Protein AF-A0A2N7VGK7-F1 (afdb_monomer)

Foldseek 3Di:
DDDDDDDDDDDDDDDDDDDDDDPDDDDDDDDDDDDDDDDDDDDDDDDDDDDDDDDDDDDDDDDDDDDDDDDDDDDDDDDDDDDDDDDDDDDDDDDDDDDDDDDDDDDDDDDDDDDDPDDDDPPVVVVVVVVVVLVVQLVVLLVVQLVVLVVCCVVCVVVCVVQCHDSSDHPDPVVVVVSSVVSSVRSVVVVCVVVCLLVVLQLVCCAAPVLQLFWAFWKFKKFWDCVPVCVPPQAWDKDAWQFWKAQVVALFIKTFLAIATDAQKAWPKWAKAALVVAADEPPDHFPPQQGTKIKIKMAGPPDKDALPRNRDDQKFKKFQFDFLLLLQLVCCQLPLDFDFKWKEAPPPSHTDTFPDRQKDWFCQDQSSQPRDDDPVNDPSLLSLLLCCQQPVSSGSMMMGRSSSQNVRHPIHRMMMMMTGGGNLSADPVNSVSSRPDIRVRIGGRMTMIGQKDKFKWDKFFFDPVDFKTWTHTDDDPGADKWFRDWDWKWFFADDVSPRTDDIAAALSYPVLVDPQQKHKDWDPPDSDTPDIIMIGIAGNVRHGDRDNGGIMIIMTMIGNQFSQQPDDWDPPLASIDGPVDPDSIHMTTSDRITGRGHQDSPSVLSVLVVVLVDQDVVLQAQVVLVSVLVNSVRSNVSHPPLSNLQSVQFPGKHKDKDWDFDDDVVDPGTDTFIEIEIETEGAPVSQSSHHPSSVQSSVLSSCLQNQAQGWYWYWYAYPVGHTSHTGDIDGRDPPPDDD

Solvent-accessible surface area (backbone atoms only — not comparable to full-atom values): 43765 Å² total; per-residue (Å²): 132,78,86,79,90,88,87,93,88,80,89,81,89,83,87,84,87,79,91,77,88,78,84,82,81,82,82,83,76,89,80,88,86,79,85,88,86,92,84,84,82,88,84,84,89,84,86,83,84,80,85,87,81,85,83,88,79,88,83,90,82,88,84,82,92,79,92,78,88,80,77,85,77,83,84,82,84,85,83,86,88,83,89,80,93,79,91,81,85,89,73,92,79,81,90,85,87,86,85,90,89,88,88,79,91,89,87,85,85,90,78,82,93,70,92,75,78,89,75,76,79,60,72,67,54,62,54,46,58,51,49,64,65,42,45,66,37,29,54,49,38,43,52,48,53,27,50,50,44,39,49,47,35,71,75,37,49,82,55,25,62,73,64,50,43,57,95,34,43,55,82,49,70,65,58,48,50,49,49,52,50,48,15,47,53,49,19,52,50,52,49,46,56,65,70,47,52,49,62,58,51,47,47,50,38,49,48,52,40,42,66,57,81,32,68,47,61,25,38,32,34,37,30,54,54,54,85,82,69,54,78,88,58,77,56,50,48,70,47,54,51,66,46,60,32,31,30,72,97,62,39,43,57,26,18,31,36,36,64,38,75,40,48,60,67,45,66,81,37,30,35,54,43,56,58,86,73,60,60,87,50,88,90,54,79,79,66,92,54,43,60,22,31,44,37,40,31,38,34,41,73,98,41,70,47,38,82,85,43,65,38,60,63,54,60,44,58,34,34,47,46,74,59,50,58,51,35,18,48,52,49,23,30,56,62,50,48,62,43,75,23,30,33,30,38,64,83,69,62,59,56,42,78,46,99,50,70,52,58,44,86,39,57,79,56,76,77,44,37,83,71,86,59,58,96,89,34,69,46,67,46,59,51,52,48,46,45,48,31,58,45,52,73,58,62,38,31,35,36,30,43,42,46,60,51,27,69,71,52,43,75,28,60,31,44,34,42,36,38,40,26,34,49,88,58,40,52,76,72,49,52,55,46,40,68,68,45,38,33,85,35,56,37,59,45,57,36,47,29,30,29,51,43,82,44,61,28,53,67,40,77,56,52,91,88,61,68,66,47,70,59,41,68,68,88,68,96,56,44,69,68,27,84,65,42,81,75,49,37,30,37,10,30,60,100,85,33,82,36,87,58,62,69,43,47,55,60,62,45,97,55,81,83,49,91,76,62,48,24,38,42,76,50,74,84,61,93,59,91,76,65,77,46,31,34,31,39,18,39,95,81,75,45,80,50,77,71,99,35,39,21,38,43,36,40,30,34,29,22,47,62,64,60,57,48,74,48,85,64,60,46,96,75,31,43,38,46,47,88,85,52,97,60,97,53,39,22,28,36,80,43,65,33,34,72,44,40,56,53,67,78,52,59,79,44,47,56,49,48,55,56,69,70,55,67,51,73,73,53,36,30,61,80,20,38,63,57,54,40,53,51,53,52,48,38,28,70,44,24,68,83,66,47,61,45,39,51,65,18,56,73,46,33,42,52,42,83,46,72,46,79,39,80,46,97,92,42,105,54,74,40,82,41,51,28,35,37,40,36,38,24,36,41,70,85,37,34,75,50,53,31,63,43,60,55,46,59,48,49,46,51,47,51,35,64,59,22,36,90,27,25,30,25,42,33,35,23,36,88,87,67,48,77,68,44,73,54,73,76,40,74,21,62,79,75,77,66,86,133

Radius of gyration: 36.04 Å; Cα contacts (8 Å, |Δi|>4): 1251; chains: 1; bounding box: 95×122×108 Å

Secondary structure (DSSP, 8-state):
----------------------------PPPPP--------------------------------------------------------------------------------PPPP--PPPHHHHHHHHHHHHHHHHHHHHHHHHHHHHHHHHH-HHHHTTTTEETTEES-HHHHHHHHHHHHHHHHHHHHHHHHHHHHHHHHHHHH-GGGTSPBPPEEEEEE--TTTTTT--S-EEEPTT-EEEETTTTEEEEESS-EEE-SEEEEEEEEE-GGGS---TT-PPPTTEEEEEEEEEEETTS-B-TT-TTS-SEEEEEE-S-HHHHHHHHIIIIISB---EEEETT-S--EE-SS--EEE-S-SSTT-SSPPPTTS--HHHHHHHHHHH-GGGG-EEEEEHHHHHHHH-SBSEEEEEEEEETTT--HHHHHHHTT--GGGEESSEEEEES-EEEEPPPEE--TT-SEEEE-PPP-SSSPPEEEEEEEEEEEESTTS-EEEEEPPBSSSTTTT-TT--EEEEE-S-SSTTSPEEEEEE-TTS-B---S-SEEEEEEEEE-TTGGGG-----TT-SBB-SS------EEESSPPPPPB-----HHHHHHHHHHHS--GGGGSGGGHHHHHHHHHHHHTTS-TTHHHHHHTEEEEEEEEEEEEE--TTSSS-EEEEEEEEEEEE-GGG-TTS-HHHHHHHHHHHHHTTTTTSEEEEEEE-TTS-EEEEPPPEEPPTT----

InterPro domains:
  IPR010272 Type VI secretion system TssF [PF05947] (132-708)
  IPR010272 Type VI secretion system TssF [PTHR35370] (132-708)
  IPR010272 Type VI secretion system TssF [TIGR03359] (134-708)

Structure (mmCIF, N/CA/C/O backbone):
data_AF-A0A2N7VGK7-F1
#
_entry.id   AF-A0A2N7VGK7-F1
#
loop_
_atom_site.group_PDB
_atom_site.id
_atom_site.type_symbol
_atom_site.label_atom_id
_atom_site.label_alt_id
_atom_site.label_comp_id
_atom_site.label_asym_id
_atom_site.label_entity_id
_atom_site.label_seq_id
_atom_site.pdbx_PDB_ins_code
_atom_site.Cartn_x
_atom_site.Cartn_y
_atom_site.Cartn_z
_atom_site.occupancy
_atom_site.B_iso_or_equiv
_atom_site.auth_seq_id
_atom_site.auth_comp_id
_atom_site.auth_asym_id
_atom_site.auth_atom_id
_atom_site.pdbx_PDB_model_num
ATOM 1 N N . MET A 1 1 ? 18.508 53.290 -7.826 1.00 31.28 1 MET A N 1
ATOM 2 C CA . MET A 1 1 ? 18.072 54.557 -8.467 1.00 31.28 1 MET A CA 1
ATOM 3 C C . MET A 1 1 ? 16.783 54.271 -9.232 1.00 31.28 1 MET A C 1
ATOM 5 O O . MET A 1 1 ? 16.565 53.108 -9.542 1.00 31.28 1 MET A O 1
ATOM 9 N N . GLY A 1 2 ? 15.923 55.272 -9.455 1.00 22.89 2 GLY A N 1
ATOM 10 C CA . GLY A 1 2 ? 14.462 55.071 -9.501 1.00 22.89 2 GLY A CA 1
ATOM 11 C C . GLY A 1 2 ? 13.943 55.137 -8.057 1.00 22.89 2 GLY A C 1
ATOM 12 O O . GLY A 1 2 ? 14.277 54.247 -7.282 1.00 22.89 2 GLY A O 1
ATOM 13 N N . THR A 1 3 ? 13.287 56.184 -7.533 1.00 21.12 3 THR A N 1
ATOM 14 C CA . THR A 1 3 ? 12.547 57.327 -8.126 1.00 21.12 3 THR A CA 1
ATOM 15 C C . THR A 1 3 ? 11.296 56.903 -8.927 1.00 21.12 3 THR A C 1
ATOM 17 O O . THR A 1 3 ? 11.415 56.048 -9.791 1.00 21.12 3 THR A O 1
ATOM 20 N N . ALA A 1 4 ? 10.088 57.459 -8.710 1.00 22.30 4 ALA A N 1
ATOM 21 C CA . ALA A 1 4 ? 9.680 58.557 -7.806 1.00 22.30 4 ALA A CA 1
ATOM 22 C C . ALA A 1 4 ? 8.140 58.636 -7.583 1.00 22.30 4 ALA A C 1
ATOM 24 O O . ALA A 1 4 ? 7.423 58.244 -8.489 1.00 22.30 4 ALA A O 1
ATOM 25 N N . VAL A 1 5 ? 7.690 59.313 -6.495 1.00 21.09 5 VAL A N 1
ATOM 26 C CA . VAL A 1 5 ? 6.509 60.247 -6.439 1.00 21.09 5 VAL A CA 1
ATOM 27 C C . VAL A 1 5 ? 5.094 59.627 -6.675 1.00 21.09 5 VAL A C 1
ATOM 29 O O . VAL A 1 5 ? 4.972 58.619 -7.344 1.00 21.09 5 VAL A O 1
ATOM 32 N N . PHE A 1 6 ? 3.928 60.069 -6.162 1.00 20.81 6 PHE A N 1
ATOM 33 C CA . PHE A 1 6 ? 3.380 61.212 -5.372 1.00 20.81 6 PHE A CA 1
ATOM 34 C C . PHE A 1 6 ? 2.536 60.620 -4.178 1.00 20.81 6 PHE A C 1
ATOM 36 O O . PHE A 1 6 ? 2.730 59.450 -3.877 1.00 20.81 6 PHE A O 1
ATOM 43 N N . VAL A 1 7 ? 1.612 61.221 -3.389 1.00 21.14 7 VAL A N 1
ATOM 44 C CA . VAL A 1 7 ? 0.993 62.561 -3.163 1.00 21.14 7 VAL A CA 1
ATOM 45 C C . VAL A 1 7 ? 0.639 62.701 -1.646 1.00 21.14 7 VAL A C 1
ATOM 47 O O . VAL A 1 7 ? 0.937 61.795 -0.871 1.00 21.14 7 VAL A O 1
ATOM 50 N N . ARG A 1 8 ? -0.012 63.787 -1.168 1.00 18.83 8 ARG A N 1
ATOM 51 C CA . ARG A 1 8 ? -0.490 63.918 0.239 1.00 18.83 8 ARG A CA 1
ATOM 52 C C . ARG A 1 8 ? -1.758 64.787 0.393 1.00 18.83 8 ARG A C 1
ATOM 54 O O . ARG A 1 8 ? -1.673 65.967 0.068 1.00 18.83 8 ARG A O 1
ATOM 61 N N . ARG A 1 9 ? -2.862 64.245 0.955 1.00 20.25 9 ARG A N 1
ATOM 62 C CA . ARG A 1 9 ? -4.021 64.890 1.670 1.00 20.25 9 ARG A CA 1
ATOM 63 C C . ARG A 1 9 ? -5.257 63.951 1.654 1.00 20.25 9 ARG A C 1
ATOM 65 O O . ARG A 1 9 ? -5.333 63.126 0.760 1.00 20.25 9 ARG A O 1
ATOM 72 N N . SER A 1 10 ? -6.300 64.059 2.493 1.00 20.12 10 SER A N 1
ATOM 73 C CA . SER A 1 10 ? -6.399 64.277 3.957 1.00 20.12 10 SER A CA 1
ATOM 74 C C . SER A 1 10 ? -7.878 64.247 4.413 1.00 20.12 10 SER A C 1
ATOM 76 O O . SER A 1 10 ? -8.620 65.133 4.011 1.00 20.12 10 SER A O 1
ATOM 78 N N . ARG A 1 11 ? -8.247 63.334 5.333 1.00 21.42 11 ARG A N 1
ATOM 79 C CA . ARG A 1 11 ? -9.487 63.306 6.161 1.00 21.42 11 ARG A CA 1
ATOM 80 C C . ARG A 1 11 ? -10.864 63.415 5.465 1.00 21.42 11 ARG A C 1
ATOM 82 O O . ARG A 1 11 ? -11.261 64.510 5.087 1.00 21.42 11 ARG A O 1
ATOM 89 N N . SER A 1 12 ? -11.705 62.395 5.673 1.00 21.25 12 SER A N 1
ATOM 90 C CA . SER A 1 12 ? -12.925 62.551 6.496 1.00 21.25 12 SER A CA 1
ATOM 91 C C . SER A 1 12 ? -13.595 61.209 6.857 1.00 21.25 12 SER A C 1
ATOM 93 O O . SER A 1 12 ? -13.673 60.311 6.035 1.00 21.25 12 SER A O 1
ATOM 95 N N . HIS A 1 13 ? -14.103 61.143 8.096 1.00 22.95 13 HIS A N 1
ATOM 96 C CA . HIS A 1 13 ? -15.108 60.213 8.646 1.00 22.95 13 HIS A CA 1
ATOM 97 C C . HIS A 1 13 ? -14.804 58.696 8.740 1.00 22.95 13 HIS A C 1
ATOM 99 O O . HIS A 1 13 ? -14.211 58.060 7.880 1.00 22.95 13 HIS A O 1
ATOM 105 N N . CYS A 1 14 ? -15.257 58.133 9.862 1.00 21.81 14 CYS A N 1
ATOM 106 C CA . CYS A 1 14 ? -15.320 56.713 10.227 1.00 21.81 14 CYS A CA 1
ATOM 107 C C . CYS A 1 14 ? -16.793 56.441 10.631 1.00 21.81 14 CYS A C 1
ATOM 109 O O . CYS A 1 14 ? -17.492 57.419 10.927 1.00 21.81 14 CYS A O 1
ATOM 111 N N . PRO A 1 15 ? -17.297 55.190 10.649 1.00 29.12 15 PRO A N 1
ATOM 112 C CA . PRO A 1 15 ? -17.027 54.307 11.793 1.00 29.12 15 PRO A CA 1
ATOM 113 C C . PRO A 1 15 ? -16.909 52.800 11.437 1.00 29.12 15 PRO A C 1
ATOM 115 O O . PRO A 1 15 ? -16.907 52.420 10.272 1.00 29.12 15 PRO A O 1
ATOM 118 N N . LEU A 1 16 ? 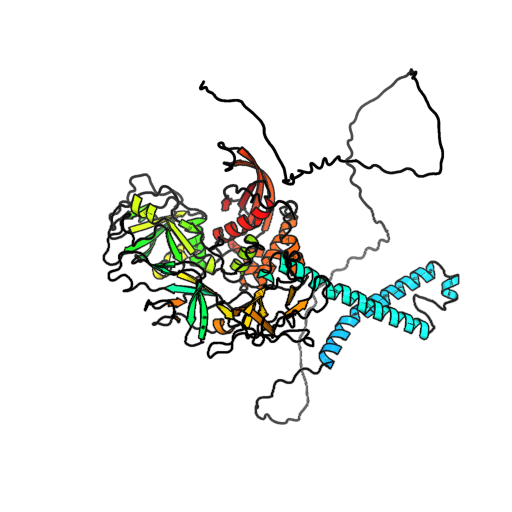-16.883 51.966 12.489 1.00 23.61 16 LEU A N 1
ATOM 119 C CA . LEU A 1 16 ? -17.109 50.506 12.528 1.00 23.61 16 LEU A CA 1
ATOM 120 C C . LEU A 1 16 ? -15.954 49.557 12.129 1.00 23.61 16 LEU A C 1
ATOM 122 O O . LEU A 1 16 ? -15.862 49.024 11.030 1.00 23.61 16 LEU A O 1
ATOM 126 N N . THR A 1 17 ? -15.147 49.255 13.154 1.00 23.52 17 THR A N 1
ATOM 127 C CA . THR A 1 17 ? -14.804 47.887 13.609 1.00 23.52 17 THR A CA 1
ATOM 128 C C . THR A 1 17 ? -14.362 46.830 12.583 1.00 23.52 17 THR A C 1
ATOM 130 O O . THR A 1 17 ? -15.178 46.111 12.010 1.00 23.52 17 THR A O 1
ATOM 133 N N . LYS A 1 18 ? -13.048 46.562 12.559 1.00 23.53 18 LYS A N 1
ATOM 134 C CA . LYS A 1 18 ? -12.506 45.198 12.415 1.00 23.53 18 LYS A CA 1
ATOM 135 C C . LYS A 1 18 ? -11.796 44.797 13.709 1.00 23.53 18 LYS A C 1
ATOM 137 O O . LYS A 1 18 ? -11.080 45.614 14.285 1.00 23.53 18 LYS A O 1
ATOM 142 N N . ALA A 1 19 ? -11.980 43.554 14.149 1.00 25.83 19 ALA A N 1
ATOM 143 C CA . ALA A 1 19 ? -11.202 42.980 15.244 1.00 25.83 19 ALA A CA 1
ATOM 144 C C . ALA A 1 19 ? -9.752 42.730 14.792 1.00 25.83 19 ALA A C 1
ATOM 146 O O . ALA A 1 19 ? -9.515 42.303 13.661 1.00 25.83 19 ALA A O 1
ATOM 147 N N . GLY A 1 20 ? -8.782 43.004 15.666 1.00 23.73 20 GLY A N 1
ATOM 148 C CA . GLY A 1 20 ? -7.369 42.716 15.415 1.00 23.73 20 GLY A CA 1
ATOM 149 C C . GLY A 1 20 ? -6.962 41.373 16.015 1.00 23.73 20 GLY A C 1
ATOM 150 O O . GLY A 1 20 ? -7.249 41.119 17.183 1.00 23.73 20 GLY A O 1
ATOM 151 N N . LEU A 1 21 ? -6.251 40.537 15.252 1.00 23.17 21 LEU A N 1
ATOM 152 C CA . LEU A 1 21 ? -5.600 39.349 15.808 1.00 23.17 21 LEU A CA 1
ATOM 153 C C . LEU A 1 21 ? -4.469 39.784 16.753 1.00 23.17 21 LEU A C 1
ATOM 155 O O . LEU A 1 21 ? -3.457 40.326 16.300 1.00 23.17 21 LEU A O 1
ATOM 159 N N . LEU A 1 22 ? -4.591 39.486 18.049 1.00 22.64 22 LEU A N 1
ATOM 160 C CA . LEU A 1 22 ? -3.430 39.473 18.937 1.00 22.64 22 LEU A CA 1
ATOM 161 C C . LEU A 1 22 ? -2.609 38.204 18.678 1.00 22.64 22 LEU A C 1
ATOM 163 O O . LEU A 1 22 ? -3.016 37.105 19.046 1.00 22.64 22 LEU A O 1
ATOM 167 N N . ARG A 1 23 ? -1.408 38.359 18.111 1.00 21.83 23 ARG A N 1
ATOM 168 C CA . ARG A 1 23 ? -0.367 37.325 18.208 1.00 21.83 23 ARG A CA 1
ATOM 169 C C . ARG A 1 23 ? 0.162 37.297 19.642 1.00 21.83 23 ARG A C 1
ATOM 171 O O . ARG A 1 23 ? 0.902 38.192 20.047 1.00 21.83 23 ARG A O 1
ATOM 178 N N . MET A 1 24 ? -0.218 36.276 20.402 1.00 21.36 24 MET A N 1
ATOM 179 C CA . MET A 1 24 ? 0.255 36.077 21.771 1.00 21.36 24 MET A CA 1
ATOM 180 C C . MET A 1 24 ? 1.676 35.490 21.747 1.00 21.36 24 MET A C 1
ATOM 182 O O . MET A 1 24 ? 1.877 34.352 21.334 1.00 21.36 24 MET A O 1
ATOM 186 N N . VAL A 1 25 ? 2.679 36.272 22.157 1.00 21.11 25 VAL A N 1
ATOM 187 C CA . VAL A 1 25 ? 4.081 35.821 22.220 1.00 21.11 25 VAL A CA 1
ATOM 188 C C . VAL A 1 25 ? 4.366 35.278 23.620 1.00 21.11 25 VAL A C 1
ATOM 190 O O . VAL A 1 25 ? 4.554 36.042 24.566 1.00 21.11 25 VAL A O 1
ATOM 193 N N . VAL A 1 26 ? 4.395 33.952 23.761 1.00 21.22 26 VAL A N 1
ATOM 194 C CA . VAL A 1 26 ? 4.652 33.282 25.045 1.00 21.22 26 VAL A CA 1
ATOM 195 C C . VAL A 1 26 ? 6.161 33.140 25.279 1.00 21.22 26 VAL A C 1
ATOM 197 O O . VAL A 1 26 ? 6.823 32.281 24.701 1.00 21.22 26 VAL A O 1
ATOM 200 N N . HIS A 1 27 ? 6.723 33.969 26.161 1.00 20.53 27 HIS A N 1
ATOM 201 C CA . HIS A 1 27 ? 8.106 33.817 26.623 1.00 20.53 27 HIS A CA 1
ATOM 202 C C . HIS A 1 27 ? 8.213 32.757 27.731 1.00 20.53 27 HIS A C 1
ATOM 204 O O . HIS A 1 27 ? 8.035 33.053 28.913 1.00 20.53 27 HIS A O 1
ATOM 210 N N . VAL A 1 28 ? 8.579 31.527 27.362 1.00 21.84 28 VAL A N 1
ATOM 211 C CA . VAL A 1 28 ? 8.887 30.461 28.328 1.00 21.84 28 VAL A CA 1
ATOM 212 C C . VAL A 1 28 ? 10.250 30.718 28.986 1.00 21.84 28 VAL A C 1
ATOM 214 O O . VAL A 1 28 ? 11.302 30.473 28.395 1.00 21.84 28 VAL A O 1
ATOM 217 N N . ARG A 1 29 ? 10.250 31.191 30.239 1.00 21.41 29 ARG A N 1
ATOM 218 C CA . ARG A 1 29 ? 11.450 31.190 31.094 1.00 21.41 29 ARG A CA 1
ATOM 219 C C . ARG A 1 29 ? 11.590 29.836 31.788 1.00 21.41 29 ARG A C 1
ATOM 221 O O . ARG A 1 29 ? 10.725 29.455 32.570 1.00 21.41 29 ARG A O 1
ATOM 228 N N . ARG A 1 30 ? 12.712 29.145 31.560 1.00 21.67 30 ARG A N 1
ATOM 229 C CA . ARG A 1 30 ? 13.106 27.978 32.367 1.00 21.67 30 ARG A CA 1
ATOM 230 C C . ARG A 1 30 ? 13.380 28.417 33.807 1.00 21.67 30 ARG A C 1
ATOM 232 O O . ARG A 1 30 ? 14.255 29.252 34.025 1.00 21.67 30 ARG A O 1
ATOM 239 N N . TYR A 1 31 ? 12.691 27.807 34.765 1.00 23.70 31 TYR A N 1
ATOM 240 C CA . TYR A 1 31 ? 13.088 27.809 36.172 1.00 23.70 31 TYR A CA 1
ATOM 241 C C . TYR A 1 31 ? 13.754 26.471 36.505 1.00 23.70 31 TYR A C 1
ATOM 243 O O . TYR A 1 31 ? 13.283 25.416 36.087 1.00 23.70 31 TYR A O 1
ATOM 251 N N . LEU A 1 32 ? 14.871 26.530 37.229 1.00 23.25 32 LEU A N 1
ATOM 252 C CA . LEU A 1 32 ? 15.559 25.369 37.790 1.00 23.25 32 LEU A CA 1
ATOM 253 C C . LEU A 1 32 ? 15.158 25.245 39.260 1.00 23.25 32 LEU A C 1
ATOM 255 O O . LEU A 1 32 ? 15.363 26.186 40.026 1.00 23.25 32 LEU A O 1
ATOM 259 N N . CYS A 1 33 ? 14.615 24.094 39.648 1.00 22.02 33 CYS A N 1
ATOM 260 C CA . CYS A 1 33 ? 14.300 23.784 41.039 1.00 22.02 33 CYS A CA 1
ATOM 261 C C . CYS A 1 33 ? 15.408 22.918 41.652 1.00 22.02 33 CYS A C 1
ATOM 263 O O . CYS A 1 33 ? 15.740 21.859 41.124 1.00 22.02 33 CYS A O 1
ATOM 265 N N . HIS A 1 34 ? 15.931 23.357 42.794 1.00 22.92 34 HIS A N 1
ATOM 266 C CA . HIS A 1 34 ? 16.637 22.523 43.769 1.00 22.92 34 HIS A CA 1
ATOM 267 C C . HIS A 1 34 ? 15.859 22.583 45.104 1.00 22.92 34 HIS A C 1
ATOM 269 O O . HIS A 1 34 ? 15.041 23.491 45.266 1.00 22.92 34 HIS A O 1
ATOM 275 N N . PRO A 1 35 ? 16.025 21.596 46.004 1.00 29.14 35 PRO A N 1
ATOM 276 C CA . PRO A 1 35 ? 15.002 21.249 46.997 1.00 29.14 35 PRO A CA 1
ATOM 277 C C . PRO A 1 35 ? 14.986 22.120 48.264 1.00 29.14 35 PRO A C 1
ATOM 279 O O . PRO A 1 35 ? 15.963 22.790 48.601 1.00 29.14 35 PRO A O 1
ATOM 282 N N . ASP A 1 36 ? 13.862 22.042 48.981 1.00 25.39 36 ASP A N 1
ATOM 283 C CA . ASP A 1 36 ? 13.589 22.730 50.246 1.00 25.39 36 ASP A CA 1
ATOM 284 C C . ASP A 1 36 ? 14.507 22.317 51.411 1.00 25.39 36 ASP A C 1
ATOM 286 O O . ASP A 1 36 ? 14.931 21.163 51.521 1.00 25.39 36 ASP A O 1
ATOM 290 N N . PRO A 1 37 ? 14.655 23.217 52.396 1.00 30.66 37 PRO A N 1
ATOM 291 C CA . PRO A 1 37 ? 14.649 22.854 53.807 1.00 30.66 37 PRO A CA 1
ATOM 292 C C . PRO A 1 37 ? 13.394 23.388 54.530 1.00 30.66 37 PRO A C 1
ATOM 294 O O . PRO A 1 37 ? 12.933 24.507 54.313 1.00 30.66 37 PRO A O 1
ATOM 297 N N . VAL A 1 38 ? 12.852 22.577 55.438 1.00 26.86 38 VAL A N 1
ATOM 298 C CA . VAL A 1 38 ? 11.579 22.812 56.144 1.00 26.86 38 VAL A CA 1
ATOM 299 C C . VAL A 1 38 ? 11.798 23.574 57.461 1.00 26.86 38 VAL A C 1
ATOM 301 O O . VAL A 1 38 ? 12.608 23.107 58.257 1.00 26.86 38 VAL A O 1
ATOM 304 N N . LEU A 1 39 ? 11.045 24.666 57.732 1.00 26.67 39 LEU A N 1
ATOM 305 C CA . LEU A 1 39 ? 10.342 24.962 59.017 1.00 26.67 39 LEU A CA 1
ATOM 306 C C . LEU A 1 39 ? 9.768 26.406 59.162 1.00 26.67 39 LEU A C 1
ATOM 308 O O . LEU A 1 39 ? 10.437 27.398 58.917 1.00 26.67 39 LEU A O 1
ATOM 312 N N . HIS A 1 40 ? 8.535 26.467 59.690 1.00 26.38 40 HIS A N 1
ATOM 313 C CA . HIS A 1 40 ? 7.882 27.505 60.528 1.00 26.38 40 HIS A CA 1
ATOM 314 C C . HIS A 1 40 ? 7.823 29.028 60.188 1.00 26.38 40 HIS A C 1
ATOM 316 O O . HIS A 1 40 ? 8.777 29.770 60.355 1.00 26.38 40 HIS A O 1
ATOM 322 N N . ARG A 1 41 ? 6.563 29.487 60.023 1.00 25.52 41 ARG A N 1
ATOM 323 C CA . ARG A 1 41 ? 5.866 30.626 60.699 1.00 25.52 41 ARG A CA 1
ATOM 324 C C . ARG A 1 41 ? 6.451 32.067 60.654 1.00 25.52 41 ARG A C 1
ATOM 326 O O . ARG A 1 41 ? 7.394 32.387 61.357 1.00 25.52 41 ARG A O 1
ATOM 333 N N . HIS A 1 42 ? 5.705 32.941 59.956 1.00 25.64 42 HIS A N 1
ATOM 334 C CA . HIS A 1 42 ? 5.308 34.346 60.252 1.00 25.64 42 HIS A CA 1
ATOM 335 C C . HIS A 1 42 ? 5.840 35.095 61.512 1.00 25.64 42 HIS A C 1
ATOM 337 O O . HIS A 1 42 ? 5.876 34.484 62.580 1.00 25.64 42 HIS A O 1
ATOM 343 N N . PRO A 1 43 ? 5.855 36.460 61.514 1.00 34.78 43 PRO A N 1
ATOM 344 C CA . PRO A 1 43 ? 6.033 37.435 60.417 1.00 34.78 43 PRO A CA 1
ATOM 345 C C . PRO A 1 43 ? 7.098 38.529 60.800 1.00 34.78 43 PRO A C 1
ATOM 347 O O . PRO A 1 43 ? 8.143 38.133 61.301 1.00 34.78 43 PRO A O 1
ATOM 350 N N . PRO A 1 44 ? 6.937 39.853 60.549 1.00 42.25 44 PRO A N 1
ATOM 351 C CA . PRO A 1 44 ? 7.427 40.581 59.371 1.00 42.25 44 PRO A CA 1
ATOM 352 C C . PRO A 1 44 ? 8.441 41.719 59.701 1.00 42.25 44 PRO A C 1
ATOM 354 O O . PRO A 1 44 ? 8.968 41.799 60.804 1.00 42.25 44 PRO A O 1
ATOM 357 N N . ASP A 1 45 ? 8.623 42.634 58.736 1.00 27.56 45 ASP A N 1
ATOM 358 C CA . ASP A 1 45 ? 9.262 43.963 58.822 1.00 27.56 45 ASP A CA 1
ATOM 359 C C . ASP A 1 45 ? 10.796 44.044 58.985 1.00 27.56 45 ASP A C 1
ATOM 361 O O . ASP A 1 45 ? 11.465 43.139 59.472 1.00 27.56 45 ASP A O 1
ATOM 365 N N . GLY A 1 46 ? 11.372 45.172 58.535 1.00 27.25 46 GLY A N 1
ATOM 366 C CA . GLY A 1 46 ? 12.800 45.497 58.698 1.00 27.25 46 GLY A CA 1
ATOM 367 C C . GLY A 1 46 ? 13.478 46.076 57.449 1.00 27.25 46 GLY A C 1
ATOM 368 O O . GLY A 1 46 ? 14.080 45.356 56.656 1.00 27.25 46 GLY A O 1
ATOM 369 N N . MET A 1 47 ? 13.427 47.400 57.271 1.00 25.14 47 MET A N 1
ATOM 370 C CA . MET A 1 47 ? 14.180 48.086 56.211 1.00 25.14 47 MET A CA 1
ATOM 371 C C . MET A 1 47 ? 15.710 48.073 56.430 1.00 25.14 47 MET A C 1
ATOM 373 O O . MET A 1 47 ? 16.193 48.177 57.550 1.00 25.14 47 MET A O 1
ATOM 377 N N . ALA A 1 48 ? 16.425 48.210 55.305 1.00 27.59 48 ALA A N 1
ATOM 378 C CA . ALA A 1 48 ? 17.639 49.025 55.128 1.00 27.59 48 ALA A CA 1
ATOM 379 C C . ALA A 1 48 ? 19.052 48.489 55.494 1.00 27.59 48 ALA A C 1
ATOM 381 O O . ALA A 1 48 ? 19.541 48.641 56.604 1.00 27.59 48 ALA A O 1
ATOM 382 N N . ARG A 1 49 ? 19.800 48.255 54.398 1.00 25.23 49 ARG A N 1
ATOM 383 C CA . ARG A 1 49 ? 21.084 48.914 54.034 1.00 25.23 49 ARG A CA 1
ATOM 384 C C . ARG A 1 49 ? 22.429 48.445 54.634 1.00 25.23 49 ARG A C 1
ATOM 386 O O . ARG A 1 49 ? 22.646 48.454 55.832 1.00 25.23 49 ARG A O 1
ATOM 393 N N . ARG A 1 50 ? 23.394 48.422 53.692 1.00 24.97 50 ARG A N 1
ATOM 394 C CA . ARG A 1 50 ? 24.857 48.649 53.803 1.00 24.97 50 ARG A CA 1
ATOM 395 C C . ARG A 1 50 ? 25.698 47.469 54.317 1.00 24.97 50 ARG A C 1
ATOM 397 O O . ARG A 1 50 ? 25.446 46.900 55.361 1.00 24.97 50 ARG A O 1
ATOM 404 N N . MET A 1 51 ? 26.584 46.973 53.446 1.00 22.78 51 MET A N 1
ATOM 405 C CA . MET A 1 51 ? 28.041 47.242 53.438 1.00 22.78 51 MET A CA 1
ATOM 406 C C . MET A 1 51 ? 28.720 46.662 54.691 1.00 22.78 51 MET A C 1
ATOM 408 O O . MET A 1 51 ? 28.670 47.273 55.747 1.00 22.78 51 MET A O 1
ATOM 412 N N . ALA A 1 52 ? 29.189 45.414 54.650 1.00 22.67 52 ALA A N 1
ATOM 413 C CA . ALA A 1 52 ? 30.425 44.954 53.988 1.00 22.67 52 ALA A CA 1
ATOM 414 C C . ALA A 1 52 ? 31.697 45.306 54.775 1.00 22.67 52 ALA A C 1
ATOM 416 O O . ALA A 1 52 ? 32.006 46.480 54.929 1.00 22.67 52 ALA A O 1
ATOM 417 N N . VAL A 1 53 ? 32.441 44.271 55.182 1.00 24.28 53 VAL A N 1
ATOM 418 C CA . VAL A 1 53 ? 33.890 44.255 55.452 1.00 24.28 53 VAL A CA 1
ATOM 419 C C . VAL A 1 53 ? 34.331 42.780 55.450 1.00 24.28 53 VAL A C 1
ATOM 421 O O . VAL A 1 53 ? 33.977 42.001 56.327 1.00 24.28 53 VAL A O 1
ATOM 424 N N . GLU A 1 54 ? 35.073 42.395 54.416 1.00 22.27 54 GLU A N 1
ATOM 425 C CA . GLU A 1 54 ? 36.150 41.399 54.521 1.00 22.27 54 GLU A CA 1
ATOM 426 C C . GLU A 1 54 ? 37.345 42.117 55.191 1.00 22.27 54 GLU A C 1
ATOM 428 O O . GLU A 1 54 ? 37.466 43.331 54.975 1.00 22.27 54 GLU A O 1
ATOM 433 N N . PRO A 1 55 ? 38.253 41.453 55.947 1.00 34.00 55 PRO A N 1
ATOM 434 C CA . PRO A 1 55 ? 39.232 40.574 55.277 1.00 34.00 55 PRO A CA 1
ATOM 435 C C . PRO A 1 55 ? 39.900 39.444 56.117 1.00 34.00 55 PRO A C 1
ATOM 437 O O . PRO A 1 55 ? 39.930 39.505 57.336 1.00 34.00 55 PRO A O 1
ATOM 440 N N . ARG A 1 56 ? 40.568 38.505 55.409 1.00 23.23 56 ARG A N 1
ATOM 441 C CA . ARG A 1 56 ? 41.866 37.813 55.713 1.00 23.23 56 ARG A CA 1
ATOM 442 C C . ARG A 1 56 ? 42.086 37.203 57.127 1.00 23.23 56 ARG A C 1
ATOM 444 O O . ARG A 1 56 ? 41.934 37.851 58.149 1.00 23.23 56 ARG A O 1
ATOM 451 N N . SER A 1 57 ? 42.682 36.013 57.270 1.00 22.88 57 SER A N 1
ATOM 452 C CA . SER A 1 57 ? 44.086 35.694 56.902 1.00 22.88 57 SER A CA 1
ATOM 453 C C . SER A 1 57 ? 44.331 34.154 56.998 1.00 22.88 57 SER A C 1
ATOM 455 O O . SER A 1 57 ? 43.647 33.516 57.784 1.00 22.88 57 SER A O 1
ATOM 457 N N . VAL A 1 58 ? 45.123 33.501 56.116 1.00 23.59 58 VAL A N 1
ATOM 458 C CA . VAL A 1 58 ? 46.525 32.999 56.349 1.00 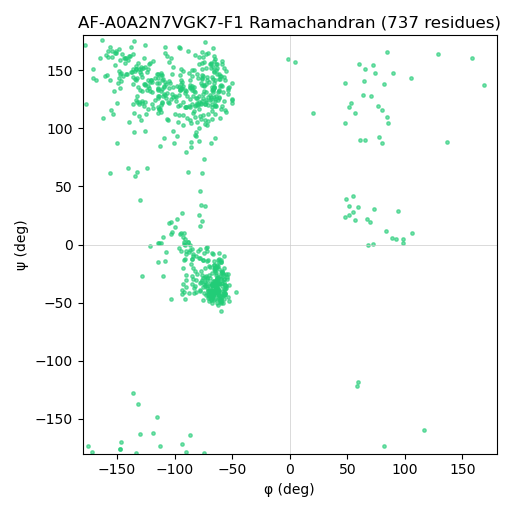23.59 58 VAL A CA 1
ATOM 459 C C . VAL A 1 58 ? 46.588 31.779 57.322 1.00 23.59 58 VAL A C 1
ATOM 461 O O . VAL A 1 58 ? 46.012 31.861 58.392 1.00 23.59 58 VAL A O 1
ATOM 464 N N . GLU A 1 59 ? 47.220 30.613 57.057 1.00 23.56 59 GLU A N 1
ATOM 465 C CA . GLU A 1 59 ? 48.347 30.270 56.155 1.00 23.56 59 GLU A CA 1
ATOM 466 C C . GLU A 1 59 ? 48.420 28.786 55.646 1.00 23.56 59 GLU A C 1
ATOM 468 O O . GLU A 1 59 ? 47.757 27.900 56.166 1.00 23.56 59 GLU A O 1
ATOM 473 N N . ARG A 1 60 ? 49.269 28.577 54.614 1.00 23.61 60 ARG A N 1
ATOM 474 C CA . ARG A 1 60 ? 50.041 27.406 54.071 1.00 23.61 60 ARG A CA 1
ATOM 475 C C . ARG A 1 60 ? 50.002 25.998 54.741 1.00 23.61 60 ARG A C 1
ATOM 477 O O . ARG A 1 60 ? 49.886 25.901 55.949 1.00 23.61 60 ARG A O 1
ATOM 484 N N . ALA A 1 61 ? 50.338 24.876 54.060 1.00 23.78 61 ALA A N 1
ATOM 485 C CA . ALA A 1 61 ? 50.500 24.526 52.620 1.00 23.78 61 ALA A CA 1
ATOM 486 C C . ALA A 1 61 ? 50.863 23.019 52.405 1.00 23.78 61 ALA A C 1
ATOM 488 O O . ALA A 1 61 ? 51.295 22.364 53.346 1.00 23.78 61 ALA A O 1
ATOM 489 N N . ARG A 1 62 ? 50.861 22.568 51.125 1.00 23.30 62 ARG A N 1
ATOM 490 C CA . ARG A 1 62 ? 51.397 21.290 50.550 1.00 23.30 62 ARG A CA 1
ATOM 491 C C . ARG A 1 62 ? 50.575 20.008 50.845 1.00 23.30 62 ARG A C 1
ATOM 493 O O . ARG A 1 62 ? 49.939 19.932 51.882 1.00 23.30 62 ARG A O 1
ATOM 500 N N . SER A 1 63 ? 50.512 18.993 49.964 1.00 24.03 63 SER A N 1
ATOM 501 C CA . SER A 1 63 ? 51.127 18.792 48.622 1.00 24.03 63 SER A CA 1
ATOM 502 C C . SER A 1 63 ? 50.334 17.826 47.707 1.00 24.03 63 SER A C 1
ATOM 504 O O . SER A 1 63 ? 49.558 17.007 48.179 1.00 24.03 63 SER A O 1
ATOM 506 N N . ASP A 1 64 ? 50.611 17.920 46.400 1.00 22.88 64 ASP A N 1
ATOM 507 C CA . ASP A 1 64 ? 50.508 16.896 45.337 1.00 22.88 64 ASP A CA 1
ATOM 508 C C . ASP A 1 64 ? 49.171 16.218 44.958 1.00 22.88 64 ASP A C 1
ATOM 510 O O . ASP A 1 64 ? 48.843 15.097 45.330 1.00 22.88 64 ASP A O 1
ATOM 514 N N . ARG A 1 65 ? 48.506 16.877 43.997 1.00 23.53 65 ARG A N 1
ATOM 515 C CA . ARG A 1 65 ? 48.008 16.322 42.716 1.00 23.53 65 ARG A CA 1
ATOM 516 C C . ARG A 1 65 ? 47.821 14.791 42.605 1.00 23.53 65 ARG A C 1
ATOM 518 O O . ARG A 1 65 ? 48.768 14.076 42.286 1.00 23.53 65 ARG A O 1
ATOM 525 N N . ARG A 1 66 ? 46.557 14.370 42.485 1.00 23.28 66 ARG A N 1
ATOM 526 C CA . ARG A 1 66 ? 46.051 13.544 41.361 1.00 23.28 66 ARG A CA 1
ATOM 527 C C . ARG A 1 66 ? 44.592 13.924 41.095 1.00 23.28 66 ARG A C 1
ATOM 529 O O . ARG A 1 66 ? 43.831 14.083 42.041 1.00 23.28 66 ARG A O 1
ATOM 536 N N . LEU A 1 67 ? 44.208 14.105 39.829 1.00 23.89 67 LEU A N 1
ATOM 537 C CA . LEU A 1 67 ? 42.800 14.315 39.474 1.00 23.89 67 LEU A CA 1
ATOM 538 C C . LEU A 1 67 ? 42.076 12.968 39.481 1.00 23.89 67 LEU A C 1
ATOM 540 O O . LEU A 1 67 ? 42.496 12.041 38.791 1.00 23.89 67 LEU A O 1
ATOM 544 N N . ALA A 1 68 ? 40.960 12.903 40.199 1.00 22.45 68 ALA A N 1
ATOM 545 C CA . ALA A 1 68 ? 39.942 11.878 40.034 1.00 22.45 68 ALA A CA 1
ATOM 546 C C . ALA A 1 68 ? 38.604 12.586 39.793 1.00 22.45 68 ALA A C 1
ATOM 548 O O . ALA A 1 68 ? 38.082 13.252 40.683 1.00 22.45 68 ALA A O 1
ATOM 549 N N . CYS A 1 69 ? 38.059 12.459 38.583 1.00 22.73 69 CYS A N 1
ATOM 550 C CA . CYS A 1 69 ? 36.69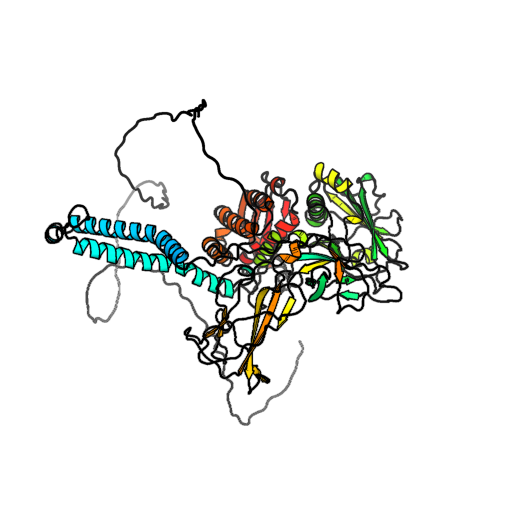1 12.868 38.277 1.00 22.73 69 CYS A CA 1
ATOM 551 C C . CYS A 1 69 ? 35.819 11.613 38.271 1.00 22.73 69 CYS A C 1
ATOM 553 O O . CYS A 1 69 ? 35.651 10.965 37.241 1.00 22.73 69 CYS A O 1
ATOM 555 N N . SER A 1 70 ? 35.313 11.242 39.445 1.00 24.20 70 SER A N 1
ATOM 556 C CA . SER A 1 70 ? 34.356 10.148 39.602 1.00 24.20 70 SER A CA 1
ATOM 557 C C . SER A 1 70 ? 32.999 10.551 39.021 1.00 24.20 70 SER A C 1
ATOM 559 O O . SER A 1 70 ? 32.323 11.416 39.579 1.00 24.20 70 SER A O 1
ATOM 561 N N . GLY A 1 71 ? 32.587 9.917 37.923 1.00 23.34 71 GLY A N 1
ATOM 562 C CA . GLY A 1 71 ? 31.202 9.989 37.461 1.00 23.34 71 GLY A CA 1
ATOM 563 C C . GLY A 1 71 ? 30.288 9.248 38.437 1.00 23.34 71 GLY A C 1
ATOM 564 O O . GLY A 1 71 ? 30.545 8.090 38.761 1.00 23.34 71 GLY A O 1
ATOM 565 N N . SER A 1 72 ? 29.234 9.905 38.915 1.00 22.45 72 SER A N 1
ATOM 566 C CA . SER A 1 72 ? 28.266 9.315 39.841 1.00 22.45 72 SER A CA 1
ATOM 567 C C . SER A 1 72 ? 27.276 8.408 39.103 1.00 22.45 72 SER A C 1
ATOM 569 O O . SER A 1 72 ? 26.207 8.858 38.687 1.00 22.45 72 SER A O 1
ATOM 571 N N . CYS A 1 73 ? 27.617 7.127 38.963 1.00 21.50 73 CYS A N 1
ATOM 572 C CA . CYS A 1 73 ? 26.591 6.090 38.837 1.00 21.50 73 CYS A CA 1
ATOM 573 C C . CYS A 1 73 ? 25.920 5.904 40.206 1.00 21.50 73 CYS A C 1
ATOM 575 O O . CYS A 1 73 ? 26.593 5.970 41.236 1.00 21.50 73 CYS A O 1
ATOM 577 N N . VAL A 1 74 ? 24.605 5.688 40.219 1.00 20.98 74 VAL A N 1
ATOM 578 C CA . VAL A 1 74 ? 23.855 5.331 41.430 1.00 20.98 74 VAL A CA 1
ATOM 579 C C . VAL A 1 74 ? 23.430 3.876 41.294 1.00 20.98 74 VAL A C 1
ATOM 581 O O . VAL A 1 74 ? 22.383 3.576 40.725 1.00 20.98 74 VAL A O 1
ATOM 584 N N . ASP A 1 75 ? 24.266 2.976 41.803 1.00 20.31 75 ASP A N 1
ATOM 585 C CA . ASP A 1 75 ? 23.895 1.577 41.993 1.00 20.31 75 ASP A CA 1
ATOM 586 C C . ASP A 1 75 ? 22.971 1.455 43.211 1.00 20.31 75 ASP A C 1
ATOM 588 O O . ASP A 1 75 ? 23.318 1.883 44.314 1.00 20.31 75 ASP A O 1
ATOM 592 N N . VAL A 1 76 ? 21.802 0.835 43.032 1.00 20.36 76 VAL A N 1
ATOM 593 C CA . VAL A 1 76 ? 20.926 0.439 44.143 1.00 20.36 76 VAL A CA 1
ATOM 594 C C . VAL A 1 76 ? 21.111 -1.053 44.391 1.00 20.36 76 VAL A C 1
ATOM 596 O O . VAL A 1 76 ? 20.535 -1.899 43.709 1.00 20.36 76 VAL A O 1
ATOM 599 N N . LEU A 1 77 ? 21.946 -1.371 45.378 1.00 19.56 77 LEU A N 1
ATOM 600 C CA . LEU A 1 77 ? 22.158 -2.735 45.852 1.00 19.56 77 LEU A CA 1
ATOM 601 C C . LEU A 1 77 ? 20.929 -3.235 46.620 1.00 19.56 77 LEU A C 1
ATOM 603 O O . LEU A 1 77 ? 20.617 -2.718 47.692 1.00 19.56 77 LEU A O 1
ATOM 607 N N . PHE A 1 78 ? 20.316 -4.317 46.141 1.00 20.06 78 PHE A N 1
ATOM 608 C CA . PHE A 1 78 ? 19.633 -5.259 47.026 1.00 20.06 78 PHE A CA 1
ATOM 609 C C . PHE A 1 78 ? 20.612 -6.367 47.403 1.00 20.06 78 PHE A C 1
ATOM 611 O O . PHE A 1 78 ? 21.164 -7.046 46.539 1.00 20.06 78 PHE A O 1
ATOM 618 N N . CYS A 1 79 ? 20.832 -6.533 48.704 1.00 19.75 79 CYS A N 1
ATOM 619 C CA . CYS A 1 79 ? 21.657 -7.590 49.266 1.00 19.75 79 CYS A CA 1
ATOM 620 C C . CYS A 1 79 ? 20.829 -8.350 50.301 1.00 19.75 79 CYS A C 1
ATOM 622 O O . CYS A 1 79 ? 20.372 -7.754 51.274 1.00 19.75 79 CYS A O 1
ATOM 624 N N . ASP A 1 80 ? 20.683 -9.655 50.103 1.00 22.56 80 ASP A N 1
ATOM 625 C CA . ASP A 1 80 ? 20.452 -10.599 51.191 1.00 22.56 80 ASP A CA 1
ATOM 626 C C . ASP A 1 80 ? 21.380 -11.805 50.974 1.00 22.56 80 ASP A C 1
ATOM 628 O O . ASP A 1 80 ? 21.664 -12.191 49.835 1.00 22.56 80 ASP A O 1
ATOM 632 N N . GLN A 1 81 ? 21.913 -12.354 52.062 1.00 22.55 81 GLN A N 1
ATOM 633 C CA . GLN A 1 81 ? 22.932 -13.399 52.056 1.00 22.55 81 GLN A CA 1
ATOM 634 C C . GLN A 1 81 ? 22.485 -14.605 52.881 1.00 22.55 81 GLN A C 1
ATOM 636 O O . GLN A 1 81 ? 22.748 -14.692 54.079 1.00 22.55 81 GLN A O 1
ATOM 641 N N . THR A 1 82 ? 21.948 -15.622 52.209 1.00 26.27 82 THR A N 1
ATOM 642 C CA . THR A 1 82 ? 22.028 -17.007 52.698 1.00 26.27 82 THR A CA 1
ATOM 643 C C . THR A 1 82 ? 22.544 -17.917 51.583 1.00 26.27 82 THR A C 1
ATOM 645 O O . THR A 1 82 ? 21.874 -18.180 50.589 1.00 26.27 82 THR A O 1
ATOM 648 N N . GLY A 1 83 ? 23.800 -18.353 51.715 1.00 23.19 83 GLY A N 1
ATOM 649 C CA . GLY A 1 83 ? 24.472 -19.191 50.721 1.00 23.19 83 GLY A CA 1
ATOM 650 C C . GLY A 1 83 ? 24.172 -20.679 50.907 1.00 23.19 83 GLY A C 1
ATOM 651 O O . GLY A 1 83 ? 24.269 -21.197 52.016 1.00 23.19 83 GLY A O 1
ATOM 652 N N . GLY A 1 84 ? 23.876 -21.381 49.810 1.00 23.11 84 GLY A N 1
ATOM 653 C CA . GLY A 1 84 ? 23.623 -22.825 49.798 1.00 23.11 84 GLY A CA 1
ATOM 654 C C . GLY A 1 84 ? 24.036 -23.466 48.474 1.00 23.11 84 GLY A C 1
ATOM 655 O O . GLY A 1 84 ? 23.232 -23.591 47.556 1.00 23.11 84 GLY A O 1
ATOM 656 N N . LEU A 1 85 ? 25.307 -23.859 48.361 1.00 21.92 85 LEU A N 1
ATOM 657 C CA . LEU A 1 85 ? 25.843 -24.559 47.189 1.00 21.92 85 LEU A CA 1
ATOM 658 C C . LEU A 1 85 ? 25.346 -26.010 47.136 1.00 21.92 85 LEU A C 1
ATOM 660 O O . LEU A 1 85 ? 25.671 -26.795 48.023 1.00 21.92 85 LEU A O 1
ATOM 664 N N . LEU A 1 86 ? 24.678 -26.399 46.046 1.00 23.06 86 LEU A N 1
ATOM 665 C CA . LEU A 1 86 ? 24.645 -27.793 45.591 1.00 23.06 86 LEU A CA 1
ATOM 666 C C . LEU A 1 86 ? 24.367 -27.866 44.083 1.00 23.06 86 LEU A C 1
ATOM 668 O O . LEU A 1 86 ? 23.298 -27.490 43.611 1.00 23.06 86 LEU A O 1
ATOM 672 N N . ALA A 1 87 ? 25.337 -28.366 43.318 1.00 23.75 87 ALA A N 1
ATOM 673 C CA . ALA A 1 87 ? 25.181 -28.606 41.888 1.00 23.75 87 ALA A CA 1
ATOM 674 C C . ALA A 1 87 ? 24.688 -30.037 41.637 1.00 23.75 87 ALA A C 1
ATOM 676 O O . ALA A 1 87 ? 25.272 -30.991 42.151 1.00 23.75 87 ALA A O 1
ATOM 677 N N . SER A 1 88 ? 23.673 -30.213 40.788 1.00 23.38 88 SER A N 1
ATOM 678 C CA . SER A 1 88 ? 23.400 -31.516 40.171 1.00 23.38 88 SER A CA 1
ATOM 679 C C . SER A 1 88 ? 22.791 -31.381 38.774 1.00 23.38 88 SER A C 1
ATOM 681 O O . SER A 1 88 ? 22.042 -30.458 38.463 1.00 23.38 88 SER A O 1
ATOM 683 N N . THR A 1 89 ? 23.194 -32.298 37.902 1.00 24.14 89 THR A N 1
ATOM 684 C CA . THR A 1 89 ? 22.858 -32.346 36.480 1.00 24.14 89 THR A CA 1
ATOM 685 C C . THR A 1 89 ? 21.426 -32.824 36.247 1.00 24.14 89 THR A C 1
ATOM 687 O O . THR A 1 89 ? 21.057 -33.909 36.690 1.00 24.14 89 THR A O 1
ATOM 690 N N . TYR A 1 90 ? 20.640 -32.097 35.444 1.00 22.56 90 TYR A N 1
ATOM 691 C CA . TYR A 1 90 ? 19.403 -32.656 34.889 1.00 22.56 90 TYR A CA 1
ATOM 692 C C . TYR A 1 90 ? 19.685 -33.405 33.582 1.00 22.56 90 TYR A C 1
ATOM 694 O O . TYR A 1 90 ? 20.178 -32.845 32.602 1.00 22.56 90 TYR A O 1
ATOM 702 N N . ARG A 1 91 ? 19.400 -34.710 33.582 1.00 23.34 91 ARG A N 1
ATOM 703 C CA . ARG A 1 91 ? 19.731 -35.649 32.500 1.00 23.34 91 ARG A CA 1
ATOM 704 C C . ARG A 1 91 ? 18.457 -36.034 31.742 1.00 23.34 91 ARG A C 1
ATOM 706 O O . ARG A 1 91 ? 17.437 -36.309 32.363 1.00 23.34 91 ARG A O 1
ATOM 713 N N . ARG A 1 92 ? 18.516 -36.097 30.405 1.00 24.08 92 ARG A N 1
ATOM 714 C CA . ARG A 1 92 ? 17.405 -36.602 29.568 1.00 24.08 92 ARG A CA 1
ATOM 715 C C . ARG A 1 92 ? 16.961 -37.996 30.035 1.00 24.08 92 ARG A C 1
ATOM 717 O O . ARG A 1 92 ? 17.801 -38.889 30.136 1.00 24.08 92 ARG A O 1
ATOM 724 N N . ILE A 1 93 ? 15.653 -38.204 30.186 1.00 24.92 93 ILE A N 1
ATOM 725 C CA . ILE A 1 93 ? 15.031 -39.531 30.317 1.00 24.92 93 ILE A CA 1
ATOM 726 C C . ILE A 1 93 ? 14.087 -39.758 29.126 1.00 24.92 93 ILE A C 1
ATOM 728 O O . ILE A 1 93 ? 13.486 -38.824 28.597 1.00 24.92 93 ILE A O 1
ATOM 732 N N . ARG A 1 94 ? 14.036 -41.004 28.643 1.00 24.39 94 ARG A N 1
ATOM 733 C CA . ARG A 1 94 ? 13.277 -41.434 27.457 1.00 24.39 94 ARG A CA 1
ATOM 734 C C . ARG A 1 94 ? 11.809 -41.704 27.811 1.00 24.39 94 ARG A C 1
ATOM 736 O O . ARG A 1 94 ? 11.535 -42.211 28.893 1.00 24.39 94 ARG A O 1
ATOM 743 N N . ARG A 1 95 ? 10.890 -41.509 26.857 1.00 23.45 95 ARG A N 1
ATOM 744 C CA . ARG A 1 95 ? 9.618 -42.258 26.847 1.00 23.45 95 ARG A CA 1
ATOM 745 C C . ARG A 1 95 ? 9.884 -43.686 26.355 1.00 23.45 95 ARG A C 1
ATOM 747 O O . ARG A 1 95 ? 10.646 -43.866 25.407 1.00 23.45 95 ARG A O 1
ATOM 754 N N . GLY A 1 96 ? 9.274 -44.672 27.009 1.00 23.55 96 GLY A N 1
ATOM 755 C CA . GLY A 1 96 ? 9.256 -46.081 26.598 1.00 23.55 96 GLY A CA 1
ATOM 756 C C . GLY A 1 96 ? 7.876 -46.502 26.082 1.00 23.55 96 GLY A C 1
ATOM 757 O O . GLY A 1 96 ? 6.896 -45.790 26.288 1.00 23.55 96 GLY A O 1
ATOM 758 N N . THR A 1 97 ? 7.820 -47.643 25.399 1.00 23.55 97 THR A N 1
ATOM 759 C CA . THR A 1 97 ? 6.617 -48.257 24.801 1.00 23.55 97 THR A CA 1
ATOM 760 C C . THR A 1 97 ? 6.246 -49.576 25.510 1.00 23.55 97 THR A C 1
ATOM 762 O O . THR A 1 97 ? 6.908 -49.932 26.481 1.00 23.55 97 THR A O 1
ATOM 765 N N . TYR A 1 98 ? 5.251 -50.299 24.960 1.00 25.89 98 TYR A N 1
ATOM 766 C CA . TYR A 1 98 ? 4.668 -51.617 25.327 1.00 25.89 98 TYR A CA 1
ATOM 767 C C . TYR A 1 98 ? 3.278 -51.560 26.021 1.00 25.89 98 TYR A C 1
ATOM 769 O O . TYR A 1 98 ? 2.963 -50.529 26.613 1.00 25.89 98 TYR A O 1
ATOM 777 N N . PRO A 1 99 ? 2.363 -52.531 25.743 1.00 31.59 99 PRO A N 1
ATOM 778 C CA . PRO A 1 99 ? 1.097 -52.163 25.102 1.00 31.59 99 PRO A CA 1
ATOM 779 C C . PRO A 1 99 ? -0.147 -52.865 25.743 1.00 31.59 99 PRO A C 1
ATOM 781 O O . PRO A 1 99 ? -0.313 -52.637 26.939 1.00 31.59 99 PRO A O 1
ATOM 784 N N . PRO A 1 100 ? -1.095 -53.575 25.070 1.00 42.22 100 PRO A N 1
ATOM 785 C CA . PRO A 1 100 ? -2.503 -53.527 25.488 1.00 42.22 100 PRO A CA 1
ATOM 786 C C . PRO A 1 100 ? -3.034 -54.811 26.153 1.00 42.22 100 PRO A C 1
ATOM 788 O O . PRO A 1 100 ? -2.441 -55.875 26.013 1.00 42.22 100 PRO A O 1
ATOM 791 N N . ASP A 1 101 ? -4.236 -54.723 26.731 1.00 23.28 101 ASP A N 1
ATOM 792 C CA . ASP A 1 101 ? -5.254 -55.776 26.591 1.00 23.28 101 ASP A CA 1
ATOM 793 C C . ASP A 1 101 ? -6.674 -55.228 26.851 1.00 23.28 101 ASP A C 1
ATOM 795 O O . ASP A 1 101 ? -6.827 -54.142 27.415 1.00 23.28 101 ASP A O 1
ATOM 799 N N . SER A 1 102 ? -7.721 -55.937 26.403 1.00 25.67 102 SER A N 1
ATOM 800 C CA . SER A 1 102 ? -9.127 -55.496 26.555 1.00 25.67 102 SER A CA 1
ATOM 801 C C . SER A 1 102 ? -10.148 -56.638 26.457 1.00 25.67 102 SER A C 1
ATOM 803 O O . SER A 1 102 ? -9.954 -57.558 25.663 1.00 25.67 102 SER A O 1
ATOM 805 N N . PRO A 1 103 ? -11.259 -56.562 27.213 1.00 32.81 103 PRO A N 1
ATOM 806 C CA . PRO A 1 103 ? -12.595 -56.820 26.638 1.00 32.81 103 PRO A CA 1
ATOM 807 C C . PRO A 1 103 ? -13.724 -55.948 27.260 1.00 32.81 103 PRO A C 1
ATOM 809 O O . PRO A 1 103 ? -13.562 -55.426 28.357 1.00 32.81 103 PRO A O 1
ATOM 812 N N . ALA A 1 104 ? -14.930 -55.793 26.688 1.00 24.34 104 ALA A N 1
ATOM 813 C CA . ALA A 1 104 ? -15.417 -55.968 25.306 1.00 24.34 104 ALA A CA 1
ATOM 814 C C . ALA A 1 104 ? -16.872 -55.436 25.162 1.00 24.34 104 ALA A C 1
ATOM 816 O O . ALA A 1 104 ? -17.658 -55.617 26.084 1.00 24.34 104 ALA A O 1
ATOM 817 N N . SER A 1 105 ? -17.265 -54.965 23.960 1.00 22.09 105 SER A N 1
ATOM 818 C CA . SER A 1 105 ? -18.664 -54.817 23.446 1.00 22.09 105 SER A CA 1
ATOM 819 C C . SER A 1 105 ? -19.641 -53.884 24.223 1.00 22.09 105 SER A C 1
ATOM 821 O O . SER A 1 105 ? -19.440 -53.611 25.394 1.00 22.09 105 SER A O 1
ATOM 823 N N . ILE A 1 106 ? -20.705 -53.282 23.664 1.00 24.16 106 ILE A N 1
ATOM 824 C CA . ILE A 1 106 ? -21.639 -53.650 22.570 1.00 24.16 106 ILE A CA 1
ATOM 825 C C . ILE A 1 106 ? -21.954 -52.424 21.664 1.00 24.16 106 ILE A C 1
ATOM 827 O O . ILE A 1 106 ? -21.699 -51.283 22.039 1.00 24.16 106 ILE A O 1
ATOM 831 N N . SER A 1 107 ? -22.480 -52.658 20.455 1.00 21.50 107 SER A N 1
ATOM 832 C CA . SER A 1 107 ? -22.702 -51.684 19.367 1.00 21.50 107 SER A CA 1
ATOM 833 C C . SER A 1 107 ? -24.164 -51.249 19.146 1.00 21.50 107 SER A C 1
ATOM 835 O O . SER A 1 107 ? -25.087 -52.009 19.417 1.00 21.50 107 SER A O 1
ATOM 837 N N . PHE A 1 108 ? -24.362 -50.072 18.527 1.00 21.83 108 PHE A N 1
ATOM 838 C CA . PHE A 1 108 ? -25.574 -49.680 17.772 1.00 21.83 108 PHE A CA 1
ATOM 839 C C . PHE A 1 108 ? -25.186 -48.830 16.523 1.00 21.83 108 PHE A C 1
ATOM 841 O O . PHE A 1 108 ? -24.045 -48.364 16.454 1.00 21.83 108 PHE A O 1
ATOM 848 N N . PRO A 1 109 ? -26.048 -48.701 15.486 1.00 24.30 109 PRO A N 1
ATOM 849 C CA . PRO A 1 109 ? -25.629 -48.359 14.116 1.00 24.30 109 PRO A CA 1
ATOM 850 C C . PRO A 1 109 ? -25.724 -46.869 13.722 1.00 24.30 109 PRO A C 1
ATOM 852 O O . PRO A 1 109 ? -26.340 -46.052 14.400 1.00 24.30 109 PRO A O 1
ATOM 855 N N . ARG A 1 110 ? -25.147 -46.538 12.554 1.00 28.34 110 ARG A N 1
ATOM 856 C CA . ARG A 1 110 ? -25.275 -45.234 11.870 1.00 28.34 110 ARG A CA 1
ATOM 857 C C . ARG A 1 110 ? -26.669 -45.040 11.257 1.00 28.34 110 ARG A C 1
ATOM 859 O O . ARG A 1 110 ? -27.189 -45.969 10.646 1.00 28.34 110 ARG A O 1
ATOM 866 N N . LEU A 1 111 ? -27.184 -43.808 11.288 1.00 26.20 111 LEU A N 1
ATOM 867 C CA . LEU A 1 111 ? -28.322 -43.338 10.483 1.00 26.20 111 LEU A CA 1
ATOM 868 C C . LEU A 1 111 ? -28.121 -41.867 10.062 1.00 26.20 111 LEU A C 1
ATOM 870 O O . LEU A 1 111 ? -27.271 -41.178 10.615 1.00 26.20 111 LEU A O 1
ATOM 874 N N . GLY A 1 112 ? -28.846 -41.443 9.023 1.00 23.89 112 GLY A N 1
ATOM 875 C CA . GLY A 1 112 ? -28.513 -40.328 8.125 1.00 23.89 112 GLY A CA 1
ATOM 876 C C . GLY A 1 112 ? -28.254 -38.936 8.723 1.00 23.89 112 GLY A C 1
ATOM 877 O O . GLY A 1 112 ? -28.883 -38.509 9.688 1.00 23.89 112 GLY A O 1
ATOM 878 N N . CYS A 1 113 ? -27.385 -38.184 8.041 1.00 25.42 113 CYS A N 1
ATOM 879 C CA . CYS A 1 113 ? -27.241 -36.740 8.220 1.00 25.42 113 CYS A CA 1
ATOM 880 C C . CYS A 1 113 ? -28.462 -36.009 7.636 1.00 25.42 113 CYS A C 1
ATOM 882 O O . CYS A 1 113 ? -28.560 -35.843 6.421 1.00 25.42 113 CYS A O 1
ATOM 884 N N . GLY A 1 114 ? -29.376 -35.559 8.496 1.00 23.39 114 GLY A N 1
ATOM 885 C CA . GLY A 1 114 ? -30.363 -34.525 8.168 1.00 23.39 114 GLY A CA 1
ATOM 886 C C . GLY A 1 114 ? -29.857 -33.144 8.594 1.00 23.39 114 GLY A C 1
ATOM 887 O O . GLY A 1 114 ? -29.089 -33.044 9.550 1.00 23.39 114 GLY A O 1
ATOM 888 N N . LEU A 1 115 ? -30.278 -32.077 7.905 1.00 31.41 115 LEU A N 1
ATOM 889 C CA . LEU A 1 115 ? -29.918 -30.711 8.298 1.00 31.41 115 LEU A CA 1
ATOM 890 C C . LEU A 1 115 ? -30.536 -30.361 9.659 1.00 31.41 115 LEU A C 1
ATOM 892 O O . LEU A 1 115 ? -31.758 -30.331 9.802 1.00 31.41 115 LEU A O 1
ATOM 896 N N . ALA A 1 116 ? -29.691 -30.052 10.642 1.00 24.06 116 ALA A N 1
ATOM 897 C CA . ALA A 1 116 ? -30.118 -29.433 11.890 1.00 24.06 116 ALA A CA 1
ATOM 898 C C . ALA A 1 116 ? -30.155 -27.900 11.718 1.00 24.06 116 ALA A C 1
ATOM 900 O O . ALA A 1 116 ? -29.200 -27.337 11.177 1.00 24.06 116 ALA A O 1
ATOM 901 N N . PRO A 1 117 ? -31.215 -27.202 12.168 1.00 25.62 117 PRO A N 1
ATOM 902 C CA . PRO A 1 117 ? -31.236 -25.742 12.170 1.00 25.62 117 PRO A CA 1
ATOM 903 C C . PRO A 1 117 ? -30.206 -25.189 13.165 1.00 25.62 117 PRO A C 1
ATOM 905 O O . PRO A 1 117 ? -29.895 -25.830 14.170 1.00 25.62 117 PRO A O 1
ATOM 908 N N . SER A 1 118 ? -29.704 -23.978 12.907 1.00 28.02 118 SER A N 1
ATOM 909 C CA . SER A 1 118 ? -28.742 -23.312 13.793 1.00 28.02 118 SER A CA 1
ATOM 910 C C . SER A 1 118 ? -29.339 -23.100 15.187 1.00 28.02 118 SER A C 1
ATOM 912 O O . SER A 1 118 ? -30.245 -22.285 15.384 1.00 28.02 118 SER A O 1
ATOM 914 N N . VAL A 1 119 ? -28.841 -23.857 16.166 1.00 29.22 119 VAL A N 1
ATOM 915 C CA . VAL A 1 119 ? -29.241 -23.725 17.567 1.00 29.22 119 VAL A CA 1
ATOM 916 C C . VAL A 1 119 ? -28.603 -22.454 18.119 1.00 29.22 119 VAL A C 1
ATOM 918 O O . VAL A 1 119 ? -27.397 -22.419 18.367 1.00 29.22 119 VAL A O 1
ATOM 921 N N . LYS A 1 120 ? -29.415 -21.410 18.337 1.00 36.84 120 LYS A N 1
ATOM 922 C CA . LYS A 1 120 ? -28.993 -20.223 19.097 1.00 36.84 120 LYS A CA 1
ATOM 923 C C . LYS A 1 120 ? -28.366 -20.683 20.417 1.00 36.84 120 LYS A C 1
ATOM 925 O O . LYS A 1 120 ? -29.022 -21.392 21.182 1.00 36.84 120 LYS A O 1
ATOM 930 N N . ARG A 1 121 ? -27.119 -20.273 20.693 1.00 32.91 121 ARG A N 1
ATOM 931 C CA . ARG A 1 121 ? -26.488 -20.514 22.001 1.00 32.91 121 ARG A CA 1
ATOM 932 C C . ARG A 1 121 ? -27.420 -19.971 23.098 1.00 32.91 121 ARG A C 1
ATOM 934 O O . ARG A 1 121 ? -27.863 -18.827 22.980 1.00 32.91 121 ARG A O 1
ATOM 941 N N . PRO A 1 122 ? -27.755 -20.752 24.139 1.00 30.80 122 PRO A N 1
ATOM 942 C CA . PRO A 1 122 ? -28.570 -20.248 25.237 1.00 30.80 122 PRO A CA 1
ATOM 943 C C . PRO A 1 122 ? -27.786 -19.176 26.002 1.00 30.80 122 PRO A C 1
ATOM 945 O O . PRO A 1 122 ? -26.589 -19.339 26.224 1.00 30.80 122 PRO A O 1
ATOM 948 N N . ALA A 1 123 ? -28.458 -18.116 26.463 1.00 41.00 123 ALA A N 1
ATOM 949 C CA . ALA A 1 123 ? -27.816 -16.979 27.143 1.00 41.00 123 ALA A CA 1
ATOM 950 C C . ALA A 1 123 ? -26.935 -17.379 28.351 1.00 41.00 123 ALA A C 1
ATOM 952 O O . ALA A 1 123 ? -25.961 -16.701 28.667 1.00 41.00 123 ALA A O 1
ATOM 953 N N . ASN A 1 124 ? -27.221 -18.528 28.974 1.00 39.97 124 ASN A N 1
ATOM 954 C CA . ASN A 1 124 ? -26.400 -19.105 30.038 1.00 39.97 124 ASN A CA 1
ATOM 955 C C . ASN A 1 124 ? -24.953 -19.426 29.620 1.00 39.97 124 ASN A C 1
ATOM 957 O O . ASN A 1 124 ? -24.104 -19.461 30.506 1.00 39.97 124 ASN A O 1
ATOM 961 N N . SER A 1 125 ? -24.638 -19.654 28.334 1.00 40.03 125 SER A N 1
ATOM 962 C CA . SER A 1 125 ? -23.243 -19.904 27.934 1.00 40.03 125 SER A CA 1
ATOM 963 C C . SER A 1 125 ? -22.397 -18.639 28.063 1.00 40.03 125 SER A C 1
ATOM 965 O O . SER A 1 125 ? -21.339 -18.692 28.668 1.00 40.03 125 SER A O 1
ATOM 967 N N . ALA A 1 126 ? -22.901 -17.490 27.596 1.00 41.66 126 ALA A N 1
ATOM 968 C CA . ALA A 1 126 ? -22.203 -16.209 27.725 1.00 41.66 126 ALA A CA 1
ATOM 969 C C . ALA A 1 126 ? -22.015 -15.809 29.200 1.00 41.66 126 ALA A C 1
ATOM 971 O O . ALA A 1 126 ? -20.948 -15.345 29.586 1.00 41.66 126 ALA A O 1
ATOM 972 N N . LEU A 1 127 ? -23.020 -16.071 30.046 1.00 51.16 127 LEU A N 1
ATOM 973 C CA . LEU A 1 127 ? -22.910 -15.870 31.495 1.00 51.16 127 LEU A CA 1
ATOM 974 C C . LEU A 1 127 ? -21.868 -16.800 32.144 1.00 51.16 127 LEU A C 1
ATOM 976 O O . LEU A 1 127 ? -21.171 -16.375 33.061 1.00 51.16 127 LEU A O 1
ATOM 980 N N . MET A 1 128 ? -21.728 -18.048 31.680 1.00 48.25 128 MET A N 1
ATOM 981 C CA . MET A 1 128 ? -20.659 -18.945 32.141 1.00 48.25 128 MET A CA 1
ATOM 982 C C . MET A 1 128 ? -19.276 -18.480 31.670 1.00 48.25 128 MET A C 1
ATOM 984 O O . MET A 1 128 ? -18.379 -18.389 32.506 1.00 48.25 128 MET A O 1
ATOM 988 N N . ASP A 1 129 ? -19.132 -18.100 30.395 1.00 57.44 129 ASP A N 1
ATOM 989 C CA . ASP A 1 129 ? -17.898 -17.520 29.840 1.00 57.44 129 ASP A CA 1
ATOM 990 C C . ASP A 1 129 ? -17.462 -16.273 30.650 1.00 57.44 129 ASP A C 1
ATOM 992 O O . ASP A 1 129 ? -16.274 -16.058 30.900 1.00 57.44 129 ASP A O 1
ATOM 996 N N . ASP A 1 130 ? -18.418 -15.457 31.114 1.00 67.94 130 ASP A N 1
ATOM 997 C CA . ASP A 1 130 ? -18.161 -14.286 31.961 1.00 67.94 130 ASP A CA 1
ATOM 998 C C . ASP A 1 130 ? -17.709 -14.633 33.388 1.00 67.94 130 ASP A C 1
ATOM 1000 O O . ASP A 1 130 ? -16.824 -13.959 33.930 1.00 67.94 130 ASP A O 1
ATOM 1004 N N . TYR A 1 131 ? -18.287 -15.665 34.012 1.00 80.06 131 TYR A N 1
ATOM 1005 C CA . TYR A 1 131 ? -17.863 -16.108 35.344 1.00 80.06 131 TYR A CA 1
ATOM 1006 C C . TYR A 1 131 ? -16.502 -16.812 35.317 1.00 80.06 131 TYR A C 1
ATOM 1008 O O . TYR A 1 131 ? -15.705 -16.607 36.234 1.00 80.06 131 TYR A O 1
ATOM 1016 N N . GLU A 1 132 ? -16.198 -17.571 34.262 1.00 80.94 132 GLU A N 1
ATOM 1017 C CA . GLU A 1 132 ? -14.888 -18.204 34.074 1.00 80.94 132 GLU A CA 1
ATOM 1018 C C . GLU A 1 132 ? -13.781 -17.149 33.884 1.00 80.94 132 GLU A C 1
ATOM 1020 O O . GLU A 1 132 ? -12.726 -17.243 34.513 1.00 80.94 132 GLU A O 1
ATOM 1025 N N . LYS A 1 133 ? -14.058 -16.064 33.142 1.00 81.06 133 LYS A N 1
ATOM 1026 C CA . LYS A 1 133 ? -13.169 -14.885 33.048 1.00 81.06 133 LYS A CA 1
ATOM 1027 C C . LYS A 1 133 ? -13.030 -14.103 34.358 1.00 81.06 133 LYS A C 1
ATOM 1029 O O . LYS A 1 133 ? -11.988 -13.496 34.590 1.00 81.06 133 LYS A O 1
ATOM 1034 N N . LEU A 1 134 ? -14.062 -14.072 35.206 1.00 88.81 134 LEU A N 1
ATOM 1035 C CA . LEU A 1 134 ? -14.053 -13.317 36.469 1.00 88.81 134 LEU A CA 1
ATOM 1036 C C . LEU A 1 134 ? -13.322 -14.055 37.606 1.00 88.81 134 LEU A C 1
ATOM 1038 O O . LEU A 1 134 ? -12.815 -13.407 38.524 1.00 88.81 134 LEU A O 1
ATOM 1042 N N . LEU A 1 135 ? -13.238 -15.389 37.559 1.00 91.38 135 LEU A N 1
ATOM 1043 C CA . LEU A 1 135 ? -12.632 -16.199 38.622 1.00 91.38 135 LEU A CA 1
ATOM 1044 C C . LEU A 1 135 ? -11.161 -15.825 38.932 1.00 91.38 135 LEU A C 1
ATOM 1046 O O . LEU A 1 135 ? -10.875 -15.594 40.109 1.00 91.38 135 LEU A O 1
ATOM 1050 N N . PRO A 1 136 ? -10.243 -15.651 37.954 1.00 92.31 136 PRO A N 1
ATOM 1051 C CA . PRO A 1 136 ? -8.862 -15.243 38.238 1.00 92.31 136 PRO A CA 1
ATOM 1052 C C . PRO A 1 136 ? -8.753 -13.873 38.920 1.00 92.31 136 PRO A C 1
ATOM 1054 O O . PRO A 1 136 ? -7.873 -13.665 39.755 1.00 92.31 136 PRO A O 1
ATOM 1057 N N . PHE A 1 137 ? -9.660 -12.941 38.605 1.00 91.62 137 PHE A N 1
ATOM 1058 C CA . PHE A 1 137 ? -9.742 -11.652 39.293 1.00 91.62 137 PHE A CA 1
ATOM 1059 C C . PHE A 1 137 ? -10.204 -11.845 40.738 1.00 91.62 137 PHE A C 1
ATOM 1061 O O . PHE A 1 137 ? -9.559 -11.347 41.654 1.00 91.62 137 PHE A O 1
ATOM 1068 N N . PHE A 1 138 ? -11.270 -12.616 40.966 1.00 94.44 138 PHE A N 1
ATOM 1069 C CA . PHE A 1 138 ? -11.769 -12.902 42.313 1.00 94.44 138 PHE A CA 1
ATOM 1070 C C . PHE A 1 138 ? -10.709 -13.559 43.209 1.00 94.44 138 PHE A C 1
ATOM 1072 O O . PHE A 1 138 ? -10.531 -13.144 44.356 1.00 94.44 138 PHE A O 1
ATOM 1079 N N . GLU A 1 139 ? -9.960 -14.531 42.685 1.00 93.38 139 GLU A N 1
ATOM 1080 C CA . GLU A 1 139 ? -8.858 -15.168 43.412 1.00 93.38 139 GLU A CA 1
ATOM 1081 C C . GLU A 1 139 ? -7.717 -14.185 43.716 1.00 93.38 139 GLU A C 1
ATOM 1083 O O . GLU A 1 139 ? -7.194 -14.190 44.835 1.00 93.38 139 GLU A O 1
ATOM 1088 N N . ARG A 1 140 ? -7.373 -13.297 42.770 1.00 94.00 140 ARG A N 1
ATOM 1089 C CA . ARG A 1 140 ? -6.360 -12.241 42.944 1.00 94.00 140 ARG A CA 1
ATOM 1090 C C . ARG A 1 140 ? -6.750 -11.242 44.037 1.00 94.00 140 ARG A C 1
ATOM 1092 O O . ARG A 1 140 ? -5.967 -11.026 44.961 1.00 94.00 140 ARG A O 1
ATOM 1099 N N . GLU A 1 141 ? -7.955 -10.677 43.969 1.00 94.56 141 GLU A N 1
ATOM 1100 C CA . GLU A 1 141 ? -8.442 -9.697 44.952 1.00 94.56 141 GLU A CA 1
ATOM 1101 C C . GLU A 1 141 ? -8.585 -10.327 46.351 1.00 94.56 141 GLU A C 1
ATOM 1103 O O . GLU A 1 141 ? -8.193 -9.729 47.355 1.00 94.56 141 GLU A O 1
ATOM 1108 N N . LEU A 1 142 ? -9.073 -11.573 46.440 1.00 93.50 142 LEU A N 1
ATOM 1109 C CA . LEU A 1 142 ? -9.186 -12.297 47.711 1.00 93.50 142 LEU A CA 1
ATOM 1110 C C . LEU A 1 142 ? -7.810 -12.650 48.306 1.00 93.50 142 LEU A C 1
ATOM 1112 O O . LEU A 1 142 ? -7.644 -12.632 49.528 1.00 93.50 142 LEU A O 1
ATOM 1116 N N . ALA A 1 143 ? -6.813 -12.957 47.470 1.00 92.88 143 ALA A N 1
ATOM 1117 C CA . ALA A 1 143 ? -5.435 -13.157 47.915 1.00 92.88 143 ALA A CA 1
ATOM 1118 C C . ALA A 1 143 ? -4.796 -11.847 48.407 1.00 92.88 143 ALA A C 1
ATOM 1120 O O . ALA A 1 143 ? -4.138 -11.853 49.451 1.00 92.88 143 ALA A O 1
ATOM 1121 N N . GLN A 1 144 ? -5.032 -10.727 47.714 1.00 92.56 144 GLN A N 1
ATOM 1122 C CA . GLN A 1 144 ? -4.539 -9.411 48.125 1.00 92.56 144 GLN A CA 1
ATOM 1123 C C . GLN A 1 144 ? -5.136 -8.979 49.472 1.00 92.56 144 GLN A C 1
ATOM 1125 O O . GLN A 1 144 ? -4.376 -8.678 50.393 1.00 92.56 144 GLN A O 1
ATOM 1130 N N . LEU A 1 145 ? -6.463 -9.042 49.636 1.00 91.19 145 LEU A N 1
ATOM 1131 C CA . LEU A 1 145 ? -7.138 -8.686 50.893 1.00 91.19 145 LEU A CA 1
ATOM 1132 C C . LEU A 1 145 ? -6.624 -9.512 52.085 1.00 91.19 145 LEU A C 1
ATOM 1134 O O . LEU A 1 145 ? -6.379 -8.965 53.160 1.00 91.19 145 LEU A O 1
ATOM 1138 N N . ARG A 1 146 ? -6.379 -10.816 51.900 1.00 89.94 146 ARG A N 1
ATOM 1139 C CA . ARG A 1 146 ? -5.775 -11.674 52.940 1.00 89.94 146 ARG A CA 1
ATOM 1140 C C . ARG A 1 146 ? -4.312 -11.309 53.232 1.00 89.94 146 ARG A C 1
ATOM 1142 O O . ARG A 1 146 ? -3.876 -11.390 54.382 1.00 89.94 146 ARG A O 1
ATOM 1149 N N . GLY A 1 147 ? -3.562 -10.863 52.224 1.00 90.44 147 GLY A N 1
ATOM 1150 C CA . GLY A 1 147 ? -2.217 -10.305 52.390 1.00 90.44 147 GLY A CA 1
ATOM 1151 C C . GLY A 1 147 ? -2.211 -9.005 53.201 1.00 90.44 147 GLY A C 1
ATOM 1152 O O . GLY A 1 147 ? -1.388 -8.848 54.104 1.00 90.44 147 GLY A O 1
ATOM 1153 N N . GLU A 1 148 ? -3.157 -8.103 52.938 1.00 90.06 148 GLU A N 1
ATOM 1154 C CA . GLU A 1 148 ? -3.349 -6.854 53.687 1.00 90.06 148 GLU A CA 1
ATOM 1155 C C . GLU A 1 148 ? -3.803 -7.122 55.133 1.00 90.06 148 GLU A C 1
ATOM 1157 O O . GLU A 1 148 ? -3.237 -6.552 56.069 1.00 90.06 148 GLU A O 1
ATOM 1162 N N . MET A 1 149 ? -4.725 -8.071 55.351 1.00 88.12 149 MET A N 1
ATOM 1163 C CA . MET A 1 149 ? -5.102 -8.546 56.692 1.00 88.12 149 MET A CA 1
ATOM 1164 C C . MET A 1 149 ? -3.894 -9.052 57.490 1.00 88.12 149 MET A C 1
ATOM 1166 O O . MET A 1 149 ? -3.765 -8.727 58.669 1.00 88.12 149 MET A O 1
ATOM 1170 N N . LEU A 1 150 ? -2.988 -9.804 56.858 1.00 90.19 150 LEU A N 1
ATOM 1171 C CA . LEU A 1 150 ? -1.782 -10.338 57.500 1.00 90.19 150 LEU A CA 1
ATOM 1172 C C . LEU A 1 150 ? -0.722 -9.251 57.778 1.00 90.19 150 LEU A C 1
ATOM 1174 O O . LEU A 1 150 ? 0.047 -9.361 58.736 1.00 90.19 150 LEU A O 1
ATOM 1178 N N . GLN A 1 151 ? -0.691 -8.169 56.993 1.00 90.69 151 GLN A N 1
ATOM 1179 C CA . GLN A 1 151 ? 0.100 -6.974 57.319 1.00 90.69 151 GLN A CA 1
ATOM 1180 C C . GLN A 1 151 ? -0.509 -6.204 58.502 1.00 90.69 151 GLN A C 1
ATOM 1182 O O . GLN A 1 151 ? 0.217 -5.836 59.428 1.00 90.69 151 GLN A O 1
ATOM 1187 N N . PHE A 1 152 ? -1.834 -6.029 58.527 1.00 90.31 152 PHE A N 1
ATOM 1188 C CA . PHE A 1 152 ? -2.554 -5.404 59.642 1.00 90.31 152 PHE A CA 1
ATOM 1189 C C . PHE A 1 152 ? -2.398 -6.196 60.952 1.00 90.31 152 PHE A C 1
ATOM 1191 O O . PHE A 1 152 ? -2.160 -5.603 62.002 1.00 90.31 152 PHE A O 1
ATOM 1198 N N . GLU A 1 153 ? -2.454 -7.528 60.890 1.00 89.88 153 GLU A N 1
ATOM 1199 C CA . GLU A 1 153 ? -2.215 -8.442 62.014 1.00 89.88 153 GLU A CA 1
ATOM 1200 C C . GLU A 1 153 ? -0.833 -8.227 62.648 1.00 89.88 153 GLU A C 1
ATOM 1202 O O . GLU A 1 153 ? -0.716 -8.131 63.871 1.00 89.88 153 GLU A O 1
ATOM 1207 N N . ARG A 1 154 ? 0.205 -8.061 61.817 1.00 89.25 154 ARG A N 1
ATOM 1208 C CA . ARG A 1 154 ? 1.579 -7.769 62.259 1.00 89.25 154 ARG A CA 1
ATOM 1209 C C . ARG A 1 154 ? 1.741 -6.350 62.810 1.00 89.25 154 ARG A C 1
ATOM 1211 O O . ARG A 1 154 ? 2.451 -6.168 63.796 1.00 89.25 154 ARG A O 1
ATOM 1218 N N . ALA A 1 155 ? 1.105 -5.356 62.189 1.00 93.00 155 ALA A N 1
ATOM 1219 C CA . ALA A 1 155 ? 1.209 -3.951 62.587 1.00 93.00 155 ALA A CA 1
ATOM 1220 C C . ALA A 1 155 ? 0.409 -3.626 63.863 1.00 93.00 155 ALA A C 1
ATOM 1222 O O . ALA A 1 155 ? 0.865 -2.849 64.705 1.00 93.00 155 ALA A O 1
ATOM 1223 N N . TYR A 1 156 ? -0.762 -4.247 64.040 1.00 93.06 156 TYR A N 1
ATOM 1224 C CA . TYR A 1 156 ? -1.685 -3.980 65.145 1.00 93.06 156 TYR A CA 1
ATOM 1225 C C . TYR A 1 156 ? -2.204 -5.267 65.825 1.00 93.06 156 TYR A C 1
ATOM 1227 O O . TYR A 1 156 ? -3.421 -5.475 65.884 1.00 93.06 156 TYR A O 1
ATOM 1235 N N . PRO A 1 157 ? -1.341 -6.107 66.444 1.00 89.38 157 PRO A N 1
ATOM 1236 C CA . PRO A 1 157 ? -1.760 -7.399 67.009 1.00 89.38 157 PRO A CA 1
ATOM 1237 C C . PRO A 1 157 ? -2.908 -7.297 68.027 1.00 89.38 157 PRO A C 1
ATOM 1239 O O . PRO A 1 157 ? -3.807 -8.132 68.058 1.00 89.38 157 PRO A O 1
ATOM 1242 N N . LYS A 1 158 ? -2.932 -6.225 68.835 1.00 89.75 158 LYS A N 1
ATOM 1243 C CA . LYS A 1 158 ? -3.997 -5.959 69.825 1.00 89.75 158 LYS A CA 1
ATOM 1244 C C . LYS A 1 158 ? -5.353 -5.589 69.204 1.00 89.75 158 LYS A C 1
ATOM 1246 O O . LYS A 1 158 ? -6.359 -5.661 69.905 1.00 89.75 158 LYS A O 1
ATOM 1251 N N . ALA A 1 159 ? -5.382 -5.153 67.945 1.00 88.31 159 ALA A N 1
ATOM 1252 C CA . ALA A 1 159 ? -6.610 -4.886 67.199 1.00 88.31 159 ALA A CA 1
ATOM 1253 C C . ALA A 1 159 ? -7.058 -6.142 66.439 1.00 88.31 159 ALA A C 1
ATOM 1255 O O . ALA A 1 159 ? -8.206 -6.550 66.580 1.00 88.31 159 ALA A O 1
ATOM 1256 N N . ALA A 1 160 ? -6.139 -6.811 65.739 1.00 85.25 160 ALA A N 1
ATOM 1257 C CA . ALA A 1 160 ? -6.401 -8.072 65.042 1.00 85.25 160 ALA A CA 1
ATOM 1258 C C . ALA A 1 160 ? -6.952 -9.166 65.980 1.00 85.25 160 ALA A C 1
ATOM 1260 O O . ALA A 1 160 ? -7.968 -9.787 65.674 1.00 85.25 160 ALA A O 1
ATOM 1261 N N . ALA A 1 161 ? -6.387 -9.304 67.187 1.00 83.69 161 ALA A N 1
ATOM 1262 C CA . ALA A 1 161 ? -6.886 -10.231 68.208 1.00 83.69 161 ALA A CA 1
ATOM 1263 C C . ALA A 1 161 ? -8.295 -9.889 68.748 1.00 83.69 161 ALA A C 1
ATOM 1265 O O . ALA A 1 161 ? -8.959 -10.758 69.303 1.00 83.69 161 ALA A O 1
ATOM 1266 N N . ARG A 1 162 ? -8.773 -8.643 68.597 1.00 85.06 162 ARG A N 1
ATOM 1267 C CA . ARG A 1 162 ? -10.163 -8.249 68.919 1.00 85.06 162 ARG A CA 1
ATOM 1268 C C . ARG A 1 162 ? -11.139 -8.501 67.767 1.00 85.06 162 ARG A C 1
ATOM 1270 O O . ARG A 1 162 ? -12.342 -8.484 67.994 1.00 85.06 162 ARG A O 1
ATOM 1277 N N . LEU A 1 163 ? -10.622 -8.697 66.556 1.00 82.25 163 LEU A N 1
ATOM 1278 C CA . LEU A 1 163 ? -11.370 -8.969 65.325 1.00 82.25 163 LEU A CA 1
ATOM 1279 C C . LEU A 1 163 ? -11.326 -10.463 64.943 1.00 82.25 163 LEU A C 1
ATOM 1281 O O . LEU A 1 163 ? -11.690 -10.825 63.826 1.00 82.25 163 LEU A O 1
ATOM 1285 N N . SER A 1 164 ? -10.832 -11.321 65.846 1.00 84.00 164 SER A N 1
ATOM 1286 C CA . SER A 1 164 ? -10.601 -12.756 65.616 1.00 84.00 164 SER A CA 1
ATOM 1287 C C . SER A 1 164 ? -9.843 -13.039 64.311 1.00 84.00 164 SER A C 1
ATOM 1289 O O . SER A 1 164 ? -10.164 -13.976 63.579 1.00 84.00 164 SER A O 1
ATOM 1291 N N . MET A 1 165 ? -8.856 -12.191 63.999 1.00 83.69 165 MET A N 1
ATOM 1292 C CA . MET A 1 165 ? -7.977 -12.338 62.840 1.00 83.69 165 MET A CA 1
ATOM 1293 C C . MET A 1 165 ? -6.740 -13.158 63.214 1.00 83.69 165 MET A C 1
ATOM 1295 O O . MET A 1 165 ? -6.090 -12.863 64.218 1.00 83.69 165 MET A O 1
ATOM 1299 N N . SER A 1 166 ? -6.400 -14.153 62.394 1.00 78.75 166 SER A N 1
ATOM 1300 C CA . SER A 1 166 ? -5.192 -14.969 62.551 1.00 78.75 166 SER A CA 1
ATOM 1301 C C . SER A 1 166 ? -4.730 -15.521 61.203 1.00 78.75 166 SER A C 1
ATOM 1303 O O . SER A 1 166 ? -5.534 -16.054 60.431 1.00 78.75 166 SER A O 1
ATOM 1305 N N . GLY A 1 167 ? -3.439 -15.386 60.897 1.00 77.62 167 GLY A N 1
ATOM 1306 C CA . GLY A 1 167 ? -2.838 -15.889 59.660 1.00 77.62 167 GLY A CA 1
ATOM 1307 C C . GLY A 1 167 ? -3.458 -15.314 58.380 1.00 77.62 167 GLY A C 1
ATOM 1308 O O . GLY A 1 167 ? -3.551 -16.027 57.379 1.00 77.62 167 GLY A O 1
ATOM 1309 N N . GLY A 1 168 ? -3.921 -14.058 58.407 1.00 73.62 168 GLY A N 1
ATOM 1310 C CA . GLY A 1 168 ? -4.618 -13.437 57.270 1.00 73.62 168 GLY A CA 1
ATOM 1311 C C . GLY A 1 168 ? -6.017 -14.003 56.979 1.00 73.62 168 GLY A C 1
ATOM 1312 O O . GLY A 1 168 ? -6.527 -13.832 55.873 1.00 73.62 168 GLY A O 1
ATOM 1313 N N . LYS A 1 169 ? -6.641 -14.687 57.945 1.00 78.94 169 LYS A N 1
ATOM 1314 C CA . LYS A 1 169 ? -8.045 -15.135 57.910 1.00 78.94 169 LYS A CA 1
ATOM 1315 C C . LYS A 1 169 ? -8.794 -14.649 59.150 1.00 78.94 169 LYS A C 1
ATOM 1317 O O . LYS A 1 169 ? -8.189 -14.127 60.083 1.00 78.94 169 LYS A O 1
ATOM 1322 N N . THR A 1 170 ? -10.109 -14.839 59.160 1.00 82.00 170 THR A N 1
ATOM 1323 C CA . THR A 1 170 ? -10.977 -14.649 60.330 1.00 82.00 170 THR A CA 1
ATOM 1324 C C . THR A 1 170 ? -11.747 -15.935 60.623 1.00 82.00 170 THR A C 1
ATOM 1326 O O . THR A 1 170 ? -12.026 -16.712 59.708 1.00 82.00 170 THR A O 1
ATOM 1329 N N . GLU A 1 171 ? -12.085 -16.169 61.891 1.00 81.19 171 GLU A N 1
ATOM 1330 C CA . GLU A 1 171 ? -12.965 -17.278 62.290 1.00 81.19 171 GLU A CA 1
ATOM 1331 C C . GLU A 1 171 ? -14.462 -16.933 62.159 1.00 81.19 171 GLU A C 1
ATOM 1333 O O . GLU A 1 171 ? -15.299 -17.830 62.248 1.00 81.19 171 GLU A O 1
ATOM 1338 N N . ASP A 1 172 ? -14.820 -15.664 61.912 1.00 85.38 172 ASP A N 1
ATOM 1339 C CA . ASP A 1 172 ? -16.211 -15.230 61.728 1.00 85.38 172 ASP A CA 1
ATOM 1340 C C . ASP A 1 172 ? -16.693 -15.472 60.274 1.00 85.38 172 ASP A C 1
ATOM 1342 O O . ASP A 1 172 ? -16.212 -14.813 59.341 1.00 85.38 172 ASP A O 1
ATOM 1346 N N . PRO A 1 173 ? -17.686 -16.360 60.038 1.00 85.94 173 PRO A N 1
ATOM 1347 C CA . PRO A 1 173 ? -18.188 -16.646 58.693 1.00 85.94 173 PRO A CA 1
ATOM 1348 C C . PRO A 1 173 ? -18.883 -15.460 58.012 1.00 85.94 173 PRO A C 1
ATOM 1350 O O . PRO A 1 173 ? -18.990 -15.446 56.785 1.00 85.94 173 PRO A O 1
ATOM 1353 N N . HIS A 1 174 ? -19.381 -14.476 58.765 1.00 85.19 174 HIS A N 1
ATOM 1354 C CA . HIS A 1 174 ? -19.979 -13.260 58.212 1.00 85.19 174 HIS A CA 1
ATOM 1355 C C . HIS A 1 174 ? -18.903 -12.282 57.740 1.00 85.19 174 HIS A C 1
ATOM 1357 O O . HIS A 1 174 ? -19.052 -11.705 56.663 1.00 85.19 174 HIS A O 1
ATOM 1363 N N . VAL A 1 175 ? -17.800 -12.143 58.482 1.00 83.69 175 VAL A N 1
ATOM 1364 C CA . VAL A 1 175 ? -16.664 -11.303 58.065 1.00 83.69 175 VAL A CA 1
ATOM 1365 C C . VAL A 1 175 ? -15.939 -11.928 56.870 1.00 83.69 175 VAL A C 1
ATOM 1367 O O . VAL A 1 175 ? -15.664 -11.222 55.903 1.00 83.69 175 VAL A O 1
ATOM 1370 N N . GLU A 1 176 ? -15.724 -13.248 56.850 1.00 85.62 176 GLU A N 1
ATOM 1371 C CA . GLU A 1 176 ? -15.164 -13.949 55.680 1.00 85.62 176 GLU A CA 1
ATOM 1372 C C . GLU A 1 176 ? -16.085 -13.824 54.444 1.00 85.62 176 GLU A C 1
ATOM 1374 O O . GLU A 1 176 ? -15.606 -13.548 53.344 1.00 85.62 176 GLU A O 1
ATOM 1379 N N . ARG A 1 177 ? -17.418 -13.911 54.604 1.00 88.38 177 ARG A N 1
ATOM 1380 C CA . ARG A 1 177 ? -18.379 -13.623 53.514 1.00 88.38 177 ARG A CA 1
ATOM 1381 C C . ARG A 1 177 ? -18.361 -12.161 53.070 1.00 88.38 177 ARG A C 1
ATOM 1383 O O . ARG A 1 177 ? -18.536 -11.896 51.882 1.00 88.38 177 ARG A O 1
ATOM 1390 N N . MET A 1 178 ? -18.149 -11.214 53.981 1.00 89.88 178 MET A N 1
ATOM 1391 C CA . MET A 1 178 ? -18.019 -9.794 53.643 1.00 89.88 178 MET A CA 1
ATOM 1392 C C . MET A 1 178 ? -16.722 -9.528 52.865 1.00 89.88 178 MET A C 1
ATOM 1394 O O . MET A 1 178 ? -16.761 -8.822 51.862 1.00 89.88 178 MET A O 1
ATOM 1398 N N . LEU A 1 179 ? -15.609 -10.160 53.252 1.00 88.12 179 LEU A N 1
ATOM 1399 C CA . LEU A 1 179 ? -14.335 -10.125 52.522 1.00 88.12 179 LEU A CA 1
ATOM 1400 C C . LEU A 1 179 ? -14.465 -10.733 51.121 1.00 88.12 179 LEU A C 1
ATOM 1402 O O . LEU A 1 179 ? -14.002 -10.137 50.154 1.00 88.12 179 LEU A O 1
ATOM 1406 N N . GLN A 1 180 ? -15.155 -11.867 50.984 1.00 90.38 180 GLN A N 1
ATOM 1407 C CA . GLN A 1 180 ? -15.475 -12.457 49.679 1.00 90.38 180 GLN A CA 1
ATOM 1408 C C . GLN A 1 180 ? -16.407 -11.550 48.855 1.00 90.38 180 GLN A C 1
ATOM 1410 O O . GLN A 1 180 ? -16.213 -11.399 47.653 1.00 90.38 180 GLN A O 1
ATOM 1415 N N . SER A 1 181 ? -17.373 -10.876 49.483 1.00 93.38 181 SER A N 1
ATOM 1416 C CA . SER A 1 181 ? -18.253 -9.923 48.788 1.00 93.38 181 SER A CA 1
ATOM 1417 C C . SER A 1 181 ? -17.490 -8.685 48.302 1.00 93.38 181 SER A C 1
ATOM 1419 O O . SER A 1 181 ? -17.717 -8.229 47.183 1.00 93.38 181 SER A O 1
ATOM 1421 N N . ALA A 1 182 ? -16.543 -8.180 49.099 1.00 93.19 182 ALA A N 1
ATOM 1422 C CA . ALA A 1 182 ? -15.640 -7.101 48.709 1.00 93.19 182 ALA A CA 1
ATOM 1423 C C . ALA A 1 182 ? -14.692 -7.539 47.582 1.00 93.19 182 ALA A C 1
ATOM 1425 O O . ALA A 1 182 ? -14.617 -6.859 46.564 1.00 93.19 182 ALA A O 1
ATOM 1426 N N . ALA A 1 183 ? -14.054 -8.710 47.698 1.00 93.62 183 ALA A N 1
ATOM 1427 C CA . ALA A 1 183 ? -13.219 -9.291 46.645 1.00 93.62 183 ALA A CA 1
ATOM 1428 C C . ALA A 1 183 ? -13.987 -9.465 45.325 1.00 93.62 183 ALA A C 1
ATOM 1430 O O . ALA A 1 183 ? -13.439 -9.219 44.259 1.00 93.62 183 ALA A O 1
ATOM 1431 N N . TRP A 1 184 ? -15.267 -9.843 45.377 1.00 93.38 184 TRP A N 1
ATOM 1432 C CA . TRP A 1 184 ? -16.132 -9.989 44.202 1.00 93.38 184 TRP A CA 1
ATOM 1433 C C . TRP A 1 184 ? -16.511 -8.649 43.556 1.00 93.38 184 TRP A C 1
ATOM 1435 O O . TRP A 1 184 ? -16.519 -8.536 42.329 1.00 93.38 184 TRP A O 1
ATOM 1445 N N . LEU A 1 185 ? -16.795 -7.617 44.357 1.00 93.69 185 LEU A N 1
ATOM 1446 C CA . LEU A 1 185 ? -17.038 -6.260 43.853 1.00 93.69 185 LEU A CA 1
ATOM 1447 C C . LEU A 1 185 ? -15.761 -5.646 43.261 1.00 93.69 185 LEU A C 1
ATOM 1449 O O . LEU A 1 185 ? -15.807 -5.118 42.150 1.00 93.69 185 LEU A O 1
ATOM 1453 N N . ASN A 1 186 ? -14.622 -5.796 43.942 1.00 93.00 186 ASN A N 1
ATOM 1454 C CA . ASN A 1 186 ? -13.311 -5.391 43.439 1.00 93.00 186 ASN A CA 1
ATOM 1455 C C . ASN A 1 186 ? -12.951 -6.145 42.157 1.00 93.00 186 ASN A C 1
ATOM 1457 O O . ASN A 1 186 ? -12.527 -5.518 41.197 1.00 93.00 186 ASN A O 1
ATOM 1461 N N . ALA A 1 187 ? -13.185 -7.458 42.087 1.00 92.06 187 ALA A N 1
ATOM 1462 C CA . ALA A 1 187 ? -12.903 -8.257 40.897 1.00 92.06 187 ALA A CA 1
ATOM 1463 C C . ALA A 1 187 ? -13.740 -7.804 39.699 1.00 92.06 187 ALA A C 1
ATOM 1465 O O . ALA A 1 187 ? -13.222 -7.730 38.590 1.00 92.06 187 ALA A O 1
ATOM 1466 N N . LYS A 1 188 ? -15.010 -7.436 39.917 1.00 88.62 188 LYS A N 1
ATOM 1467 C CA . LYS A 1 188 ? -15.844 -6.822 38.875 1.00 88.62 188 LYS A CA 1
ATOM 1468 C C . LYS A 1 188 ? -15.348 -5.438 38.464 1.00 88.62 188 LYS A C 1
ATOM 1470 O O . LYS A 1 188 ? -15.372 -5.137 37.277 1.00 88.62 188 LYS A O 1
ATOM 1475 N N . ALA A 1 189 ? -14.905 -4.607 39.406 1.00 86.69 189 ALA A N 1
ATOM 1476 C CA . ALA A 1 189 ? -14.363 -3.284 39.103 1.00 86.69 189 ALA A CA 1
ATOM 1477 C C . ALA A 1 189 ? -13.026 -3.374 38.348 1.00 86.69 189 ALA A C 1
ATOM 1479 O O . ALA A 1 189 ? -12.860 -2.721 37.327 1.00 86.69 189 ALA A O 1
ATOM 1480 N N . ALA A 1 190 ? -12.108 -4.226 38.803 1.00 85.81 190 ALA A N 1
ATOM 1481 C CA . ALA A 1 190 ? -10.810 -4.450 38.186 1.00 85.81 190 ALA A CA 1
ATOM 1482 C C . ALA A 1 190 ? -10.937 -5.133 36.819 1.00 85.81 190 ALA A C 1
ATOM 1484 O O . ALA A 1 190 ? -10.324 -4.665 35.867 1.00 85.81 190 ALA A O 1
ATOM 1485 N N . ARG A 1 191 ? -11.798 -6.157 36.684 1.00 85.00 191 ARG A N 1
ATOM 1486 C CA . ARG A 1 191 ? -12.133 -6.714 35.368 1.00 85.00 191 ARG A CA 1
ATOM 1487 C C . ARG A 1 191 ? -12.736 -5.641 34.467 1.00 85.00 191 ARG A C 1
ATOM 1489 O O . ARG A 1 191 ? -12.338 -5.565 33.321 1.00 85.00 191 ARG A O 1
ATOM 1496 N N . ARG A 1 192 ? -13.641 -4.787 34.959 1.00 76.69 192 ARG A N 1
ATOM 1497 C CA . ARG A 1 192 ? -14.195 -3.693 34.146 1.00 76.69 192 ARG A CA 1
ATOM 1498 C C . ARG A 1 192 ? -13.126 -2.677 33.727 1.00 76.69 192 ARG A C 1
ATOM 1500 O O . ARG A 1 192 ? -13.188 -2.186 32.618 1.00 76.69 192 ARG A O 1
ATOM 1507 N N . ILE A 1 193 ? -12.150 -2.361 34.576 1.00 77.81 193 ILE A N 1
ATOM 1508 C CA . ILE A 1 193 ? -11.048 -1.450 34.221 1.00 77.81 193 ILE A CA 1
ATOM 1509 C C . ILE A 1 193 ? -10.154 -2.066 33.132 1.00 77.81 193 ILE A C 1
ATOM 1511 O O . ILE A 1 193 ? -9.812 -1.371 32.176 1.00 77.81 193 ILE A O 1
ATOM 1515 N N . ASP A 1 194 ? -9.832 -3.356 33.249 1.00 71.62 194 ASP A N 1
ATOM 1516 C CA . ASP A 1 194 ? -9.055 -4.089 32.243 1.00 71.62 194 ASP A CA 1
ATOM 1517 C C . ASP A 1 194 ? -9.867 -4.267 30.929 1.00 71.62 194 ASP A C 1
ATOM 1519 O O . ASP A 1 194 ? -9.333 -4.028 29.847 1.00 71.62 194 ASP A O 1
ATOM 1523 N N . ASP A 1 195 ? -11.169 -4.585 31.010 1.00 66.94 195 ASP A N 1
ATOM 1524 C CA . ASP A 1 195 ? -12.099 -4.771 29.874 1.00 66.94 195 ASP A CA 1
ATOM 1525 C C . ASP A 1 195 ? -12.513 -3.443 29.183 1.00 66.94 195 ASP A C 1
ATOM 1527 O O . ASP A 1 195 ? -12.953 -3.483 28.035 1.00 66.94 195 ASP A O 1
ATOM 1531 N N . HIS A 1 196 ? -12.382 -2.274 29.834 1.00 59.00 196 HIS A N 1
ATOM 1532 C CA . HIS A 1 196 ? -12.727 -0.945 29.271 1.00 59.00 196 HIS A CA 1
ATOM 1533 C C . HIS A 1 196 ? -11.545 -0.241 28.579 1.00 59.00 196 HIS A C 1
ATOM 1535 O O . HIS A 1 196 ? -11.737 0.724 27.838 1.00 59.00 196 HIS A O 1
ATOM 1541 N N . TYR A 1 197 ? -10.313 -0.722 28.769 1.00 60.16 197 TYR A N 1
ATOM 1542 C CA . TYR A 1 197 ? -9.124 -0.199 28.082 1.00 60.16 197 TYR A CA 1
ATOM 1543 C C . TYR A 1 197 ? -9.199 -0.217 26.531 1.00 60.16 197 TYR A C 1
ATOM 1545 O O . TYR A 1 197 ? -8.694 0.732 25.916 1.00 60.16 197 TYR A O 1
ATOM 1553 N N . PRO A 1 198 ? -9.841 -1.213 25.875 1.00 63.66 198 PRO A N 1
ATOM 1554 C CA . PRO A 1 198 ? -10.044 -1.229 24.427 1.00 63.66 198 PRO A CA 1
ATOM 1555 C C . PRO A 1 198 ? -10.878 -0.053 23.910 1.00 63.66 198 PRO A C 1
ATOM 1557 O O . PRO A 1 198 ? -10.530 0.506 22.872 1.00 63.66 198 PRO A O 1
ATOM 1560 N N . GLU A 1 199 ? -11.930 0.367 24.630 1.00 69.88 199 GLU A N 1
ATOM 1561 C CA . GLU A 1 199 ? -12.861 1.427 24.195 1.00 69.88 199 GLU A CA 1
ATOM 1562 C C . GLU A 1 199 ? -12.127 2.754 23.930 1.00 69.88 199 GLU A C 1
ATOM 1564 O O . GLU A 1 199 ? -12.387 3.433 22.932 1.00 69.88 199 GLU A O 1
ATOM 1569 N N . PHE A 1 200 ? -11.158 3.084 24.792 1.00 77.50 200 PHE A N 1
ATOM 1570 C CA . PHE A 1 200 ? -10.301 4.261 24.653 1.00 77.50 200 PHE A CA 1
ATOM 1571 C C . PHE A 1 200 ? -9.344 4.147 23.459 1.00 77.50 200 PHE A C 1
ATOM 1573 O O . PHE A 1 200 ? -9.234 5.083 22.663 1.00 77.50 200 PHE A O 1
ATOM 1580 N N . THR A 1 201 ? -8.656 3.008 23.302 1.00 80.19 201 THR A N 1
ATOM 1581 C CA . THR A 1 201 ? -7.734 2.824 22.169 1.00 80.19 201 THR A CA 1
ATOM 1582 C C . THR A 1 201 ? -8.453 2.755 20.830 1.00 80.19 201 THR A C 1
ATOM 1584 O O . THR A 1 201 ? -7.924 3.257 19.840 1.00 80.19 201 THR A O 1
ATOM 1587 N N . ASP A 1 202 ? -9.662 2.193 20.810 1.00 81.38 202 ASP A N 1
ATOM 1588 C CA . ASP A 1 202 ? -10.540 2.180 19.649 1.00 81.38 202 ASP A CA 1
ATOM 1589 C C . ASP A 1 202 ? -10.877 3.600 19.217 1.00 81.38 202 ASP A C 1
ATOM 1591 O O . ASP A 1 202 ? -10.567 3.962 18.090 1.00 81.38 202 ASP A O 1
ATOM 1595 N N . ALA A 1 203 ? -11.448 4.421 20.106 1.00 81.44 203 ALA A N 1
ATOM 1596 C CA . ALA A 1 203 ? -11.860 5.780 19.758 1.00 81.44 203 ALA A CA 1
ATOM 1597 C C . ALA A 1 203 ? -10.688 6.646 19.253 1.00 81.44 203 ALA A C 1
ATOM 1599 O O . ALA A 1 203 ? -10.854 7.444 18.328 1.00 81.44 203 ALA A O 1
ATOM 1600 N N . LEU A 1 204 ? -9.488 6.461 19.815 1.00 84.56 204 LEU A N 1
ATOM 1601 C CA . LEU A 1 204 ? -8.301 7.212 19.402 1.00 84.56 204 LEU A CA 1
ATOM 1602 C C . LEU A 1 204 ? -7.747 6.721 18.050 1.00 84.56 204 LEU A C 1
ATOM 1604 O O . LEU A 1 204 ? -7.436 7.545 17.192 1.00 84.56 204 LEU A O 1
ATOM 1608 N N . ILE A 1 205 ? -7.693 5.407 17.795 1.00 86.69 205 ILE A N 1
ATOM 1609 C CA . ILE A 1 205 ? -7.330 4.885 16.462 1.00 86.69 205 ILE A CA 1
ATOM 1610 C C . ILE A 1 205 ? -8.404 5.219 15.416 1.00 86.69 205 ILE A C 1
ATOM 1612 O O . ILE A 1 205 ? -8.057 5.532 14.283 1.00 86.69 205 ILE A O 1
ATOM 1616 N N . GLU A 1 206 ? -9.683 5.232 15.782 1.00 84.38 206 GLU A N 1
ATOM 1617 C CA . GLU A 1 206 ? -10.796 5.636 14.913 1.00 84.38 206 GLU A CA 1
ATOM 1618 C C . GLU A 1 206 ? -10.694 7.113 14.496 1.00 84.38 206 GLU A C 1
ATOM 1620 O O . GLU A 1 206 ? -11.049 7.446 13.373 1.00 84.38 206 GLU A O 1
ATOM 1625 N N . THR A 1 207 ? -10.108 7.966 15.345 1.00 83.56 207 THR A N 1
ATOM 1626 C CA . THR A 1 207 ? -9.845 9.387 15.041 1.00 83.56 207 THR A CA 1
ATOM 1627 C C . THR A 1 207 ? -8.535 9.615 14.261 1.00 83.56 207 THR A C 1
ATOM 1629 O O . THR A 1 207 ? -8.418 10.592 13.529 1.00 83.56 207 THR A O 1
ATOM 1632 N N . VAL A 1 208 ? -7.511 8.763 14.432 1.00 84.12 208 VAL A N 1
ATOM 1633 C CA . VAL A 1 208 ? -6.138 9.032 13.930 1.00 84.12 208 VAL A CA 1
ATOM 1634 C C . VAL A 1 208 ? -5.707 8.129 12.765 1.00 84.12 208 VAL A C 1
ATOM 1636 O O . VAL A 1 208 ? -4.859 8.527 11.966 1.00 84.12 208 VAL A O 1
ATOM 1639 N N . PHE A 1 209 ? -6.253 6.915 12.662 1.00 86.56 209 PHE A N 1
ATOM 1640 C CA . PHE A 1 209 ? -6.004 5.970 11.566 1.00 86.56 209 PHE A CA 1
ATOM 1641 C C . PHE A 1 209 ? -7.171 4.960 11.410 1.00 86.56 209 PHE A C 1
ATOM 1643 O O . PHE A 1 209 ? -6.967 3.745 11.547 1.00 86.56 209 PHE A O 1
ATOM 1650 N N . PRO A 1 210 ? -8.407 5.416 11.109 1.00 84.88 210 PRO A N 1
ATOM 1651 C CA . PRO A 1 210 ? -9.599 4.557 11.066 1.00 84.88 210 PRO A CA 1
ATOM 1652 C C . PRO A 1 210 ? -9.501 3.390 10.075 1.00 84.88 210 PRO A C 1
ATOM 1654 O O . PRO A 1 210 ? -10.154 2.363 10.262 1.00 84.88 210 PRO A O 1
ATOM 1657 N N . ALA A 1 211 ? -8.657 3.508 9.045 1.00 85.31 211 ALA A N 1
ATOM 1658 C CA . ALA A 1 211 ? -8.381 2.442 8.085 1.00 85.31 211 ALA A CA 1
ATOM 1659 C C . ALA A 1 211 ? -7.829 1.150 8.727 1.00 85.31 211 ALA A C 1
ATOM 1661 O O . ALA A 1 211 ? -7.998 0.079 8.151 1.00 85.31 211 ALA A O 1
ATOM 1662 N N . TYR A 1 212 ? -7.224 1.211 9.922 1.00 87.69 212 TYR A N 1
ATOM 1663 C CA . TYR A 1 212 ? -6.758 0.015 10.636 1.00 87.69 212 TYR A CA 1
ATOM 1664 C C . TYR A 1 212 ? -7.888 -0.784 11.311 1.00 87.69 212 TYR A C 1
ATOM 1666 O O . TYR A 1 212 ? -7.747 -1.986 11.516 1.00 87.69 212 TYR A O 1
ATOM 1674 N N . LEU A 1 213 ? -9.011 -0.152 11.668 1.00 85.25 213 LEU A N 1
ATOM 1675 C CA . LEU A 1 213 ? -10.133 -0.845 12.325 1.00 85.25 213 LEU A CA 1
ATOM 1676 C C . LEU A 1 213 ? -11.085 -1.514 11.319 1.00 85.25 213 LEU A C 1
ATOM 1678 O O . LEU A 1 213 ? -11.935 -2.316 11.709 1.00 85.25 213 LEU A O 1
ATOM 1682 N N . ARG A 1 214 ? -10.950 -1.183 10.031 1.00 85.94 214 ARG A N 1
ATOM 1683 C CA . ARG A 1 214 ? -11.792 -1.679 8.937 1.00 85.94 214 ARG A CA 1
ATOM 1684 C C . ARG A 1 214 ? -11.248 -3.006 8.382 1.00 85.94 214 ARG A C 1
ATOM 1686 O O . ARG A 1 214 ? -10.032 -3.217 8.387 1.00 85.94 214 ARG A O 1
ATOM 1693 N N . PRO A 1 215 ? -12.113 -3.915 7.898 1.00 87.94 215 PRO A N 1
ATOM 1694 C CA . PRO A 1 215 ? -11.663 -5.096 7.172 1.00 87.94 215 PRO A CA 1
ATOM 1695 C C . PRO A 1 215 ? -11.017 -4.672 5.847 1.00 87.94 215 PRO A C 1
ATOM 1697 O O . PRO A 1 215 ? -11.554 -3.837 5.123 1.00 87.94 215 PRO A O 1
ATOM 1700 N N . ILE A 1 216 ? -9.872 -5.262 5.515 1.00 90.31 216 ILE A N 1
ATOM 1701 C CA . ILE A 1 216 ? -9.184 -5.025 4.248 1.00 90.31 216 ILE A CA 1
ATOM 1702 C C . ILE A 1 216 ? -9.975 -5.743 3.144 1.00 90.31 216 ILE A C 1
ATOM 1704 O O . ILE A 1 216 ? -10.125 -6.969 3.233 1.00 90.31 216 ILE A O 1
ATOM 1708 N N . PRO A 1 217 ? -10.474 -5.025 2.122 1.00 92.19 217 PRO A N 1
ATOM 1709 C CA . PRO A 1 217 ? -11.286 -5.605 1.056 1.00 92.19 217 PRO A CA 1
ATOM 1710 C C . PRO A 1 217 ? -10.496 -6.593 0.192 1.00 92.19 217 PRO A C 1
ATOM 1712 O O . PRO A 1 2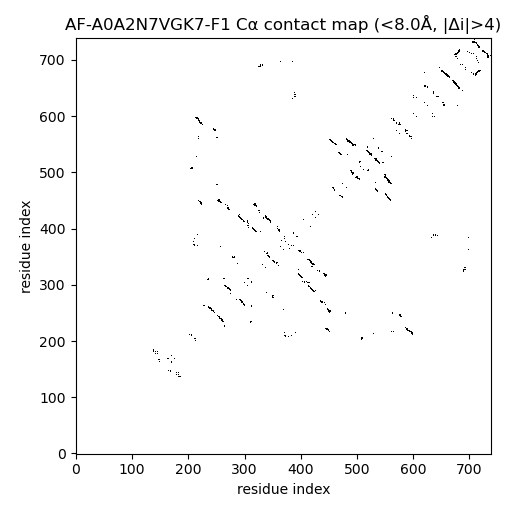17 ? -9.263 -6.587 0.152 1.00 92.19 217 PRO A O 1
ATOM 1715 N N . SER A 1 218 ? -11.226 -7.428 -0.547 1.00 94.06 218 SER A N 1
ATOM 1716 C CA . SER A 1 218 ? -10.633 -8.257 -1.595 1.00 94.06 218 SER A CA 1
ATOM 1717 C C . SER A 1 218 ? -10.116 -7.390 -2.748 1.00 94.06 218 SER A C 1
ATOM 1719 O O . SER A 1 218 ? -10.821 -6.501 -3.228 1.00 94.06 218 SER A O 1
ATOM 1721 N N . CYS A 1 219 ? -8.899 -7.672 -3.208 1.00 95.56 219 CYS A N 1
ATOM 1722 C CA . CYS A 1 219 ? -8.219 -6.947 -4.277 1.00 95.56 219 CYS A CA 1
ATOM 1723 C C . CYS A 1 219 ? -7.708 -7.911 -5.356 1.00 95.56 219 CYS A C 1
ATOM 1725 O O . CYS A 1 219 ? -7.220 -9.001 -5.047 1.00 95.56 219 CYS A O 1
ATOM 1727 N N . SER A 1 220 ? -7.752 -7.483 -6.616 1.00 96.19 220 SER A N 1
ATOM 1728 C CA . SER A 1 220 ? -7.101 -8.146 -7.755 1.00 96.19 220 SER A CA 1
ATOM 1729 C C . SER A 1 220 ? -6.348 -7.114 -8.614 1.00 96.19 220 SER A C 1
ATOM 1731 O O . SER A 1 220 ? -6.307 -5.932 -8.279 1.00 96.19 220 SER A O 1
ATOM 1733 N N . ILE A 1 221 ? -5.708 -7.556 -9.696 1.00 96.81 221 ILE A N 1
ATOM 1734 C CA . ILE A 1 221 ? -5.147 -6.716 -10.759 1.00 96.81 221 ILE A CA 1
ATOM 1735 C C . ILE A 1 221 ? -5.944 -7.008 -12.027 1.00 96.81 221 ILE A C 1
ATOM 1737 O O . ILE A 1 221 ? -5.846 -8.114 -12.558 1.00 96.81 221 ILE A O 1
ATOM 1741 N N . ALA A 1 222 ? -6.703 -6.033 -12.519 1.00 95.75 222 ALA A N 1
ATOM 1742 C CA . ALA A 1 222 ? -7.371 -6.130 -13.810 1.00 95.75 222 ALA A CA 1
ATOM 1743 C C . ALA A 1 222 ? -6.434 -5.673 -14.935 1.00 95.75 222 ALA A C 1
ATOM 1745 O O . ALA A 1 222 ? -5.699 -4.699 -14.765 1.00 95.75 222 ALA A O 1
ATOM 1746 N N . GLN A 1 223 ? -6.492 -6.350 -16.081 1.00 95.25 223 GLN A N 1
ATOM 1747 C CA . GLN A 1 223 ? -5.930 -5.923 -17.359 1.00 95.25 223 GLN A CA 1
ATOM 1748 C C . GLN A 1 223 ? -7.073 -5.649 -18.343 1.00 95.25 223 GLN A C 1
ATOM 1750 O O . GLN A 1 223 ? -7.900 -6.530 -18.587 1.00 95.25 223 GLN A O 1
ATOM 1755 N N . PHE A 1 224 ? -7.068 -4.465 -18.954 1.00 92.88 224 PHE A N 1
ATOM 1756 C CA . PHE A 1 224 ? -7.904 -4.138 -20.110 1.00 92.88 224 PHE A CA 1
ATOM 1757 C C . PHE A 1 224 ? -7.228 -4.643 -21.395 1.00 92.88 224 PHE A C 1
ATOM 1759 O O . PHE A 1 224 ? -6.034 -4.400 -21.602 1.00 92.88 224 PHE A O 1
ATOM 1766 N N . ASP A 1 225 ? -7.963 -5.330 -22.270 1.00 88.69 225 ASP A N 1
ATOM 1767 C CA . ASP A 1 225 ? -7.517 -5.528 -23.655 1.00 88.69 225 ASP A CA 1
ATOM 1768 C C . ASP A 1 225 ? -7.801 -4.267 -24.491 1.00 88.69 225 ASP A C 1
ATOM 1770 O O . ASP A 1 225 ? -8.815 -3.596 -24.303 1.00 88.69 225 ASP A O 1
ATOM 1774 N N . VAL A 1 226 ? -6.893 -3.943 -25.412 1.00 85.06 226 VAL A N 1
ATOM 1775 C CA . VAL A 1 226 ? -6.963 -2.782 -26.319 1.00 85.06 226 VAL A CA 1
ATOM 1776 C C . VAL A 1 226 ? -7.111 -3.186 -27.792 1.00 85.06 226 VAL A C 1
ATOM 1778 O O . VAL A 1 226 ? -7.158 -2.321 -28.670 1.00 85.06 226 VAL A O 1
ATOM 1781 N N . ALA A 1 227 ? -7.190 -4.488 -28.089 1.00 78.19 227 ALA A N 1
ATOM 1782 C CA . ALA A 1 227 ? -7.378 -5.000 -29.444 1.00 78.19 227 ALA A CA 1
ATOM 1783 C C . ALA A 1 227 ? -8.658 -4.438 -30.102 1.00 78.19 227 ALA A C 1
ATOM 1785 O O . ALA A 1 227 ? -9.756 -4.575 -29.568 1.00 78.19 227 ALA A O 1
ATOM 1786 N N . GLY A 1 228 ? -8.511 -3.793 -31.266 1.00 72.44 228 GLY A N 1
ATOM 1787 C CA . GLY A 1 228 ? -9.613 -3.176 -32.024 1.00 72.44 228 GLY A CA 1
ATOM 1788 C C . GLY A 1 228 ? -10.200 -1.889 -31.423 1.00 72.44 228 GLY A C 1
ATOM 1789 O O . GLY A 1 228 ? -11.119 -1.316 -31.999 1.00 72.44 228 GLY A O 1
ATOM 1790 N N . VAL A 1 229 ? -9.692 -1.404 -30.282 1.00 76.62 229 VAL A N 1
ATOM 1791 C CA . VAL A 1 229 ? -10.208 -0.186 -29.619 1.00 76.62 229 VAL A CA 1
ATOM 1792 C C . VAL A 1 229 ? -9.818 1.086 -30.370 1.00 76.62 229 VAL A C 1
ATOM 1794 O O . VAL A 1 229 ? -10.570 2.056 -30.387 1.00 76.62 229 VAL A O 1
ATOM 1797 N N . PHE A 1 230 ? -8.633 1.093 -30.981 1.00 76.25 230 PHE A N 1
ATOM 1798 C CA . PHE A 1 230 ? -8.031 2.284 -31.587 1.00 76.25 230 PHE A CA 1
ATOM 1799 C C . PHE A 1 230 ? -8.308 2.432 -33.091 1.00 76.25 230 PHE A C 1
ATOM 1801 O O . PHE A 1 230 ? -7.748 3.321 -33.734 1.00 76.25 230 PHE A O 1
ATOM 1808 N N . ASP A 1 231 ? -9.212 1.618 -33.639 1.00 72.12 231 ASP A N 1
ATOM 1809 C CA . ASP A 1 231 ? -9.628 1.632 -35.043 1.00 72.12 231 ASP A CA 1
ATOM 1810 C C . ASP A 1 231 ? -10.345 2.956 -35.387 1.00 72.12 231 ASP A C 1
ATOM 1812 O O . ASP A 1 231 ? -11.555 3.113 -35.230 1.00 72.12 231 ASP A O 1
ATOM 1816 N N . GLY A 1 232 ? -9.571 3.940 -35.855 1.00 66.00 232 GLY A N 1
ATOM 1817 C CA . GLY A 1 232 ? -10.051 5.285 -36.195 1.00 66.00 232 GLY A CA 1
ATOM 1818 C C . GLY A 1 232 ? -9.965 6.323 -35.067 1.00 66.00 232 G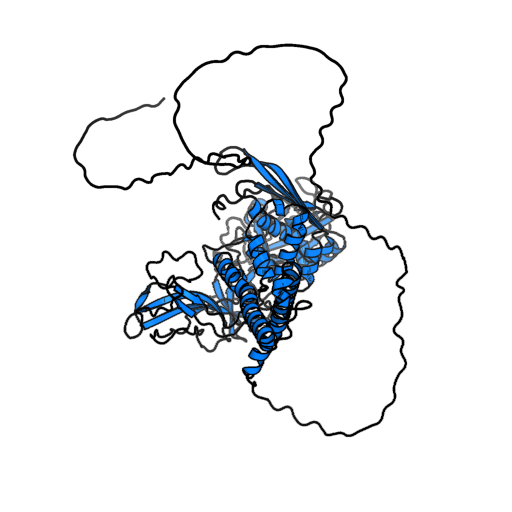LY A C 1
ATOM 1819 O O . GLY A 1 232 ? -10.406 7.456 -35.266 1.00 66.00 232 GLY A O 1
ATOM 1820 N N . LEU A 1 233 ? -9.380 5.987 -33.911 1.00 74.69 233 LEU A N 1
ATOM 1821 C CA . LEU A 1 233 ? -9.120 6.954 -32.838 1.00 74.69 233 LEU A CA 1
ATOM 1822 C C . LEU A 1 233 ? -7.797 7.703 -33.049 1.00 74.69 233 LEU A C 1
ATOM 1824 O O . LEU A 1 233 ? -6.809 7.137 -33.505 1.00 74.69 233 LEU A O 1
ATOM 1828 N N . THR A 1 234 ? -7.771 8.980 -32.662 1.00 69.88 234 THR A N 1
ATOM 1829 C CA . THR A 1 234 ? -6.601 9.874 -32.777 1.00 69.88 234 THR A CA 1
ATOM 1830 C C . THR A 1 234 ? -5.982 10.268 -31.433 1.00 69.88 234 THR A C 1
ATOM 1832 O O . THR A 1 234 ? -5.028 11.041 -31.410 1.00 69.88 234 THR A O 1
ATOM 1835 N N . ARG A 1 235 ? -6.515 9.763 -30.311 1.00 78.44 235 ARG A N 1
ATOM 1836 C CA . ARG A 1 235 ? -6.072 10.061 -28.937 1.00 78.44 235 ARG A CA 1
ATOM 1837 C C . ARG A 1 235 ? -6.165 8.834 -28.038 1.00 78.44 235 ARG A C 1
ATOM 1839 O O . ARG A 1 235 ? -6.962 7.934 -28.301 1.00 78.44 235 ARG A O 1
ATOM 1846 N N . THR A 1 236 ? -5.368 8.824 -26.973 1.00 83.69 236 THR A N 1
ATOM 1847 C CA . THR A 1 236 ? -5.502 7.872 -25.859 1.00 83.69 236 THR A CA 1
ATOM 1848 C C . THR A 1 236 ? -6.882 7.952 -25.196 1.00 83.69 236 THR A C 1
ATOM 1850 O O . THR A 1 236 ? -7.570 8.972 -25.274 1.00 83.69 236 THR A O 1
ATOM 1853 N N . ILE A 1 237 ? -7.282 6.874 -24.513 1.00 87.75 237 ILE A N 1
ATOM 1854 C CA . ILE A 1 237 ? -8.493 6.844 -23.678 1.00 87.75 237 ILE A CA 1
ATOM 1855 C C . ILE A 1 237 ? -8.066 6.595 -22.233 1.00 87.75 237 ILE A C 1
ATOM 1857 O O . ILE A 1 237 ? -7.413 5.591 -21.966 1.00 87.75 237 ILE A O 1
ATOM 1861 N N . THR A 1 238 ? -8.445 7.459 -21.294 1.00 90.31 238 THR A N 1
ATOM 1862 C CA . THR A 1 238 ? -8.183 7.226 -19.865 1.00 90.31 238 THR A CA 1
ATOM 1863 C C . THR A 1 238 ? -9.411 6.621 -19.196 1.00 90.31 238 THR A C 1
ATOM 1865 O O . THR A 1 238 ? -10.468 7.248 -19.170 1.00 90.31 238 THR A O 1
ATOM 1868 N N . MET A 1 239 ? -9.270 5.418 -18.637 1.00 90.06 239 MET A 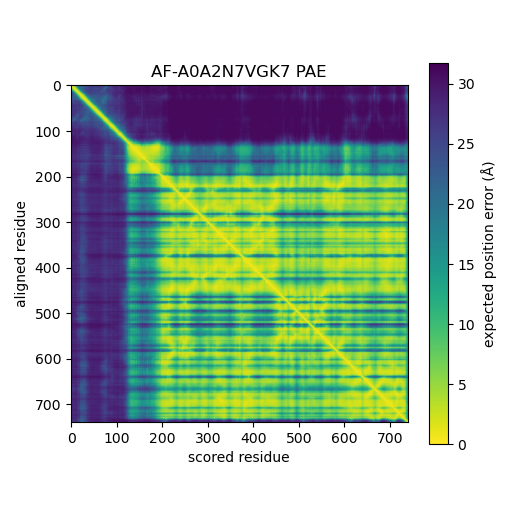N 1
ATOM 1869 C CA . MET A 1 239 ? -10.228 4.858 -17.676 1.00 90.06 239 MET A CA 1
ATOM 1870 C C . MET A 1 239 ? -9.940 5.496 -16.310 1.00 90.06 239 MET A C 1
ATOM 1872 O O . MET A 1 239 ? -8.799 5.383 -15.862 1.00 90.06 239 MET A O 1
ATOM 1876 N N . PRO A 1 240 ? -10.884 6.191 -15.657 1.00 92.88 240 PRO A N 1
ATOM 1877 C CA . PRO A 1 240 ? -10.619 6.827 -14.369 1.00 92.88 240 PRO A CA 1
ATOM 1878 C C . PRO A 1 240 ? -10.564 5.818 -13.209 1.00 92.88 240 PRO A C 1
ATOM 1880 O O . PRO A 1 240 ? -11.085 4.701 -13.290 1.00 92.88 240 PRO A O 1
ATOM 1883 N N . ARG A 1 241 ? -9.959 6.232 -12.094 1.00 92.56 241 ARG A N 1
ATOM 1884 C CA . ARG A 1 241 ? -10.153 5.645 -10.761 1.00 92.56 241 ARG A CA 1
ATOM 1885 C C . ARG A 1 241 ? -11.631 5.723 -10.367 1.00 92.56 241 ARG A C 1
ATOM 1887 O O . ARG A 1 241 ? -12.260 6.769 -10.518 1.00 92.56 241 ARG A O 1
ATOM 1894 N N . GLY A 1 242 ? -12.155 4.642 -9.798 1.00 92.00 242 GLY A N 1
ATOM 1895 C CA . GLY A 1 242 ? -13.553 4.534 -9.380 1.00 92.00 242 GLY A CA 1
ATOM 1896 C C . GLY A 1 242 ? -14.536 4.141 -10.487 1.00 92.00 242 GLY A C 1
ATOM 1897 O O . GLY A 1 242 ? -15.732 4.238 -10.250 1.00 92.00 242 GLY A O 1
ATOM 1898 N N . THR A 1 243 ? -14.065 3.707 -11.663 1.00 93.25 243 THR A N 1
ATOM 1899 C CA . THR A 1 243 ? -14.922 3.044 -12.664 1.00 93.25 243 THR A CA 1
ATOM 1900 C C . THR A 1 243 ? -15.371 1.689 -12.143 1.00 93.25 243 THR A C 1
ATOM 1902 O O . THR A 1 243 ? -14.534 0.891 -11.696 1.00 93.25 243 THR A O 1
ATOM 1905 N N . GLU A 1 244 ? -16.667 1.415 -12.267 1.00 93.50 244 GLU A N 1
ATOM 1906 C CA . GLU A 1 244 ? -17.259 0.197 -11.731 1.00 93.50 244 GLU A CA 1
ATOM 1907 C C . GLU A 1 244 ? -17.164 -0.991 -12.701 1.00 93.50 244 GLU A C 1
ATOM 1909 O O . GLU A 1 244 ? -17.413 -0.880 -13.908 1.00 93.50 244 GLU A O 1
ATOM 1914 N N . LEU A 1 245 ? -16.793 -2.145 -12.142 1.00 93.25 245 LEU A N 1
ATOM 1915 C CA . LEU A 1 245 ? -16.537 -3.412 -12.817 1.00 93.25 245 LEU A CA 1
ATOM 1916 C C . LEU A 1 245 ? -17.244 -4.561 -12.078 1.00 93.25 245 LEU A C 1
ATOM 1918 O O . LEU A 1 245 ? -17.024 -4.765 -10.886 1.00 93.25 245 LEU A O 1
ATOM 1922 N N . GLU A 1 246 ? -18.030 -5.376 -12.774 1.00 92.44 246 GLU A N 1
ATOM 1923 C CA . GLU A 1 246 ? -18.743 -6.520 -12.199 1.00 92.44 246 GLU A CA 1
ATOM 1924 C C . GLU A 1 246 ? -18.242 -7.863 -12.757 1.00 92.44 246 GLU A C 1
ATOM 1926 O O . GLU A 1 246 ? -18.116 -8.051 -13.972 1.00 92.44 246 GLU A O 1
ATOM 1931 N N . HIS A 1 247 ? -18.015 -8.833 -11.867 1.00 92.12 247 HIS A N 1
ATOM 1932 C CA . HIS A 1 247 ? -17.864 -10.245 -12.227 1.00 92.12 247 HIS A CA 1
ATOM 1933 C C . HIS A 1 247 ? -19.249 -10.914 -12.305 1.00 92.12 247 HIS A C 1
ATOM 1935 O O . HIS A 1 247 ? -19.743 -11.482 -11.324 1.00 92.12 247 HIS A O 1
ATOM 1941 N N . ARG A 1 248 ? -19.871 -10.857 -13.491 1.00 87.56 248 ARG A N 1
ATOM 1942 C CA . ARG A 1 248 ? -21.244 -11.339 -13.763 1.00 87.56 248 ARG A CA 1
ATOM 1943 C C . ARG A 1 248 ? -21.596 -12.734 -13.212 1.00 87.56 248 ARG A C 1
ATOM 1945 O O . ARG A 1 248 ? -22.696 -12.881 -12.688 1.00 87.56 248 ARG A O 1
ATOM 1952 N N . PRO A 1 249 ? -20.732 -13.772 -13.269 1.00 87.75 249 PRO A N 1
ATOM 1953 C CA . PRO A 1 249 ? -21.080 -15.098 -12.743 1.00 87.75 249 PRO A CA 1
ATOM 1954 C C . PRO A 1 249 ? -21.292 -15.154 -11.224 1.00 87.75 249 PRO A C 1
ATOM 1956 O O . PRO A 1 249 ? -21.924 -16.092 -10.743 1.00 87.75 249 PRO A O 1
ATOM 1959 N N . SER A 1 250 ? -20.763 -14.185 -10.465 1.00 87.50 250 SER A N 1
ATOM 1960 C CA . SER A 1 250 ? -20.965 -14.092 -9.013 1.00 87.50 250 SER A CA 1
ATOM 1961 C C . SER A 1 250 ? -21.607 -12.781 -8.560 1.00 87.50 250 SER A C 1
ATOM 1963 O O . SER A 1 250 ? -21.782 -12.619 -7.359 1.00 87.50 250 SER A O 1
ATOM 1965 N N . LEU A 1 251 ? -21.906 -11.852 -9.478 1.00 90.94 251 LEU A N 1
ATOM 1966 C CA . LEU A 1 251 ? -22.445 -10.508 -9.222 1.00 90.94 251 LEU A CA 1
ATOM 1967 C C . LEU A 1 251 ? -21.631 -9.701 -8.185 1.00 90.94 251 LEU A C 1
ATOM 1969 O O . LEU A 1 251 ? -22.181 -8.928 -7.398 1.00 90.94 251 LEU A O 1
ATOM 1973 N N . CYS A 1 252 ? -20.308 -9.917 -8.153 1.00 92.38 252 CYS A N 1
ATOM 1974 C CA . CYS A 1 252 ? -19.383 -9.199 -7.272 1.00 92.38 252 CYS A CA 1
ATOM 1975 C C . CYS A 1 252 ? -18.878 -7.926 -7.961 1.00 92.38 252 CYS A C 1
ATOM 1977 O O . CYS A 1 252 ? -18.350 -7.998 -9.073 1.00 92.38 252 CYS A O 1
ATOM 1979 N N . ARG A 1 253 ? -18.997 -6.785 -7.273 1.00 93.50 253 ARG A N 1
ATOM 1980 C CA . ARG A 1 253 ? -18.658 -5.447 -7.786 1.00 93.50 253 ARG A CA 1
ATOM 1981 C C . ARG A 1 253 ? -17.262 -5.020 -7.320 1.00 93.50 253 ARG A C 1
ATOM 1983 O O . ARG A 1 253 ? -16.907 -5.201 -6.155 1.00 93.50 253 ARG A O 1
ATOM 1990 N N . PHE A 1 254 ? -16.472 -4.445 -8.212 1.00 94.81 254 PHE A N 1
ATOM 1991 C CA . PHE A 1 254 ? -15.129 -3.930 -7.962 1.00 94.81 254 PHE A CA 1
ATOM 1992 C C . PHE A 1 254 ? -14.991 -2.534 -8.573 1.00 94.81 254 PHE A C 1
ATOM 1994 O O . PHE A 1 254 ? -15.599 -2.250 -9.598 1.00 94.81 254 PHE A O 1
ATOM 2001 N N . ASN A 1 255 ? -14.136 -1.694 -7.996 1.00 95.06 255 ASN A N 1
ATOM 2002 C CA . ASN A 1 255 ? -13.766 -0.400 -8.566 1.00 95.06 255 ASN A CA 1
ATOM 2003 C C . ASN A 1 255 ? -12.282 -0.358 -8.943 1.00 95.06 255 ASN A C 1
ATOM 2005 O O . ASN A 1 255 ? -11.444 -0.964 -8.264 1.00 95.06 255 ASN A O 1
ATOM 2009 N N . THR A 1 256 ? -11.948 0.369 -10.011 1.00 95.12 256 THR A N 1
ATOM 2010 C CA . THR A 1 256 ? -10.557 0.665 -10.393 1.00 95.12 256 THR A CA 1
ATOM 2011 C C . THR A 1 256 ? -9.873 1.519 -9.321 1.00 95.12 256 THR A C 1
ATOM 2013 O O . THR A 1 256 ? -10.378 2.571 -8.930 1.00 95.12 256 THR A O 1
ATOM 2016 N N . ALA A 1 257 ? -8.705 1.093 -8.836 1.00 94.75 257 ALA A N 1
ATOM 2017 C CA . ALA A 1 257 ? -7.968 1.848 -7.822 1.00 94.75 257 ALA A CA 1
ATOM 2018 C C . ALA A 1 257 ? -7.220 3.053 -8.404 1.00 94.75 257 ALA A C 1
ATOM 2020 O O . ALA A 1 257 ? -7.066 4.060 -7.720 1.00 94.75 257 ALA A O 1
ATOM 2021 N N . TRP A 1 258 ? -6.740 2.948 -9.647 1.00 95.12 258 TRP A N 1
ATOM 2022 C CA . TRP A 1 258 ? -5.949 3.977 -10.331 1.00 95.12 258 TRP A CA 1
ATOM 2023 C C . TRP A 1 258 ? -6.460 4.214 -11.753 1.00 95.12 258 TRP A C 1
ATOM 2025 O O . TRP A 1 258 ? -6.954 3.275 -12.387 1.00 95.12 258 TRP A O 1
ATOM 2035 N N . ASP A 1 259 ? -6.230 5.425 -12.263 1.00 94.12 259 ASP A N 1
ATOM 2036 C CA . ASP A 1 259 ? -6.418 5.781 -13.671 1.00 94.12 259 ASP A CA 1
ATOM 2037 C C . ASP A 1 259 ? -5.574 4.884 -14.604 1.00 94.12 259 ASP A C 1
ATOM 2039 O O . ASP A 1 259 ? -4.434 4.526 -14.288 1.00 94.12 259 ASP A O 1
ATOM 2043 N N . VAL A 1 260 ? -6.106 4.556 -15.787 1.00 93.12 260 VAL A N 1
ATOM 2044 C CA . VAL A 1 260 ? -5.423 3.752 -16.816 1.00 93.12 260 VAL A CA 1
ATOM 2045 C C . VAL A 1 260 ? -5.519 4.422 -18.179 1.00 93.12 260 VAL A C 1
ATOM 2047 O O . VAL A 1 260 ? -6.575 4.430 -18.808 1.00 93.12 260 VAL A O 1
ATOM 2050 N N . THR A 1 261 ? -4.392 4.926 -18.679 1.00 92.38 261 THR A N 1
ATOM 2051 C CA . THR A 1 261 ? -4.282 5.451 -20.046 1.00 92.38 261 THR A CA 1
ATOM 2052 C C . THR A 1 261 ? -4.101 4.306 -21.044 1.00 92.38 261 THR A C 1
ATOM 2054 O O . THR A 1 261 ? -3.023 3.717 -21.146 1.00 92.38 261 THR A O 1
ATOM 2057 N N . LEU A 1 262 ? -5.156 3.999 -21.795 1.00 91.44 262 LEU A N 1
ATOM 2058 C CA . LEU A 1 262 ? -5.158 3.059 -22.914 1.00 91.44 262 LEU A CA 1
ATOM 2059 C C . LEU A 1 262 ? -4.513 3.696 -24.156 1.00 91.44 262 LEU A C 1
ATOM 2061 O O . LEU A 1 262 ? -4.716 4.880 -24.442 1.00 91.44 262 LEU A O 1
ATOM 2065 N N . SER A 1 263 ? -3.762 2.898 -24.915 1.00 90.50 263 SER A N 1
ATOM 2066 C CA . SER A 1 263 ? -3.081 3.289 -26.158 1.00 90.50 263 SER A CA 1
ATOM 2067 C C . SER A 1 263 ? -2.933 2.081 -27.103 1.00 90.50 263 SER A C 1
ATOM 2069 O O . SER A 1 263 ? -3.084 0.947 -26.650 1.00 90.50 263 SER A O 1
ATOM 2071 N N . PRO A 1 264 ? -2.617 2.265 -28.400 1.00 89.06 264 PRO A N 1
ATOM 2072 C CA . PRO A 1 264 ? -2.425 1.160 -29.350 1.00 89.06 264 PRO A CA 1
ATOM 2073 C C . PRO A 1 264 ? -1.052 0.458 -29.228 1.00 89.06 264 PRO A C 1
ATOM 2075 O O . PRO A 1 264 ? -0.547 -0.079 -30.217 1.00 89.06 264 PRO A O 1
ATOM 2078 N N . LEU A 1 265 ? -0.405 0.491 -28.054 1.00 91.06 265 LEU A N 1
ATOM 2079 C CA . LEU A 1 265 ? 0.958 -0.012 -27.852 1.00 91.06 265 LEU A CA 1
ATOM 2080 C C . LEU A 1 265 ? 0.960 -1.466 -27.349 1.00 91.06 265 LEU A C 1
ATOM 2082 O O . LEU A 1 265 ? 0.253 -1.829 -26.414 1.00 91.06 265 LEU A O 1
ATOM 2086 N N . GLY A 1 266 ? 1.814 -2.302 -27.934 1.00 92.38 266 GLY A N 1
ATOM 2087 C CA . GLY A 1 266 ? 2.048 -3.680 -27.508 1.00 92.38 266 GLY A CA 1
ATOM 2088 C C . GLY A 1 266 ? 3.512 -3.947 -27.165 1.00 92.38 266 GLY A C 1
ATOM 2089 O O . GLY A 1 266 ? 4.418 -3.298 -27.689 1.00 92.38 266 GLY A O 1
ATOM 2090 N N . ILE A 1 267 ? 3.744 -4.947 -26.310 1.00 94.94 267 ILE A N 1
ATOM 2091 C CA . ILE A 1 267 ? 5.075 -5.514 -26.045 1.00 94.94 267 ILE A CA 1
ATOM 2092 C C . ILE A 1 267 ? 5.225 -6.769 -26.903 1.00 94.94 267 ILE A C 1
ATOM 2094 O O . ILE A 1 267 ? 4.636 -7.810 -26.608 1.00 94.94 267 ILE A O 1
ATOM 2098 N N . THR A 1 268 ? 6.015 -6.686 -27.970 1.00 94.31 268 THR A N 1
ATOM 2099 C CA . THR A 1 268 ? 6.254 -7.812 -28.891 1.00 94.31 268 THR A CA 1
ATOM 2100 C C . THR A 1 268 ? 7.235 -8.822 -28.312 1.00 94.31 268 THR A C 1
ATOM 2102 O O . THR A 1 268 ? 7.144 -10.022 -28.586 1.00 94.31 268 THR A O 1
ATOM 2105 N N . ARG A 1 269 ? 8.195 -8.348 -27.512 1.00 95.25 269 ARG A N 1
ATOM 2106 C CA . ARG A 1 269 ? 9.288 -9.157 -26.973 1.00 95.25 269 ARG A CA 1
ATOM 2107 C C . ARG A 1 269 ? 9.719 -8.622 -25.616 1.00 95.25 269 ARG A C 1
ATOM 2109 O O . ARG A 1 269 ? 9.901 -7.427 -25.435 1.00 95.25 269 ARG A O 1
ATOM 2116 N N . ALA A 1 270 ? 9.985 -9.530 -24.692 1.00 96.94 270 ALA A N 1
ATOM 2117 C CA . ALA A 1 270 ? 10.906 -9.281 -23.592 1.00 96.94 270 ALA A CA 1
ATOM 2118 C C . ALA A 1 270 ? 11.883 -10.457 -23.545 1.00 96.94 270 ALA A C 1
ATOM 2120 O O . ALA A 1 270 ? 11.506 -11.564 -23.933 1.00 96.94 270 ALA A O 1
ATOM 2121 N N . GLN A 1 271 ? 13.127 -10.237 -23.135 1.00 95.94 271 GLN A N 1
ATOM 2122 C CA . GLN A 1 271 ? 14.118 -11.307 -22.997 1.00 95.94 271 GLN A CA 1
ATOM 2123 C C . GLN A 1 271 ? 15.260 -10.900 -22.070 1.00 95.94 271 GLN A C 1
ATOM 2125 O O . GLN A 1 271 ? 15.505 -9.713 -21.852 1.00 95.94 271 GLN A O 1
ATOM 2130 N N . PHE A 1 272 ? 16.011 -11.895 -21.608 1.00 95.44 272 PHE A N 1
ATOM 2131 C CA . PHE A 1 272 ? 17.319 -11.700 -20.998 1.00 95.44 272 PHE A CA 1
ATOM 2132 C C . PHE A 1 272 ? 18.420 -12.225 -21.923 1.00 95.44 272 PHE A C 1
ATOM 2134 O O . PHE A 1 272 ? 18.285 -13.300 -22.508 1.00 95.44 272 PHE A O 1
ATOM 2141 N N . SER A 1 273 ? 19.507 -11.471 -22.063 1.00 94.25 273 SER A N 1
ATOM 2142 C CA . SER A 1 273 ? 20.642 -11.814 -22.930 1.00 94.25 273 SER A CA 1
ATOM 2143 C C . SER A 1 273 ? 21.987 -11.562 -22.238 1.00 94.25 273 SER A C 1
ATOM 2145 O O . SER A 1 273 ? 22.069 -10.667 -21.395 1.00 94.25 273 SER A O 1
ATOM 2147 N N . PRO A 1 274 ? 23.058 -12.305 -22.580 1.00 91.94 274 PRO A N 1
ATOM 2148 C CA . PRO A 1 274 ? 24.392 -12.048 -22.039 1.00 91.94 274 PRO A CA 1
ATOM 2149 C C . PRO A 1 274 ? 24.932 -10.679 -22.502 1.00 91.94 274 PRO A C 1
ATOM 2151 O O . PRO A 1 274 ? 24.503 -10.184 -23.548 1.00 91.94 274 PRO A O 1
ATOM 2154 N N . PRO A 1 275 ? 25.921 -10.085 -21.802 1.00 90.31 275 PRO A N 1
ATOM 2155 C CA . PRO A 1 275 ? 26.482 -8.776 -22.163 1.00 90.31 275 PRO A CA 1
ATOM 2156 C C . PRO A 1 275 ? 27.050 -8.730 -23.590 1.00 90.31 275 PRO A C 1
ATOM 2158 O O . PRO A 1 275 ? 26.996 -7.704 -24.261 1.00 90.31 275 PRO A O 1
ATOM 2161 N N . THR A 1 276 ? 27.528 -9.873 -24.089 1.00 89.38 276 THR A N 1
ATOM 2162 C CA . THR A 1 276 ? 28.055 -10.071 -25.449 1.00 89.38 276 THR A CA 1
ATOM 2163 C C . THR A 1 276 ? 27.012 -9.953 -26.568 1.00 89.38 276 THR A C 1
ATOM 2165 O O . THR A 1 276 ? 27.388 -9.964 -27.738 1.00 89.38 276 THR A O 1
ATOM 2168 N N . ALA A 1 277 ? 25.718 -9.838 -26.249 1.00 88.25 277 ALA A N 1
ATOM 2169 C CA . ALA A 1 277 ? 24.672 -9.564 -27.236 1.00 88.25 277 ALA A CA 1
ATOM 2170 C C . ALA A 1 277 ? 24.633 -8.086 -27.681 1.00 88.25 277 ALA A C 1
ATOM 2172 O O . ALA A 1 277 ? 24.143 -7.787 -28.778 1.00 88.25 277 ALA A O 1
ATOM 2173 N N . ALA A 1 278 ? 25.154 -7.171 -26.854 1.00 87.94 278 ALA A N 1
ATOM 2174 C CA . ALA A 1 278 ? 25.184 -5.745 -27.156 1.00 87.94 278 ALA A CA 1
ATOM 2175 C C . ALA A 1 278 ? 26.010 -5.440 -28.425 1.00 87.94 278 ALA A C 1
ATOM 2177 O O . ALA A 1 278 ? 26.990 -6.132 -28.719 1.00 87.94 278 ALA A O 1
ATOM 2178 N N . PRO A 1 279 ? 25.625 -4.420 -29.211 1.00 87.50 279 PRO A N 1
ATOM 2179 C CA . PRO A 1 279 ? 26.423 -3.948 -30.335 1.00 87.50 279 PRO A CA 1
ATOM 2180 C C . PRO A 1 279 ? 27.652 -3.156 -29.863 1.00 87.50 279 PRO A C 1
ATOM 2182 O O . PRO A 1 279 ? 27.811 -2.851 -28.682 1.00 87.50 279 PRO A O 1
ATOM 2185 N N . VAL A 1 280 ? 28.517 -2.770 -30.806 1.00 82.81 280 VAL A N 1
ATOM 2186 C CA . VAL A 1 280 ? 29.595 -1.809 -30.530 1.00 82.81 280 VAL A CA 1
ATOM 2187 C C . VAL A 1 280 ? 28.963 -0.443 -30.248 1.00 82.81 280 VAL A C 1
ATOM 2189 O O . VAL A 1 280 ? 28.428 0.203 -31.147 1.00 82.81 280 VAL A O 1
ATOM 2192 N N . LEU A 1 281 ? 28.996 -0.035 -28.982 1.00 82.81 281 LEU A N 1
ATOM 2193 C CA . LEU A 1 281 ? 28.341 1.172 -28.483 1.00 82.81 281 LEU A CA 1
ATOM 2194 C C . LEU A 1 281 ? 29.097 2.451 -28.908 1.00 82.81 281 LEU A C 1
ATOM 2196 O O . LEU A 1 281 ? 30.308 2.527 -28.688 1.00 82.81 281 LEU A O 1
ATOM 2200 N N . PRO A 1 282 ? 28.421 3.491 -29.443 1.00 67.19 282 PRO A N 1
ATOM 2201 C CA . PRO A 1 282 ? 29.092 4.724 -29.881 1.00 67.19 282 PRO A CA 1
ATOM 2202 C C . PRO A 1 282 ? 29.700 5.578 -28.756 1.00 67.19 282 PRO A C 1
ATOM 2204 O O . PRO A 1 282 ? 30.603 6.367 -29.016 1.00 67.19 282 PRO A O 1
ATOM 2207 N N . ALA A 1 283 ? 29.184 5.460 -27.527 1.00 59.25 283 ALA A N 1
ATOM 2208 C CA . ALA A 1 283 ? 29.439 6.399 -26.426 1.00 59.25 283 ALA A CA 1
ATOM 2209 C C . ALA A 1 283 ? 30.305 5.834 -25.277 1.00 59.25 283 ALA A C 1
ATOM 2211 O O . ALA A 1 283 ? 30.469 6.492 -24.252 1.00 59.25 283 ALA A O 1
ATOM 2212 N N . GLY A 1 284 ? 30.855 4.625 -25.431 1.00 63.31 284 GLY A N 1
ATOM 2213 C CA . GLY A 1 284 ? 31.594 3.906 -24.385 1.00 63.31 284 GLY A CA 1
ATOM 2214 C C . GLY A 1 284 ? 31.073 2.481 -24.189 1.00 63.31 284 GLY A C 1
ATOM 2215 O O . GLY A 1 284 ? 29.993 2.147 -24.659 1.00 63.31 284 GLY A O 1
ATOM 2216 N N . ALA A 1 285 ? 31.850 1.623 -23.527 1.00 70.88 285 ALA A N 1
ATOM 2217 C CA . ALA A 1 285 ? 31.462 0.234 -23.271 1.00 70.88 285 ALA A CA 1
ATOM 2218 C C . ALA A 1 285 ? 30.331 0.115 -22.228 1.00 70.88 285 ALA A C 1
ATOM 2220 O O . ALA A 1 285 ? 30.075 1.047 -21.465 1.00 70.88 285 ALA A O 1
ATOM 2221 N N . LEU A 1 286 ? 29.698 -1.063 -22.156 1.00 82.56 286 LEU A N 1
ATOM 2222 C CA . LEU A 1 286 ? 28.858 -1.427 -21.010 1.00 82.56 286 LEU A CA 1
ATOM 2223 C C . LEU A 1 286 ? 29.671 -1.363 -19.700 1.00 82.56 286 LEU A C 1
ATOM 2225 O O . LEU A 1 286 ? 30.885 -1.598 -19.732 1.00 82.56 286 LEU A O 1
ATOM 2229 N N . PRO A 1 287 ? 29.024 -1.099 -18.549 1.00 83.06 287 PRO A N 1
ATOM 2230 C CA . PRO A 1 287 ? 29.658 -1.227 -17.242 1.00 83.06 287 PRO A CA 1
ATOM 2231 C C . PRO A 1 287 ? 30.359 -2.582 -17.062 1.00 83.06 287 PRO A C 1
ATOM 2233 O O . PRO A 1 287 ? 29.842 -3.633 -17.436 1.00 83.06 287 PRO A O 1
ATOM 2236 N N . ILE A 1 288 ? 31.551 -2.567 -16.461 1.00 81.38 288 ILE A N 1
ATOM 2237 C CA . ILE A 1 288 ? 32.388 -3.771 -16.290 1.00 81.38 288 ILE A CA 1
ATOM 2238 C C . ILE A 1 288 ? 31.698 -4.814 -15.389 1.00 81.38 288 ILE A C 1
ATOM 2240 O O . ILE A 1 288 ? 31.970 -6.008 -15.496 1.00 81.38 288 ILE A O 1
ATOM 2244 N N . ASP A 1 289 ? 30.783 -4.376 -14.522 1.00 88.12 289 ASP A N 1
ATOM 2245 C CA . ASP A 1 289 ? 29.980 -5.220 -13.642 1.00 88.12 289 ASP A CA 1
ATOM 2246 C C . ASP A 1 289 ? 28.637 -5.670 -14.249 1.00 88.12 289 ASP A C 1
ATOM 2248 O O . ASP A 1 289 ? 27.869 -6.312 -13.532 1.00 88.12 289 ASP A O 1
ATOM 2252 N N . THR A 1 290 ? 28.325 -5.372 -15.520 1.00 89.12 290 THR A N 1
ATOM 2253 C CA . THR A 1 290 ? 27.107 -5.869 -16.188 1.00 89.12 290 THR A CA 1
ATOM 2254 C C . THR A 1 290 ? 27.149 -7.397 -16.338 1.00 89.12 290 THR A C 1
ATOM 2256 O O . THR A 1 290 ? 27.928 -7.940 -17.120 1.00 89.12 290 THR A O 1
ATOM 2259 N N . ALA A 1 291 ? 26.266 -8.103 -15.629 1.00 90.12 291 ALA A N 1
ATOM 2260 C CA . ALA A 1 291 ? 26.127 -9.560 -15.691 1.00 90.12 291 ALA A CA 1
ATOM 2261 C C . ALA A 1 291 ? 25.295 -10.033 -16.896 1.00 90.12 291 ALA A C 1
ATOM 2263 O O . ALA A 1 291 ? 25.528 -11.116 -17.434 1.00 90.12 291 ALA A O 1
ATOM 2264 N N . GLY A 1 292 ? 24.335 -9.219 -17.336 1.00 92.00 292 GLY A N 1
ATOM 2265 C CA . GLY A 1 292 ? 23.472 -9.476 -18.487 1.00 92.00 292 GLY A CA 1
ATOM 2266 C C . GLY A 1 292 ? 22.566 -8.285 -18.777 1.00 92.00 292 GLY A C 1
ATOM 2267 O O . GLY A 1 292 ? 22.727 -7.223 -18.180 1.00 92.00 292 GLY A O 1
ATOM 2268 N N . ILE A 1 293 ? 21.642 -8.440 -19.721 1.00 94.31 293 ILE A N 1
ATOM 2269 C CA . ILE A 1 293 ? 20.834 -7.340 -20.254 1.00 94.31 293 ILE A CA 1
ATOM 2270 C C . ILE A 1 293 ? 19.378 -7.785 -20.371 1.00 94.31 293 ILE A C 1
ATOM 2272 O O . ILE A 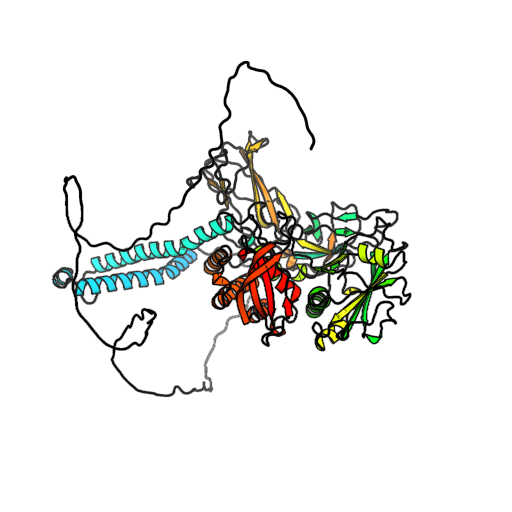1 293 ? 19.072 -8.731 -21.103 1.00 94.31 293 ILE A O 1
ATOM 2276 N N . ILE A 1 294 ? 18.481 -7.084 -19.680 1.00 95.75 294 ILE A N 1
ATOM 2277 C CA . ILE A 1 294 ? 17.031 -7.179 -19.882 1.00 95.75 294 ILE A CA 1
ATOM 2278 C C . ILE A 1 294 ? 16.684 -6.317 -21.098 1.00 95.75 294 ILE A C 1
ATOM 2280 O O . ILE A 1 294 ? 17.055 -5.149 -21.146 1.00 95.75 294 ILE A O 1
ATOM 2284 N N . SER A 1 295 ? 16.001 -6.882 -22.092 1.00 96.62 295 SER A N 1
ATOM 2285 C CA . SER A 1 295 ? 15.565 -6.160 -23.298 1.00 96.62 295 SER A CA 1
ATOM 2286 C C . SER A 1 295 ? 14.051 -6.254 -23.461 1.00 96.62 295 SER A C 1
ATOM 2288 O O . SER A 1 295 ? 13.505 -7.352 -23.337 1.00 96.62 295 SER A O 1
ATOM 2290 N N . ILE A 1 296 ? 13.393 -5.134 -23.765 1.00 97.44 296 ILE A N 1
ATOM 2291 C CA . ILE A 1 296 ? 11.937 -5.005 -23.947 1.00 97.44 296 ILE A CA 1
ATOM 2292 C C . ILE A 1 296 ? 11.682 -4.313 -25.292 1.00 97.44 296 ILE A C 1
ATOM 2294 O O . ILE A 1 296 ? 12.198 -3.225 -25.510 1.00 97.44 296 ILE A O 1
ATOM 2298 N N . GLU A 1 297 ? 10.918 -4.931 -26.191 1.00 96.56 297 GLU A N 1
ATOM 2299 C CA . GLU A 1 297 ? 10.561 -4.399 -27.514 1.00 96.56 297 GLU A CA 1
ATOM 2300 C C . GLU A 1 297 ? 9.085 -3.977 -27.524 1.00 96.56 297 GLU A C 1
ATOM 2302 O O . GLU A 1 297 ? 8.200 -4.774 -27.195 1.00 96.56 297 GLU A O 1
ATOM 2307 N N . PHE A 1 298 ? 8.840 -2.729 -27.918 1.00 95.00 298 PHE A N 1
ATOM 2308 C CA . PHE A 1 298 ? 7.526 -2.111 -28.059 1.00 95.00 298 PHE A CA 1
ATOM 2309 C C . PHE A 1 298 ? 7.209 -1.836 -29.538 1.00 95.00 298 PHE A C 1
ATOM 2311 O O . PHE A 1 298 ? 8.099 -1.486 -30.320 1.00 95.00 298 PHE A O 1
ATOM 2318 N N . SER A 1 299 ? 5.932 -1.926 -29.909 1.00 92.06 299 SER A N 1
ATOM 2319 C CA . SER A 1 299 ? 5.403 -1.511 -31.219 1.00 92.06 299 SER A CA 1
ATOM 2320 C C . SER A 1 299 ? 3.979 -0.982 -31.079 1.00 92.06 299 SER A C 1
ATOM 2322 O O . SER A 1 299 ? 3.221 -1.527 -30.277 1.00 92.06 299 SER A O 1
ATOM 2324 N N . ALA A 1 300 ? 3.584 0.002 -31.885 1.00 84.81 300 ALA A N 1
ATOM 2325 C CA . ALA A 1 300 ? 2.174 0.361 -32.048 1.00 84.81 300 ALA A CA 1
ATOM 2326 C C . ALA A 1 300 ? 1.561 -0.387 -33.243 1.00 84.81 300 ALA A C 1
ATOM 2328 O O . ALA A 1 300 ? 2.262 -0.681 -34.213 1.00 84.81 300 ALA A O 1
ATOM 2329 N N . ALA A 1 301 ? 0.264 -0.695 -33.184 1.00 72.12 301 ALA A N 1
ATOM 2330 C CA . ALA A 1 301 ? -0.458 -1.234 -34.337 1.00 72.12 301 ALA A CA 1
ATOM 2331 C C . ALA A 1 301 ? -0.599 -0.156 -35.429 1.00 72.12 301 ALA A C 1
ATOM 2333 O O . ALA A 1 301 ? -1.088 0.937 -35.150 1.00 72.12 301 ALA A O 1
ATOM 2334 N N . ASP A 1 302 ? -0.131 -0.461 -36.645 1.00 68.69 302 ASP A N 1
ATOM 2335 C CA . ASP A 1 302 ? -0.214 0.356 -37.871 1.00 68.69 302 ASP A CA 1
ATOM 2336 C C . ASP A 1 302 ? 0.198 1.842 -37.752 1.00 68.69 302 ASP A C 1
ATOM 2338 O O . ASP A 1 302 ? -0.189 2.681 -38.567 1.00 68.69 302 ASP A O 1
ATOM 2342 N N . GLN A 1 303 ? 1.035 2.181 -36.764 1.00 72.94 303 GLN A N 1
ATOM 2343 C CA . GLN A 1 303 ? 1.467 3.553 -36.480 1.00 72.94 303 GLN A CA 1
ATOM 2344 C C . GLN A 1 303 ? 2.962 3.654 -36.180 1.00 72.94 303 GLN A C 1
ATOM 2346 O O . GLN A 1 303 ? 3.568 2.761 -35.588 1.00 72.94 303 GLN A O 1
ATOM 2351 N N . ALA A 1 304 ? 3.551 4.796 -36.541 1.00 81.19 304 ALA A N 1
ATOM 2352 C CA . ALA A 1 304 ? 4.913 5.137 -36.153 1.00 81.19 304 ALA A CA 1
ATOM 2353 C C . ALA A 1 304 ? 4.981 5.545 -34.671 1.00 81.19 304 ALA A C 1
ATOM 2355 O O . ALA A 1 304 ? 4.172 6.338 -34.176 1.00 81.19 304 ALA A O 1
ATOM 2356 N N . LEU A 1 305 ? 6.000 5.038 -33.983 1.00 83.94 305 LEU A N 1
ATOM 2357 C CA . LEU A 1 305 ? 6.402 5.471 -32.655 1.00 83.94 305 LEU A CA 1
ATOM 2358 C C . LEU A 1 305 ? 7.192 6.777 -32.785 1.00 83.94 305 LEU A C 1
ATOM 2360 O O . LEU A 1 305 ? 8.370 6.765 -33.136 1.00 83.94 305 LEU A O 1
ATOM 2364 N N . ALA A 1 306 ? 6.532 7.905 -32.523 1.00 83.38 306 ALA A N 1
ATOM 2365 C CA . ALA A 1 306 ? 7.103 9.246 -32.620 1.00 83.38 306 ALA A CA 1
ATOM 2366 C C . ALA A 1 306 ? 6.598 10.137 -31.477 1.00 83.38 306 ALA A C 1
ATOM 2368 O O . ALA A 1 306 ? 5.450 10.021 -31.056 1.00 83.38 306 ALA A O 1
ATOM 2369 N N . SER A 1 307 ? 7.433 11.066 -31.003 1.00 80.00 307 SER A N 1
ATOM 2370 C CA . SER A 1 307 ? 7.121 11.953 -29.866 1.00 80.00 307 SER A CA 1
ATOM 2371 C C . SER A 1 307 ? 5.999 12.971 -30.115 1.00 80.00 307 SER A C 1
ATOM 2373 O O . SER A 1 307 ? 5.598 13.659 -29.186 1.00 80.00 307 SER A O 1
ATOM 2375 N N . GLU A 1 308 ? 5.519 13.093 -31.354 1.00 79.56 308 GLU A N 1
ATOM 2376 C CA . GLU A 1 308 ? 4.414 13.981 -31.751 1.00 79.56 308 GLU A CA 1
ATOM 2377 C C . GLU A 1 308 ? 3.052 13.253 -31.793 1.00 79.56 308 GLU A C 1
ATOM 2379 O O . GLU A 1 308 ? 2.030 13.876 -32.072 1.00 79.56 308 GLU A O 1
ATOM 2384 N N . ASN A 1 309 ? 3.014 11.938 -31.541 1.00 80.94 309 ASN A N 1
ATOM 2385 C CA . ASN A 1 309 ? 1.789 11.142 -31.632 1.00 80.94 309 ASN A CA 1
ATOM 2386 C C . ASN A 1 309 ? 0.985 11.178 -30.313 1.00 80.94 309 ASN A C 1
ATOM 2388 O O . ASN A 1 309 ? 1.353 10.512 -29.347 1.00 80.94 309 ASN A O 1
ATOM 2392 N N . GLU A 1 310 ? -0.150 11.892 -30.299 1.00 82.50 310 GLU A N 1
ATOM 2393 C CA . GLU A 1 310 ? -1.075 12.006 -29.149 1.00 82.50 310 GLU A CA 1
ATOM 2394 C C . GLU A 1 310 ? -1.706 10.664 -28.691 1.00 82.50 310 GLU A C 1
ATOM 2396 O O . GLU A 1 310 ? -2.373 10.616 -27.655 1.00 82.50 310 GLU A O 1
ATOM 2401 N N . LEU A 1 311 ? -1.502 9.561 -29.424 1.00 82.75 311 LEU A N 1
ATOM 2402 C CA . LEU A 1 311 ? -1.885 8.202 -29.009 1.00 82.75 311 LEU A CA 1
ATOM 2403 C C . LEU A 1 311 ? -0.848 7.504 -28.115 1.00 82.75 311 LEU A C 1
ATOM 2405 O O . LEU A 1 311 ? -1.134 6.426 -27.591 1.00 82.75 311 LEU A O 1
ATOM 2409 N N . LEU A 1 312 ? 0.346 8.073 -27.931 1.00 85.75 312 LEU A N 1
ATOM 2410 C CA . LEU A 1 312 ? 1.409 7.486 -27.110 1.00 85.75 312 LEU A CA 1
ATOM 2411 C C . LEU A 1 312 ? 1.499 8.214 -25.756 1.00 85.75 312 LEU A C 1
ATOM 2413 O O . LEU A 1 312 ? 1.653 9.434 -25.733 1.00 85.75 312 LEU A O 1
ATOM 2417 N N . PRO A 1 313 ? 1.413 7.506 -24.614 1.00 89.38 313 PRO A N 1
ATOM 2418 C CA . PRO A 1 313 ? 1.479 8.144 -23.305 1.00 89.38 313 PRO A CA 1
ATOM 2419 C C . PRO A 1 313 ? 2.919 8.557 -22.968 1.00 89.38 313 PRO A C 1
ATOM 2421 O O . PRO A 1 313 ? 3.865 7.830 -23.269 1.00 89.38 313 PRO A O 1
ATOM 2424 N N . GLU A 1 314 ? 3.096 9.689 -22.277 1.00 90.94 314 GLU A N 1
ATOM 2425 C CA . GLU A 1 314 ? 4.429 10.134 -21.832 1.00 90.94 314 GLU A CA 1
ATOM 2426 C C . GLU A 1 314 ? 5.068 9.157 -20.833 1.00 90.94 314 GLU A C 1
ATOM 2428 O O . GLU A 1 314 ? 6.274 8.910 -20.878 1.00 90.94 314 GLU A O 1
ATOM 2433 N N . LYS A 1 315 ? 4.241 8.585 -19.949 1.00 93.25 315 LYS A N 1
ATOM 2434 C CA . LYS A 1 315 ? 4.607 7.544 -18.986 1.00 93.25 315 LYS A CA 1
ATOM 2435 C C . LYS A 1 315 ? 3.872 6.252 -19.314 1.00 93.25 315 LYS A C 1
ATOM 2437 O O . LYS A 1 315 ? 2.645 6.237 -19.397 1.00 93.25 315 LYS A O 1
ATOM 2442 N N . LEU A 1 316 ? 4.618 5.166 -19.461 1.00 95.00 316 LEU A N 1
ATOM 2443 C CA . LEU A 1 316 ? 4.091 3.844 -19.771 1.00 95.00 316 LEU A CA 1
ATOM 2444 C C . LEU A 1 316 ? 4.132 2.956 -18.522 1.00 95.00 316 LEU A C 1
ATOM 2446 O O . LEU A 1 316 ? 5.206 2.518 -18.105 1.00 95.00 316 LEU A O 1
ATOM 2450 N N . ARG A 1 317 ? 2.961 2.692 -17.934 1.00 96.56 317 ARG A N 1
ATOM 2451 C CA . ARG A 1 317 ? 2.810 1.856 -16.734 1.00 96.56 317 ARG A CA 1
ATOM 2452 C C . ARG A 1 317 ? 2.845 0.369 -17.097 1.00 96.56 317 ARG A C 1
ATOM 2454 O O . ARG A 1 317 ? 2.005 -0.114 -17.857 1.00 96.56 317 ARG A O 1
ATOM 2461 N N . LEU A 1 318 ? 3.811 -0.356 -16.538 1.00 96.81 318 LEU A N 1
ATOM 2462 C CA . LEU A 1 318 ? 3.997 -1.800 -16.694 1.00 96.81 318 LEU A CA 1
ATOM 2463 C C . LEU A 1 318 ? 3.662 -2.540 -15.401 1.00 96.81 318 LEU A C 1
ATOM 2465 O O . LEU A 1 318 ? 4.143 -2.174 -14.330 1.00 96.81 318 LEU A O 1
ATOM 2469 N N . TYR A 1 319 ? 2.933 -3.647 -15.519 1.00 97.69 319 TYR A N 1
ATOM 2470 C CA . TYR A 1 319 ? 2.766 -4.635 -14.458 1.00 97.69 319 TYR A CA 1
ATOM 2471 C C . TYR A 1 319 ? 3.699 -5.836 -14.668 1.00 97.69 319 TYR A C 1
ATOM 2473 O O . TYR A 1 319 ? 3.710 -6.457 -15.736 1.00 97.69 319 TYR A O 1
ATOM 2481 N N . LEU A 1 320 ? 4.469 -6.181 -13.634 1.00 96.75 320 LEU A N 1
ATOM 2482 C CA . LEU A 1 320 ? 5.408 -7.305 -13.618 1.00 96.75 320 LEU A CA 1
ATOM 2483 C C . LEU A 1 320 ? 4.670 -8.596 -13.225 1.00 96.75 320 LEU A C 1
ATOM 2485 O O . LEU A 1 320 ? 4.626 -9.006 -12.058 1.00 96.75 320 LEU A O 1
ATOM 2489 N N . HIS A 1 321 ? 4.052 -9.215 -14.229 1.00 94.50 321 HIS A N 1
ATOM 2490 C CA . HIS A 1 321 ? 3.222 -10.409 -14.102 1.00 94.50 321 HIS A CA 1
ATOM 2491 C C . HIS A 1 321 ? 4.050 -11.703 -14.015 1.00 94.50 321 HIS A C 1
ATOM 2493 O O . HIS A 1 321 ? 5.084 -11.862 -14.665 1.00 94.50 321 HIS A O 1
ATOM 2499 N N . GLY A 1 322 ? 3.535 -12.673 -13.257 1.00 88.00 322 GLY A N 1
ATOM 2500 C CA . GLY A 1 322 ? 4.117 -14.002 -13.088 1.00 88.00 322 GLY A CA 1
ATOM 2501 C C . GLY A 1 322 ? 4.548 -14.295 -11.650 1.00 88.00 322 GLY A C 1
ATOM 2502 O O . GLY A 1 322 ? 4.072 -13.684 -10.686 1.00 88.00 322 GLY A O 1
ATOM 2503 N N . ASP A 1 323 ? 5.447 -15.268 -11.509 1.00 89.50 323 ASP A N 1
ATOM 2504 C CA . ASP A 1 323 ? 5.956 -15.710 -10.211 1.00 89.50 323 ASP A CA 1
ATOM 2505 C C . ASP A 1 323 ? 6.657 -14.580 -9.428 1.00 89.50 323 ASP A C 1
ATOM 2507 O O . ASP A 1 323 ? 7.347 -13.720 -9.985 1.00 89.50 323 ASP A O 1
ATOM 2511 N N . ARG A 1 324 ? 6.501 -14.616 -8.098 1.00 90.25 324 ARG A N 1
ATOM 2512 C CA . ARG A 1 324 ? 7.038 -13.610 -7.176 1.00 90.25 324 ARG A CA 1
ATOM 2513 C C . ARG A 1 324 ? 8.560 -13.506 -7.217 1.00 90.25 324 ARG A C 1
ATOM 2515 O O . ARG A 1 324 ? 9.076 -12.403 -7.071 1.00 90.25 324 ARG A O 1
ATOM 2522 N N . PHE A 1 325 ? 9.281 -14.610 -7.433 1.00 91.81 325 PHE A N 1
ATOM 2523 C CA . PHE A 1 325 ? 10.745 -14.593 -7.434 1.00 91.81 325 PHE A CA 1
ATOM 2524 C C . PHE A 1 325 ? 11.309 -13.965 -8.712 1.00 91.81 325 PHE A C 1
ATOM 2526 O O . PHE A 1 325 ? 12.385 -13.370 -8.661 1.00 91.81 325 PHE A O 1
ATOM 2533 N N . LEU A 1 326 ? 10.591 -14.051 -9.839 1.00 93.44 326 LEU A N 1
ATOM 2534 C CA . LEU A 1 326 ? 10.928 -13.289 -11.044 1.00 93.44 326 LEU A CA 1
ATOM 2535 C C . LEU A 1 326 ? 10.534 -11.814 -10.894 1.00 93.44 326 LEU A C 1
ATOM 2537 O O . LEU A 1 326 ? 11.363 -10.947 -11.156 1.00 93.44 326 LEU A O 1
ATOM 2541 N N . ALA A 1 327 ? 9.311 -11.520 -10.440 1.00 93.88 327 ALA A N 1
ATOM 2542 C CA . ALA A 1 327 ? 8.843 -10.140 -10.287 1.00 93.88 327 ALA A CA 1
ATOM 2543 C C . ALA A 1 327 ? 9.725 -9.332 -9.315 1.00 93.88 327 ALA A C 1
ATOM 2545 O O . ALA A 1 327 ? 10.157 -8.237 -9.660 1.00 93.88 327 ALA A O 1
ATOM 2546 N N . ALA A 1 328 ? 10.064 -9.891 -8.146 1.00 92.75 328 ALA A N 1
ATOM 2547 C CA . ALA A 1 328 ? 10.961 -9.249 -7.182 1.00 92.75 328 ALA A CA 1
ATOM 2548 C C . ALA A 1 328 ? 12.351 -8.961 -7.775 1.00 92.75 328 ALA A C 1
ATOM 2550 O O . ALA A 1 328 ? 12.848 -7.843 -7.672 1.00 92.75 328 ALA A O 1
ATOM 2551 N N . ALA A 1 329 ? 12.940 -9.946 -8.460 1.00 92.62 329 ALA A N 1
ATOM 2552 C CA . ALA A 1 329 ? 14.246 -9.793 -9.092 1.00 92.62 329 ALA A CA 1
ATOM 2553 C C . ALA A 1 329 ? 14.252 -8.744 -10.217 1.00 92.62 329 ALA A C 1
ATOM 2555 O O . ALA A 1 329 ? 15.243 -8.039 -10.381 1.00 92.62 329 ALA A O 1
ATOM 2556 N N . LEU A 1 330 ? 13.160 -8.616 -10.982 1.00 93.94 330 LEU A N 1
ATOM 2557 C CA . LEU A 1 330 ? 13.022 -7.565 -11.996 1.00 93.94 330 LEU A CA 1
ATOM 2558 C C . LEU A 1 330 ? 12.955 -6.172 -11.353 1.00 93.94 330 LEU A C 1
ATOM 2560 O O . LEU A 1 330 ? 13.634 -5.267 -11.826 1.00 93.94 330 LEU A O 1
ATOM 2564 N N . ILE A 1 331 ? 12.201 -6.001 -10.261 1.00 94.69 331 ILE A N 1
ATOM 2565 C CA . ILE A 1 331 ? 12.132 -4.725 -9.525 1.00 94.69 331 ILE A CA 1
ATOM 2566 C C . ILE A 1 331 ? 13.526 -4.323 -9.026 1.00 94.69 331 ILE A C 1
ATOM 2568 O O . ILE A 1 331 ? 13.972 -3.205 -9.283 1.00 94.69 331 ILE A O 1
ATOM 2572 N N . ASP A 1 332 ? 14.242 -5.234 -8.363 1.00 93.38 332 ASP A N 1
ATOM 2573 C CA . ASP A 1 332 ? 15.558 -4.922 -7.799 1.00 93.38 332 ASP A CA 1
ATOM 2574 C C . ASP A 1 332 ? 16.618 -4.682 -8.892 1.00 93.38 332 ASP A C 1
ATOM 2576 O O . ASP A 1 332 ? 17.394 -3.729 -8.797 1.00 93.38 332 ASP A O 1
ATOM 2580 N N . ALA A 1 333 ? 16.611 -5.453 -9.985 1.00 92.44 333 ALA A N 1
ATOM 2581 C CA . ALA A 1 333 ? 17.520 -5.231 -11.114 1.00 92.44 333 ALA A CA 1
ATOM 2582 C C . ALA A 1 333 ? 17.279 -3.903 -11.855 1.00 92.44 333 ALA A C 1
ATOM 2584 O O . ALA A 1 333 ? 18.230 -3.332 -12.387 1.00 92.44 333 ALA A O 1
ATOM 2585 N N . LEU A 1 334 ? 16.035 -3.414 -11.899 1.00 93.25 334 LEU A N 1
ATOM 2586 C CA . LEU A 1 334 ? 15.672 -2.173 -12.593 1.00 93.25 334 LEU A CA 1
ATOM 2587 C C . LEU A 1 334 ? 15.772 -0.922 -11.704 1.00 93.25 334 LEU A C 1
ATOM 2589 O O . LEU A 1 334 ? 15.964 0.171 -12.238 1.00 93.25 334 LEU A O 1
ATOM 2593 N N . LEU A 1 335 ? 15.630 -1.059 -10.377 1.00 93.94 335 LEU A N 1
ATOM 2594 C CA . LEU A 1 335 ? 15.466 0.080 -9.458 1.00 93.94 335 LEU A CA 1
ATOM 2595 C C . LEU A 1 335 ? 16.424 0.102 -8.249 1.00 93.94 335 LEU A C 1
ATOM 2597 O O . LEU A 1 335 ? 16.736 1.188 -7.769 1.00 93.94 335 LEU A O 1
ATOM 2601 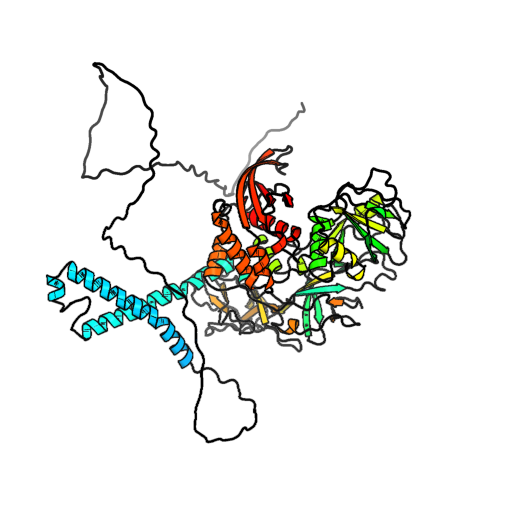N N . LEU A 1 336 ? 16.929 -1.038 -7.754 1.00 90.81 336 LEU A N 1
ATOM 2602 C CA . LEU A 1 336 ? 17.861 -1.058 -6.606 1.00 90.81 336 LEU A CA 1
ATOM 2603 C C . LEU A 1 336 ? 19.289 -0.669 -7.017 1.00 90.81 336 LEU A C 1
ATOM 2605 O O . LEU A 1 336 ? 19.994 0.034 -6.291 1.00 90.81 336 LEU A O 1
ATOM 2609 N N . HIS A 1 337 ? 19.718 -1.142 -8.188 1.00 82.88 337 HIS A N 1
ATOM 2610 C CA . HIS A 1 337 ? 21.055 -0.921 -8.746 1.00 82.88 337 HIS A CA 1
ATOM 2611 C C . HIS A 1 337 ? 20.994 -0.527 -10.236 1.00 82.88 337 HIS A C 1
ATOM 2613 O O . HIS A 1 337 ? 21.558 -1.231 -11.080 1.00 82.88 337 HIS A O 1
ATOM 2619 N N . PRO A 1 338 ? 20.305 0.576 -10.587 1.00 86.31 338 PRO A N 1
ATOM 2620 C CA . PRO A 1 338 ? 20.109 0.964 -11.976 1.00 86.31 338 PRO A CA 1
ATOM 2621 C C . PRO A 1 338 ? 21.438 1.330 -12.647 1.00 86.31 338 PRO A C 1
ATOM 2623 O O . PRO A 1 338 ? 22.132 2.260 -12.235 1.00 86.31 338 PRO A O 1
ATOM 2626 N N . GLN A 1 339 ? 21.781 0.604 -13.710 1.00 88.56 339 GLN A N 1
ATOM 2627 C CA . GLN A 1 339 ? 22.837 0.991 -14.645 1.00 88.56 339 GLN A CA 1
ATOM 2628 C C . GLN A 1 339 ? 22.252 1.882 -15.757 1.00 88.56 339 GLN A C 1
ATOM 2630 O O . GLN A 1 339 ? 21.036 1.959 -15.930 1.00 88.56 339 GLN A O 1
ATOM 2635 N N . THR A 1 340 ? 23.110 2.552 -16.534 1.00 91.31 340 THR A N 1
ATOM 2636 C CA . THR A 1 340 ? 22.682 3.349 -17.694 1.00 91.31 340 THR A CA 1
ATOM 2637 C C . THR A 1 340 ? 21.890 2.484 -18.675 1.00 91.31 340 THR A C 1
ATOM 2639 O O . THR A 1 340 ? 22.436 1.550 -19.260 1.00 91.31 340 THR A O 1
ATOM 2642 N N . ALA A 1 341 ? 20.610 2.798 -18.860 1.00 93.69 341 ALA A N 1
ATOM 2643 C CA . ALA A 1 341 ? 19.759 2.144 -19.845 1.00 93.69 341 ALA A CA 1
ATOM 2644 C C . ALA A 1 341 ? 20.025 2.690 -21.260 1.00 93.69 341 ALA A C 1
ATOM 2646 O O . ALA A 1 341 ? 20.491 3.820 -21.437 1.00 93.69 341 ALA A O 1
ATOM 2647 N N . PHE A 1 342 ? 19.719 1.881 -22.273 1.00 94.19 342 PHE A N 1
ATOM 2648 C CA . PHE A 1 342 ? 19.934 2.196 -23.685 1.00 94.19 342 PHE A CA 1
ATOM 2649 C C . PHE A 1 342 ? 18.662 1.970 -24.502 1.00 94.19 342 PHE A C 1
ATOM 2651 O O . PHE A 1 342 ? 17.873 1.082 -24.186 1.00 94.19 342 PHE A O 1
ATOM 2658 N N . VAL A 1 343 ? 18.495 2.720 -25.591 1.00 94.94 343 VAL A N 1
ATOM 2659 C CA . VAL A 1 343 ? 17.384 2.561 -26.538 1.00 94.94 343 VAL A CA 1
ATOM 2660 C C . VAL A 1 343 ? 17.885 2.258 -27.955 1.00 94.94 343 VAL A C 1
ATOM 2662 O O . VAL A 1 343 ? 18.906 2.795 -28.392 1.00 94.94 343 VAL A O 1
ATOM 2665 N N . GLU A 1 344 ? 17.176 1.385 -28.668 1.00 93.94 344 GLU A N 1
ATOM 2666 C CA . GLU A 1 344 ? 17.419 0.971 -30.054 1.00 93.94 344 GLU A CA 1
ATOM 2667 C C . GLU A 1 344 ? 16.139 1.166 -30.885 1.00 93.94 344 GLU A C 1
ATOM 2669 O O . GLU A 1 344 ? 15.041 0.837 -30.438 1.00 93.94 344 GLU A O 1
ATOM 2674 N N . ALA A 1 345 ? 16.281 1.679 -32.109 1.00 93.50 345 ALA A N 1
ATOM 2675 C CA . ALA A 1 345 ? 15.183 1.847 -33.063 1.00 93.50 345 ALA A CA 1
ATOM 2676 C C . ALA A 1 345 ? 15.263 0.786 -34.172 1.00 93.50 345 ALA A C 1
ATOM 2678 O O . ALA A 1 345 ? 16.340 0.547 -34.722 1.00 93.50 345 ALA A O 1
ATOM 2679 N N . ASP A 1 346 ? 14.134 0.162 -34.513 1.00 89.94 346 ASP A N 1
ATOM 2680 C CA . ASP A 1 346 ? 13.949 -0.719 -35.681 1.00 89.94 346 ASP A CA 1
ATOM 2681 C C . ASP A 1 346 ? 14.978 -1.863 -35.845 1.00 89.94 346 ASP A C 1
ATOM 2683 O O . ASP A 1 346 ? 15.225 -2.345 -36.951 1.00 89.94 346 ASP A O 1
ATOM 2687 N N . GLY A 1 347 ? 15.597 -2.321 -34.750 1.00 86.31 347 GLY A N 1
ATOM 2688 C CA . GLY A 1 347 ? 16.629 -3.368 -34.787 1.00 86.31 347 GLY A CA 1
ATOM 2689 C C . GLY A 1 347 ? 17.936 -2.938 -35.475 1.00 86.31 347 GLY A C 1
ATOM 2690 O O . GLY A 1 347 ? 18.691 -3.781 -35.968 1.00 86.31 347 GLY A O 1
ATOM 2691 N N . ASN A 1 348 ? 18.200 -1.627 -35.561 1.00 89.38 348 ASN A N 1
ATOM 2692 C CA . ASN A 1 348 ? 19.320 -1.049 -36.310 1.00 89.38 348 ASN A CA 1
ATOM 2693 C C . ASN A 1 348 ? 20.717 -1.280 -35.684 1.00 89.38 348 ASN A C 1
ATOM 2695 O O . ASN A 1 348 ? 21.726 -0.850 -36.254 1.00 89.38 348 ASN A O 1
ATOM 2699 N N . ARG A 1 349 ? 20.783 -1.934 -34.517 1.00 88.19 349 ARG A N 1
ATOM 2700 C CA . ARG A 1 349 ? 21.965 -2.204 -33.682 1.00 88.19 349 ARG A CA 1
ATOM 2701 C C . ARG A 1 349 ? 22.775 -0.964 -33.285 1.00 88.19 349 ARG A C 1
ATOM 2703 O O . ARG A 1 349 ? 23.976 -1.064 -33.030 1.00 88.19 349 ARG A O 1
ATOM 2710 N N . ARG A 1 350 ? 22.129 0.202 -33.188 1.00 88.88 350 ARG A N 1
ATOM 2711 C CA . ARG A 1 350 ? 22.707 1.470 -32.706 1.00 88.88 350 ARG A CA 1
ATOM 2712 C C . ARG A 1 350 ? 22.057 1.871 -31.387 1.00 88.88 350 ARG A C 1
ATOM 2714 O O . ARG A 1 350 ? 21.112 2.651 -31.352 1.00 88.88 350 ARG A O 1
ATOM 2721 N N . TRP A 1 351 ? 22.585 1.325 -30.300 1.00 92.50 351 TRP A N 1
ATOM 2722 C CA . TRP A 1 351 ? 22.126 1.644 -28.951 1.00 92.50 351 TRP A CA 1
ATOM 2723 C C . TRP A 1 351 ? 22.547 3.058 -28.554 1.00 92.50 351 TRP A C 1
ATOM 2725 O O . TRP A 1 351 ? 23.731 3.403 -28.610 1.00 92.50 351 TRP A O 1
ATOM 2735 N N . GLN A 1 352 ? 21.577 3.856 -28.123 1.00 92.25 352 GLN A N 1
ATOM 2736 C CA . GLN A 1 352 ? 21.775 5.214 -27.629 1.00 92.25 352 GLN A CA 1
ATOM 2737 C C . GLN A 1 352 ? 21.560 5.237 -26.115 1.00 92.25 352 GLN A C 1
ATOM 2739 O O . GLN A 1 352 ? 20.557 4.721 -25.628 1.00 92.25 352 GLN A O 1
ATOM 2744 N N . ALA A 1 353 ? 22.515 5.790 -25.367 1.00 92.75 353 ALA A N 1
ATOM 2745 C CA . ALA A 1 353 ? 22.442 5.859 -23.910 1.00 92.75 353 ALA A CA 1
ATOM 2746 C C . ALA A 1 353 ? 21.410 6.901 -23.455 1.00 92.75 353 ALA A C 1
ATOM 2748 O O . ALA A 1 353 ? 21.360 8.006 -23.998 1.00 92.75 353 ALA A O 1
ATOM 2749 N N . LEU A 1 354 ? 20.623 6.560 -22.437 1.00 92.12 354 LEU A N 1
ATOM 2750 C CA . LEU A 1 354 ? 19.689 7.482 -21.793 1.00 92.12 354 LEU A CA 1
ATOM 2751 C C . LEU A 1 354 ? 20.408 8.305 -20.711 1.00 92.12 354 LEU A C 1
ATOM 2753 O O . LEU A 1 354 ? 21.361 7.840 -20.084 1.00 92.12 354 LEU A O 1
ATOM 2757 N N . SER A 1 355 ? 19.947 9.536 -20.475 1.00 87.12 355 SER A N 1
ATOM 2758 C CA . SER A 1 355 ? 20.542 10.469 -19.499 1.00 87.12 355 SER A CA 1
ATOM 2759 C C . SER A 1 355 ? 20.339 10.068 -18.034 1.00 87.12 355 SER A C 1
ATOM 2761 O O . SER A 1 355 ? 21.019 10.584 -17.151 1.00 87.12 355 SER A O 1
ATOM 2763 N N . SER A 1 356 ? 19.379 9.185 -17.774 1.00 89.25 356 SER A N 1
ATOM 2764 C CA . SER A 1 356 ? 18.932 8.737 -16.456 1.00 89.25 356 SER A CA 1
ATOM 2765 C C . SER A 1 356 ? 18.283 7.355 -16.583 1.00 89.25 356 SER A C 1
ATOM 2767 O O . SER A 1 356 ? 18.008 6.896 -17.694 1.00 89.25 356 SER A O 1
ATOM 2769 N N . ASN A 1 357 ? 18.003 6.691 -15.458 1.00 91.75 357 ASN A N 1
ATOM 2770 C CA . ASN A 1 357 ? 17.103 5.538 -15.467 1.00 91.75 357 ASN A CA 1
ATOM 2771 C C . ASN A 1 357 ? 15.704 6.002 -15.930 1.00 91.75 357 ASN A C 1
ATOM 2773 O O . ASN A 1 357 ? 15.179 6.935 -15.320 1.00 91.75 357 ASN A O 1
ATOM 2777 N N . PRO A 1 358 ? 15.095 5.411 -16.976 1.00 94.81 358 PRO A N 1
ATOM 2778 C CA . PRO A 1 358 ? 13.733 5.757 -17.375 1.00 94.81 358 PRO A CA 1
ATOM 2779 C C . PRO A 1 358 ? 12.666 5.090 -16.493 1.00 94.81 358 PRO A C 1
ATOM 2781 O O . PRO A 1 358 ? 11.500 5.442 -16.629 1.00 94.81 358 PRO A O 1
ATOM 2784 N N . ALA A 1 359 ? 13.029 4.122 -15.640 1.00 96.19 359 ALA A N 1
ATOM 2785 C CA . ALA A 1 359 ? 12.090 3.379 -14.801 1.00 96.19 359 ALA A CA 1
ATOM 2786 C C . ALA A 1 359 ? 11.942 3.977 -13.387 1.00 96.19 359 ALA A C 1
ATOM 2788 O O . ALA A 1 359 ? 12.937 4.297 -12.734 1.00 96.19 359 ALA A O 1
ATOM 2789 N N . SER A 1 360 ? 10.707 4.042 -12.880 1.00 95.69 360 SER A N 1
ATOM 2790 C CA . SER A 1 360 ? 10.380 4.428 -11.498 1.00 95.69 360 SER A CA 1
ATOM 2791 C C . SER A 1 360 ? 9.364 3.476 -10.856 1.00 95.69 360 SER A C 1
ATOM 2793 O O . SER A 1 360 ? 8.531 2.891 -11.545 1.00 95.69 360 SER A O 1
ATOM 2795 N N . ALA A 1 361 ? 9.416 3.322 -9.529 1.00 95.88 361 ALA A N 1
ATOM 2796 C CA . ALA A 1 361 ? 8.474 2.481 -8.784 1.00 95.88 361 ALA A CA 1
ATOM 2797 C C . ALA A 1 361 ? 7.068 3.094 -8.686 1.00 95.88 361 ALA A C 1
ATOM 2799 O O . ALA A 1 361 ? 6.921 4.314 -8.649 1.00 95.88 361 ALA A O 1
ATOM 2800 N N . VAL A 1 362 ? 6.060 2.227 -8.573 1.00 96.00 362 VAL A N 1
ATOM 2801 C CA . VAL A 1 362 ? 4.629 2.570 -8.529 1.00 96.00 362 VAL A CA 1
ATOM 2802 C C . VAL A 1 362 ? 3.944 1.868 -7.349 1.00 96.00 362 VAL A C 1
ATOM 2804 O O . VAL A 1 362 ? 4.364 0.787 -6.926 1.00 96.00 362 VAL A O 1
ATOM 2807 N N . GLY A 1 363 ? 2.883 2.482 -6.820 1.00 93.38 363 GLY A N 1
ATOM 2808 C CA . GLY A 1 363 ? 2.058 1.976 -5.716 1.00 93.38 363 GLY A CA 1
ATOM 2809 C C . GLY A 1 363 ? 2.283 2.697 -4.380 1.00 93.38 363 GLY A C 1
ATOM 2810 O O . GLY A 1 363 ? 1.791 2.235 -3.348 1.00 93.38 363 GLY A O 1
ATOM 2811 N N . PHE A 1 364 ? 3.023 3.807 -4.388 1.00 93.19 364 PHE A N 1
ATOM 2812 C CA . PHE A 1 364 ? 3.548 4.493 -3.203 1.00 93.19 364 PHE A CA 1
ATOM 2813 C C . PHE A 1 364 ? 2.862 5.823 -2.878 1.00 93.19 364 PHE A C 1
ATOM 2815 O O . PHE A 1 364 ? 3.072 6.348 -1.783 1.00 93.19 364 PHE A O 1
ATOM 2822 N N . ASN A 1 365 ? 2.087 6.376 -3.809 1.00 91.38 365 ASN A N 1
ATOM 2823 C CA . ASN A 1 365 ? 1.481 7.698 -3.662 1.00 91.38 365 ASN A CA 1
ATOM 2824 C C . ASN A 1 365 ? 0.047 7.624 -3.070 1.00 91.38 365 ASN A C 1
ATOM 2826 O O . ASN A 1 365 ? -0.404 6.578 -2.584 1.00 91.38 365 ASN A O 1
ATOM 2830 N N . ASP A 1 366 ? -0.665 8.754 -3.061 1.00 88.19 366 ASP A N 1
ATOM 2831 C CA . ASP A 1 366 ? -2.026 8.898 -2.505 1.00 88.19 366 ASP A CA 1
ATOM 2832 C C . ASP A 1 366 ? -3.118 8.670 -3.568 1.00 88.19 366 ASP A C 1
ATOM 2834 O O . ASP A 1 366 ? -4.101 7.962 -3.333 1.00 88.19 366 ASP A O 1
ATOM 2838 N N . ASP A 1 367 ? -2.898 9.191 -4.774 1.00 90.12 367 ASP A N 1
ATOM 2839 C CA . ASP A 1 367 ? -3.586 8.797 -6.010 1.00 90.12 367 ASP A CA 1
ATOM 2840 C C . ASP A 1 367 ? -3.433 7.293 -6.292 1.00 90.12 367 ASP A C 1
ATOM 2842 O O . ASP A 1 367 ? -4.324 6.669 -6.864 1.00 90.12 367 ASP A O 1
ATOM 2846 N N . GLU A 1 368 ? -2.356 6.689 -5.783 1.00 92.75 368 GLU A N 1
ATOM 2847 C CA . GLU A 1 368 ? -2.079 5.259 -5.881 1.00 92.75 368 GLU A CA 1
ATOM 2848 C C . GLU A 1 368 ? -2.615 4.423 -4.697 1.00 92.75 368 GLU A C 1
ATOM 2850 O O . GLU A 1 368 ? -2.261 3.249 -4.571 1.00 92.75 368 GLU A O 1
ATOM 2855 N N . ALA A 1 369 ? -3.442 4.965 -3.798 1.00 91.75 369 ALA A N 1
ATOM 2856 C CA . ALA A 1 369 ? -4.050 4.195 -2.701 1.00 91.75 369 ALA A CA 1
ATOM 2857 C C . ALA A 1 369 ? -4.996 3.069 -3.189 1.00 91.75 369 ALA A C 1
ATOM 2859 O O . ALA A 1 369 ? -5.677 3.223 -4.198 1.00 91.75 369 ALA A O 1
ATOM 2860 N N . ILE A 1 370 ? -5.052 1.950 -2.450 1.00 90.88 370 ILE A N 1
ATOM 2861 C CA . ILE A 1 370 ? -6.089 0.898 -2.583 1.00 90.88 370 ILE A CA 1
ATOM 2862 C C . ILE A 1 370 ? -6.981 0.785 -1.331 1.00 90.88 370 ILE A C 1
ATOM 2864 O O . ILE A 1 370 ? -8.037 0.163 -1.386 1.00 90.88 370 ILE A O 1
ATOM 2868 N N . ILE A 1 371 ? -6.556 1.370 -0.205 1.00 83.31 371 ILE A N 1
ATOM 2869 C CA . ILE A 1 371 ? -7.368 1.552 1.005 1.00 83.31 371 ILE A CA 1
ATOM 2870 C C . ILE A 1 371 ? -7.605 3.056 1.160 1.00 83.31 371 ILE A C 1
ATOM 2872 O O . ILE A 1 371 ? -6.646 3.807 1.348 1.00 83.31 371 ILE A O 1
ATOM 2876 N N . ASP A 1 372 ? -8.860 3.496 1.077 1.00 72.75 372 ASP A N 1
ATOM 2877 C CA . ASP A 1 372 ? -9.207 4.916 1.181 1.00 72.75 372 ASP A CA 1
ATOM 2878 C C . ASP A 1 372 ? -9.166 5.418 2.636 1.00 72.75 372 ASP A C 1
ATOM 2880 O O . ASP A 1 372 ? -9.893 4.947 3.517 1.00 72.75 372 ASP A O 1
ATOM 2884 N N . GLU A 1 373 ? -8.322 6.422 2.875 1.00 68.94 373 GLU A N 1
ATOM 2885 C CA . GLU A 1 373 ? -8.239 7.169 4.134 1.00 68.94 373 GLU A CA 1
ATOM 2886 C C . GLU A 1 373 ? -9.118 8.434 4.072 1.00 68.94 373 GLU A C 1
ATOM 2888 O O . GLU A 1 373 ? -9.116 9.127 3.046 1.00 68.94 373 GLU A O 1
ATOM 2893 N N . PRO A 1 374 ? -9.836 8.801 5.155 1.00 65.38 374 PRO A N 1
ATOM 2894 C CA . PRO A 1 374 ? -10.540 10.078 5.225 1.00 65.38 374 PRO A CA 1
ATOM 2895 C C . PRO A 1 374 ? -9.584 11.253 4.988 1.00 65.38 374 PRO A C 1
ATOM 2897 O O . PRO A 1 374 ? -8.445 11.258 5.457 1.00 65.38 374 PRO A O 1
ATOM 2900 N N . LYS A 1 375 ? -10.049 12.285 4.272 1.00 60.25 375 LYS A N 1
ATOM 2901 C CA . LYS A 1 375 ? -9.197 13.374 3.748 1.00 60.25 375 LYS A CA 1
ATOM 2902 C C . LYS A 1 375 ? -8.391 14.140 4.809 1.00 60.25 375 LYS A C 1
ATOM 2904 O O . LYS A 1 375 ? -7.409 14.779 4.444 1.00 60.25 375 LYS A O 1
ATOM 2909 N N . HIS A 1 376 ? -8.797 14.075 6.076 1.00 57.66 376 HIS A N 1
ATOM 2910 C CA . HIS A 1 376 ? -8.193 14.789 7.205 1.00 57.66 376 HIS A CA 1
ATOM 2911 C C . HIS A 1 376 ? -7.394 13.886 8.165 1.00 57.66 376 HIS A C 1
ATOM 2913 O O . HIS A 1 376 ? -6.749 14.399 9.071 1.00 57.66 376 HIS A O 1
ATOM 2919 N N . GLU A 1 377 ? -7.422 12.562 7.975 1.00 66.31 377 GLU A N 1
ATOM 2920 C CA . GLU A 1 377 ? -6.989 11.554 8.965 1.00 66.31 377 GLU A CA 1
ATOM 2921 C C . GLU A 1 377 ? -6.019 10.541 8.323 1.00 66.31 377 GLU A C 1
ATOM 2923 O O . GLU A 1 377 ? -6.080 9.332 8.552 1.00 66.31 377 GLU A O 1
ATOM 2928 N N . LYS A 1 378 ? -5.144 11.040 7.442 1.00 73.00 378 LYS A N 1
ATOM 2929 C CA . LYS A 1 378 ? -4.217 10.221 6.654 1.00 73.00 378 LYS A CA 1
ATOM 2930 C C . LYS A 1 378 ? -2.966 9.844 7.445 1.00 73.00 378 LYS A C 1
ATOM 2932 O O . LYS A 1 378 ? -2.258 10.707 7.963 1.00 73.00 378 LYS A O 1
ATOM 2937 N N . GLN A 1 379 ? -2.617 8.564 7.424 1.00 85.62 379 GLN A N 1
ATOM 2938 C CA . GLN A 1 379 ? -1.344 8.026 7.898 1.00 85.62 379 GLN A CA 1
ATOM 2939 C C . GLN A 1 379 ? -0.685 7.238 6.757 1.00 85.62 379 GLN A C 1
ATOM 2941 O O . GLN A 1 379 ? -0.493 6.023 6.872 1.00 85.62 379 GLN A O 1
ATOM 2946 N N . PRO A 1 380 ? -0.281 7.904 5.654 1.00 87.62 380 PRO A N 1
ATOM 2947 C CA . PRO A 1 380 ? 0.052 7.236 4.395 1.00 87.62 380 PRO A CA 1
ATOM 2948 C C . PRO A 1 380 ? 1.188 6.219 4.552 1.00 87.62 380 PRO A C 1
ATOM 2950 O O . PRO A 1 380 ? 1.166 5.157 3.941 1.00 87.62 380 PRO A O 1
ATOM 2953 N N . ALA A 1 381 ? 2.152 6.474 5.441 1.00 89.88 381 ALA A N 1
ATOM 2954 C CA . ALA A 1 381 ? 3.223 5.523 5.723 1.00 89.88 381 ALA A CA 1
ATOM 2955 C C . ALA A 1 381 ? 2.759 4.254 6.470 1.00 89.88 381 ALA A C 1
ATOM 2957 O O . ALA A 1 381 ? 3.368 3.204 6.295 1.00 89.88 381 ALA A O 1
ATOM 2958 N N . LEU A 1 382 ? 1.702 4.322 7.290 1.00 90.94 382 LEU A N 1
ATOM 2959 C CA . LEU A 1 382 ? 1.101 3.148 7.940 1.00 90.94 382 LEU A CA 1
ATOM 2960 C C . LEU A 1 382 ? 0.115 2.439 7.001 1.00 90.94 382 LEU A C 1
ATOM 2962 O O . LEU A 1 382 ? 0.128 1.208 6.948 1.00 90.94 382 LEU A O 1
ATOM 2966 N N . ARG A 1 383 ? -0.650 3.190 6.192 1.00 92.00 383 ARG A N 1
ATOM 2967 C CA . ARG A 1 383 ? -1.431 2.649 5.066 1.00 92.00 383 ARG A CA 1
ATOM 2968 C C . ARG A 1 383 ? -0.545 1.818 4.138 1.00 92.00 383 ARG A C 1
ATOM 2970 O O . ARG A 1 383 ? -0.879 0.674 3.859 1.00 92.00 383 ARG A O 1
ATOM 2977 N N . LEU A 1 384 ? 0.615 2.330 3.730 1.00 93.25 384 LEU A N 1
ATOM 2978 C CA . LEU A 1 384 ? 1.536 1.611 2.844 1.00 93.25 384 LEU A CA 1
ATOM 2979 C C . LEU A 1 384 ? 2.069 0.295 3.448 1.00 93.25 384 LEU A C 1
ATOM 2981 O O . LEU A 1 384 ? 2.255 -0.673 2.712 1.00 93.25 384 LEU A O 1
ATOM 2985 N N . LEU A 1 385 ? 2.272 0.211 4.772 1.00 92.56 385 LEU A N 1
ATOM 2986 C CA . LEU A 1 385 ? 2.625 -1.056 5.437 1.00 92.56 385 LEU A CA 1
ATOM 2987 C C . LEU A 1 385 ? 1.457 -2.053 5.443 1.00 92.56 385 LEU A C 1
ATOM 2989 O O . LEU A 1 385 ? 1.672 -3.246 5.223 1.00 92.56 385 LEU A O 1
ATOM 2993 N N . LEU A 1 386 ? 0.234 -1.564 5.663 1.00 91.44 386 LEU A N 1
ATOM 2994 C CA . LEU A 1 386 ? -0.997 -2.355 5.632 1.00 91.44 386 LEU A CA 1
ATOM 2995 C C . LEU A 1 386 ? -1.275 -2.912 4.222 1.00 91.44 386 LEU A C 1
ATOM 2997 O O . LEU A 1 386 ? -1.511 -4.109 4.058 1.00 91.44 386 LEU A O 1
ATOM 3001 N N . GLU A 1 387 ? -1.161 -2.060 3.200 1.00 92.81 387 GLU A N 1
ATOM 3002 C CA . GLU A 1 387 ? -1.303 -2.416 1.783 1.00 92.81 387 GLU 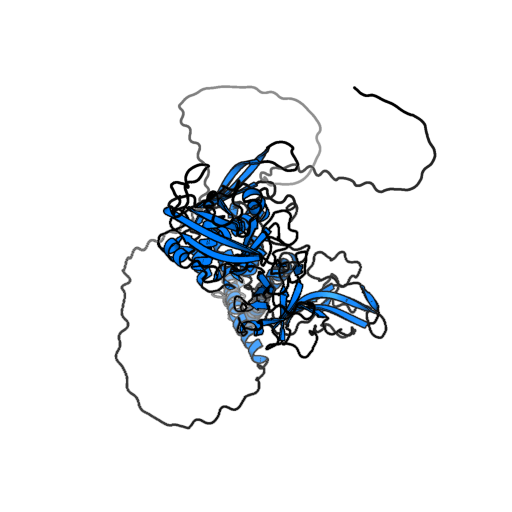A CA 1
ATOM 3003 C C . GLU A 1 387 ? -0.220 -3.409 1.326 1.00 92.81 387 GLU A C 1
ATOM 3005 O O . GLU A 1 387 ? -0.525 -4.352 0.597 1.00 92.81 387 GLU A O 1
ATOM 3010 N N . TYR A 1 388 ? 1.037 -3.243 1.762 1.00 92.25 388 TYR A N 1
ATOM 3011 C CA . TYR A 1 388 ? 2.126 -4.166 1.414 1.00 92.25 388 TYR A CA 1
ATOM 3012 C C . TYR A 1 388 ? 1.970 -5.546 2.064 1.00 92.25 388 TYR A C 1
ATOM 3014 O O . TYR A 1 388 ? 2.297 -6.553 1.436 1.00 92.25 388 TYR A O 1
ATOM 3022 N N . ALA A 1 389 ? 1.452 -5.609 3.294 1.00 89.94 389 ALA A N 1
ATOM 3023 C CA . ALA A 1 389 ? 1.160 -6.875 3.958 1.00 89.94 389 ALA A CA 1
ATOM 3024 C C . ALA A 1 389 ? 0.003 -7.626 3.273 1.00 89.94 389 ALA A C 1
ATOM 3026 O O . ALA A 1 389 ? 0.151 -8.798 2.922 1.00 89.94 389 ALA A O 1
ATOM 3027 N N . ALA A 1 390 ? -1.125 -6.949 3.041 1.00 89.62 390 ALA A N 1
ATOM 3028 C CA . ALA A 1 390 ? -2.345 -7.591 2.553 1.00 89.62 390 ALA A CA 1
ATOM 3029 C C . ALA A 1 390 ? -2.378 -7.811 1.029 1.00 89.62 390 ALA A C 1
ATOM 3031 O O . ALA A 1 390 ? -2.908 -8.821 0.562 1.00 89.62 390 ALA A O 1
ATOM 3032 N N . PHE A 1 391 ? -1.813 -6.894 0.233 1.00 92.56 391 PHE A N 1
ATOM 3033 C CA . PHE A 1 391 ? -1.839 -6.980 -1.231 1.00 92.56 391 PHE A CA 1
ATOM 3034 C C . PHE A 1 391 ? -0.510 -6.542 -1.886 1.00 92.56 391 PHE A C 1
ATOM 3036 O O . PHE A 1 391 ? -0.465 -5.583 -2.664 1.00 92.56 391 PHE A O 1
ATOM 3043 N N . PRO A 1 392 ? 0.597 -7.286 -1.667 1.00 91.69 392 PRO A N 1
ATOM 3044 C CA . PRO A 1 392 ? 1.920 -6.955 -2.213 1.00 91.69 392 PRO A CA 1
ATOM 3045 C C . PRO A 1 392 ? 1.991 -6.932 -3.753 1.00 91.69 392 PRO A C 1
ATOM 3047 O O . PRO A 1 392 ? 2.961 -6.425 -4.315 1.00 91.69 392 PRO A O 1
ATOM 3050 N N . TYR A 1 393 ? 0.974 -7.441 -4.460 1.00 94.06 393 TYR A N 1
ATOM 3051 C CA . TYR A 1 393 ? 0.839 -7.292 -5.915 1.00 94.06 393 TYR A CA 1
ATOM 3052 C C . TYR A 1 393 ? 0.736 -5.824 -6.359 1.00 94.06 393 TYR A C 1
ATOM 3054 O O . TYR A 1 393 ? 1.195 -5.508 -7.457 1.00 94.06 393 TYR A O 1
ATOM 3062 N N . LYS A 1 394 ? 0.231 -4.928 -5.495 1.00 94.44 394 LYS A N 1
ATOM 3063 C CA . LYS A 1 394 ? 0.205 -3.469 -5.703 1.00 94.44 394 LYS A CA 1
ATOM 3064 C C . LYS A 1 394 ? 1.582 -2.892 -6.059 1.00 94.44 394 LYS A C 1
ATOM 3066 O O . LYS A 1 394 ? 1.679 -1.978 -6.865 1.00 94.44 394 LYS A O 1
ATOM 3071 N N . PHE A 1 395 ? 2.651 -3.449 -5.492 1.00 95.56 395 PHE A N 1
ATOM 3072 C CA . PHE A 1 395 ? 4.017 -2.932 -5.623 1.00 95.56 395 PHE A CA 1
ATOM 3073 C C . PHE A 1 395 ? 4.838 -3.660 -6.702 1.00 95.56 395 PHE A C 1
ATOM 3075 O O . PHE A 1 395 ? 6.068 -3.670 -6.653 1.00 95.56 395 PHE A O 1
ATOM 3082 N N . ARG A 1 396 ? 4.162 -4.305 -7.664 1.00 96.25 396 ARG A N 1
ATOM 3083 C CA . ARG A 1 396 ? 4.773 -4.944 -8.847 1.00 96.25 396 ARG A CA 1
ATOM 3084 C C . ARG A 1 396 ? 4.612 -4.121 -10.125 1.00 96.25 396 ARG A C 1
ATOM 3086 O O . ARG A 1 396 ? 4.712 -4.663 -11.223 1.00 96.25 396 ARG A O 1
ATOM 3093 N N . PHE A 1 397 ? 4.332 -2.833 -9.986 1.00 97.44 397 PHE A N 1
ATOM 3094 C CA . PHE A 1 397 ? 4.239 -1.909 -11.102 1.00 97.44 397 PHE A CA 1
ATOM 3095 C C . PHE A 1 397 ? 5.503 -1.054 -11.202 1.00 97.44 397 PHE A C 1
ATOM 3097 O O . PHE A 1 397 ? 6.109 -0.698 -10.187 1.00 97.44 397 PHE A O 1
ATOM 3104 N N . ILE A 1 398 ? 5.867 -0.706 -12.432 1.00 97.31 398 ILE A N 1
ATOM 3105 C CA . ILE A 1 398 ? 6.880 0.303 -12.744 1.00 97.31 398 ILE A CA 1
ATOM 3106 C C . ILE A 1 398 ? 6.333 1.233 -13.826 1.00 97.31 398 ILE A C 1
ATOM 3108 O O . ILE A 1 398 ? 5.677 0.774 -14.760 1.00 97.31 398 ILE A O 1
ATOM 3112 N N . ASP A 1 399 ? 6.623 2.523 -13.719 1.00 97.06 399 ASP A N 1
ATOM 3113 C CA . ASP A 1 399 ? 6.410 3.475 -14.810 1.00 97.06 399 ASP A CA 1
ATOM 3114 C C . ASP A 1 399 ? 7.709 3.626 -15.597 1.00 97.06 399 ASP A C 1
ATOM 3116 O O . ASP A 1 399 ? 8.793 3.652 -15.010 1.00 97.06 399 ASP A O 1
ATOM 3120 N N . ILE A 1 400 ? 7.598 3.742 -16.919 1.00 96.81 400 ILE A N 1
ATOM 3121 C CA . ILE A 1 400 ? 8.703 4.080 -17.817 1.00 96.81 400 ILE A CA 1
ATOM 3122 C C . ILE A 1 400 ? 8.433 5.448 -18.448 1.00 96.81 400 ILE A C 1
ATOM 3124 O O . ILE A 1 400 ? 7.373 5.639 -19.042 1.00 96.81 400 ILE A O 1
ATOM 3128 N N . ASP A 1 401 ? 9.388 6.380 -18.375 1.00 95.38 401 ASP A N 1
ATOM 3129 C CA . ASP A 1 401 ? 9.363 7.635 -19.145 1.00 95.38 401 ASP A CA 1
ATOM 3130 C C . ASP A 1 401 ? 9.567 7.326 -20.639 1.00 95.38 401 ASP A C 1
ATOM 3132 O O . ASP A 1 401 ? 10.684 7.274 -21.164 1.00 95.38 401 ASP A O 1
ATOM 3136 N N . PHE A 1 402 ? 8.455 7.055 -21.317 1.00 93.81 402 PHE A N 1
ATOM 3137 C CA . PHE A 1 402 ? 8.397 6.689 -22.727 1.00 93.81 402 PHE A CA 1
ATOM 3138 C C . PHE A 1 402 ? 8.699 7.899 -23.621 1.00 93.81 402 PHE A C 1
ATOM 3140 O O . PHE A 1 402 ? 9.299 7.753 -24.689 1.00 93.81 402 PHE A O 1
ATOM 3147 N N . ALA A 1 403 ? 8.383 9.109 -23.151 1.00 92.50 403 ALA A N 1
ATOM 3148 C CA . ALA A 1 403 ? 8.727 10.348 -23.838 1.00 92.50 403 ALA A CA 1
ATOM 3149 C C . ALA A 1 403 ? 10.252 10.565 -23.926 1.00 92.50 403 ALA A C 1
ATOM 3151 O O . ALA A 1 403 ? 10.740 11.024 -24.961 1.00 92.50 403 ALA A O 1
ATOM 3152 N N . VAL A 1 404 ? 11.034 10.199 -22.899 1.00 93.12 404 VAL A N 1
ATOM 3153 C CA . VAL A 1 404 ? 12.509 10.149 -22.975 1.00 93.12 404 VAL A CA 1
ATOM 3154 C C . VAL A 1 404 ? 12.958 9.159 -24.049 1.00 93.12 404 VAL A C 1
ATOM 3156 O O . VAL A 1 404 ? 13.792 9.524 -24.879 1.00 93.12 404 VAL A O 1
ATOM 3159 N N . LEU A 1 405 ? 12.384 7.950 -24.090 1.00 93.44 405 LEU A N 1
ATOM 3160 C CA . LEU A 1 405 ? 12.772 6.936 -25.080 1.00 93.44 405 LEU A CA 1
ATOM 3161 C C . LEU A 1 405 ? 12.562 7.430 -26.515 1.00 93.44 405 LEU A C 1
ATOM 3163 O O . LEU A 1 405 ? 13.481 7.338 -27.327 1.00 93.44 405 LEU A O 1
ATOM 3167 N N . LEU A 1 406 ? 11.384 7.990 -26.814 1.00 91.81 406 LEU A N 1
ATOM 3168 C CA . LEU A 1 406 ? 11.049 8.515 -28.143 1.00 91.81 406 LEU A CA 1
ATOM 3169 C C . LEU A 1 406 ? 11.936 9.708 -28.529 1.00 91.81 406 LEU A C 1
ATOM 3171 O O . LEU A 1 406 ? 12.406 9.775 -29.664 1.00 91.81 406 LEU A O 1
ATOM 3175 N N . ARG A 1 407 ? 12.227 10.622 -27.588 1.00 91.75 407 ARG A N 1
ATOM 3176 C CA . ARG A 1 407 ? 13.131 11.763 -27.831 1.00 91.75 407 ARG A CA 1
ATOM 3177 C C . ARG A 1 407 ? 14.568 11.332 -28.136 1.00 91.75 407 ARG A C 1
ATOM 3179 O O . ARG A 1 407 ? 15.229 12.002 -28.924 1.00 91.75 407 ARG A O 1
ATOM 3186 N N . THR A 1 408 ? 15.058 10.246 -27.535 1.00 91.44 408 THR A N 1
ATOM 3187 C CA . THR A 1 408 ? 16.406 9.725 -27.821 1.00 91.44 408 THR A CA 1
ATOM 3188 C C . THR A 1 408 ? 16.437 8.845 -29.074 1.00 91.44 408 THR A C 1
ATOM 3190 O O . THR A 1 408 ? 17.364 8.961 -29.870 1.00 91.44 408 THR A O 1
ATOM 3193 N N . ALA A 1 409 ? 15.446 7.975 -29.281 1.00 90.25 409 ALA A N 1
ATOM 3194 C CA . ALA A 1 409 ? 15.415 7.050 -30.417 1.00 90.25 409 ALA A CA 1
ATOM 3195 C C . ALA A 1 409 ? 15.068 7.725 -31.755 1.00 90.25 409 ALA A C 1
ATOM 3197 O O . ALA A 1 409 ? 15.594 7.318 -32.793 1.00 90.25 409 ALA A O 1
ATOM 3198 N N . GLY A 1 410 ? 14.214 8.752 -31.728 1.00 88.38 410 GLY A N 1
ATOM 3199 C CA . GLY A 1 410 ? 13.580 9.317 -32.917 1.00 88.38 410 GLY A CA 1
ATOM 3200 C C . GLY A 1 410 ? 12.355 8.513 -33.373 1.00 88.38 410 GLY A C 1
ATOM 3201 O O . GLY A 1 410 ? 11.908 7.585 -32.699 1.00 88.38 410 GLY A O 1
ATOM 3202 N N . SER A 1 411 ? 11.801 8.889 -34.529 1.00 89.50 411 SER A N 1
ATOM 3203 C CA . SER A 1 411 ? 10.656 8.189 -35.128 1.00 89.50 411 SER A CA 1
ATOM 3204 C C . SER A 1 411 ? 11.061 6.802 -35.637 1.00 89.50 411 SER A C 1
ATOM 3206 O O . SER A 1 411 ? 12.042 6.683 -36.374 1.00 89.50 411 SER A O 1
ATOM 3208 N N . CYS A 1 412 ? 10.313 5.769 -35.246 1.00 90.31 412 CYS A N 1
ATOM 3209 C CA . CYS A 1 412 ? 10.582 4.365 -35.574 1.00 90.31 412 CYS A CA 1
ATOM 3210 C C . CYS A 1 412 ? 9.285 3.542 -35.696 1.00 90.31 412 CYS A C 1
ATOM 3212 O O . CYS A 1 412 ? 8.208 4.005 -35.321 1.00 90.31 412 CYS A O 1
ATOM 3214 N N . SER A 1 413 ? 9.359 2.314 -36.216 1.00 89.38 413 SER A N 1
ATOM 3215 C CA . SER A 1 413 ? 8.240 1.347 -36.170 1.00 89.38 413 SER A CA 1
ATOM 3216 C C . SER A 1 413 ? 8.279 0.468 -34.914 1.00 89.38 413 SER A C 1
ATOM 3218 O O . SER A 1 413 ? 7.244 0.052 -34.391 1.00 89.38 413 SER A O 1
ATOM 3220 N N . LYS A 1 414 ? 9.491 0.204 -34.414 1.00 93.12 414 LYS A N 1
ATOM 3221 C CA . LYS A 1 414 ? 9.770 -0.601 -33.226 1.00 93.12 414 LYS A CA 1
ATOM 3222 C C . LYS A 1 414 ? 10.814 0.068 -32.352 1.00 93.12 414 LYS A C 1
ATOM 3224 O O . LYS A 1 414 ? 11.846 0.526 -32.843 1.00 93.12 414 LYS A O 1
ATOM 3229 N N . LEU A 1 415 ? 10.572 0.029 -31.049 1.00 95.25 415 LEU A N 1
ATOM 3230 C CA . LEU A 1 415 ? 11.412 0.648 -30.033 1.00 95.25 415 LEU A CA 1
ATOM 3231 C C . LEU A 1 415 ? 11.857 -0.421 -29.036 1.00 95.25 415 LEU A C 1
ATOM 3233 O O . LEU A 1 415 ? 11.019 -1.008 -28.355 1.00 95.25 415 LEU A O 1
ATOM 3237 N N . ALA A 1 416 ? 13.157 -0.686 -28.941 1.00 96.12 416 ALA A N 1
ATOM 3238 C CA . ALA A 1 416 ? 13.708 -1.610 -27.958 1.00 96.12 416 ALA A CA 1
ATOM 3239 C C . ALA A 1 416 ? 14.447 -0.855 -26.846 1.00 96.12 416 ALA A C 1
ATOM 3241 O O . ALA A 1 416 ? 15.270 0.021 -27.101 1.00 96.12 416 ALA A O 1
ATOM 3242 N N . LEU A 1 417 ? 14.133 -1.196 -25.600 1.00 96.50 417 LEU A N 1
ATOM 3243 C CA . LEU A 1 417 ? 14.730 -0.657 -24.385 1.00 96.50 417 LEU A CA 1
ATOM 3244 C C . LEU A 1 417 ? 15.575 -1.742 -23.718 1.00 96.50 417 LEU A C 1
ATOM 3246 O O . LEU A 1 417 ? 15.095 -2.848 -23.463 1.00 96.50 417 LEU A O 1
ATOM 3250 N N . HIS A 1 418 ? 16.826 -1.411 -23.418 1.00 95.62 418 HIS A N 1
ATOM 3251 C CA . HIS A 1 418 ? 17.819 -2.319 -22.864 1.00 95.62 418 HIS A CA 1
ATOM 3252 C C . HIS A 1 418 ? 18.295 -1.812 -21.501 1.00 95.62 418 HIS A C 1
ATOM 3254 O O . HIS A 1 418 ? 18.863 -0.725 -21.394 1.00 95.62 418 HIS A O 1
ATOM 3260 N N . PHE A 1 419 ? 18.104 -2.629 -20.469 1.00 94.56 419 PHE A N 1
ATOM 3261 C CA . PHE A 1 419 ? 18.607 -2.408 -19.117 1.00 94.56 419 PHE A CA 1
ATOM 3262 C C . PHE A 1 419 ? 19.777 -3.364 -18.841 1.00 94.56 419 PHE A C 1
ATOM 3264 O O . PHE A 1 419 ? 19.560 -4.572 -18.680 1.00 94.56 419 PHE A O 1
ATOM 3271 N N . PRO A 1 420 ? 21.022 -2.862 -18.788 1.00 93.25 420 PRO A N 1
ATOM 3272 C CA . PRO A 1 420 ? 22.150 -3.597 -18.231 1.00 93.25 420 PRO A CA 1
ATOM 3273 C C . PRO A 1 420 ? 21.906 -3.905 -16.746 1.00 93.25 420 PRO A C 1
ATOM 3275 O O . PRO A 1 420 ? 21.501 -3.032 -15.980 1.00 93.25 420 PRO A O 1
ATOM 3278 N N . VAL A 1 421 ? 22.137 -5.151 -16.337 1.00 91.81 421 VAL A N 1
ATOM 3279 C CA . VAL A 1 421 ? 21.923 -5.623 -14.962 1.00 91.81 421 VAL A CA 1
ATOM 3280 C C . VAL A 1 421 ? 23.269 -5.788 -14.268 1.00 91.81 421 VAL A C 1
ATOM 3282 O O . VAL A 1 421 ? 24.109 -6.565 -14.727 1.00 91.81 421 VAL A O 1
ATOM 3285 N N . SER A 1 422 ? 23.472 -5.100 -13.142 1.00 87.81 422 SER A N 1
ATOM 3286 C CA . SER A 1 422 ? 24.684 -5.253 -12.327 1.00 87.81 422 SER A CA 1
ATOM 3287 C C . SER A 1 422 ? 24.777 -6.655 -11.714 1.00 87.81 422 SER A C 1
ATOM 3289 O O . SER A 1 422 ? 23.809 -7.180 -11.166 1.00 87.81 422 SER A O 1
ATOM 3291 N N . SER A 1 423 ? 25.981 -7.223 -11.707 1.00 82.19 423 SER A N 1
ATOM 3292 C CA . SER A 1 423 ? 26.350 -8.453 -10.987 1.00 82.19 423 SER A CA 1
ATOM 3293 C C . SER A 1 423 ? 26.147 -8.383 -9.469 1.00 82.19 423 SER A C 1
ATOM 3295 O O . SER A 1 423 ? 26.143 -9.421 -8.813 1.00 82.19 423 SER A O 1
ATOM 3297 N N . LYS A 1 424 ? 25.925 -7.188 -8.904 1.00 76.44 424 LYS A N 1
ATOM 3298 C CA . LYS A 1 424 ? 25.473 -7.014 -7.514 1.00 76.44 424 LYS A CA 1
ATOM 3299 C C . LYS A 1 424 ? 23.984 -7.320 -7.326 1.00 76.44 424 LYS A C 1
ATOM 3301 O O . LYS A 1 424 ? 23.594 -7.754 -6.254 1.00 76.44 424 LYS A O 1
ATOM 3306 N N . ALA A 1 425 ? 23.163 -7.089 -8.353 1.00 68.44 425 ALA A N 1
ATOM 3307 C CA . ALA A 1 425 ? 21.710 -7.272 -8.307 1.00 68.44 425 ALA A CA 1
ATOM 3308 C C . ALA A 1 425 ? 21.256 -8.682 -8.726 1.00 68.44 425 ALA A C 1
ATOM 3310 O O . ALA A 1 425 ? 20.092 -9.031 -8.549 1.00 68.44 425 ALA A O 1
ATOM 3311 N N . ALA A 1 426 ? 22.148 -9.483 -9.318 1.00 69.94 426 ALA A N 1
ATOM 3312 C CA . ALA A 1 426 ? 21.802 -10.766 -9.916 1.00 69.94 426 ALA A CA 1
ATOM 3313 C C . ALA A 1 426 ? 22.806 -11.867 -9.546 1.00 69.94 426 ALA A C 1
ATOM 3315 O O . ALA A 1 426 ? 23.834 -12.050 -10.200 1.00 69.94 426 ALA A O 1
ATOM 3316 N N . ASP A 1 427 ? 22.466 -12.651 -8.520 1.00 78.19 427 ASP A N 1
ATOM 3317 C CA . ASP A 1 427 ? 23.133 -13.922 -8.232 1.00 78.19 427 ASP A CA 1
ATOM 3318 C C . ASP A 1 427 ? 22.864 -14.963 -9.340 1.00 78.19 427 ASP A C 1
ATOM 3320 O O . ASP A 1 427 ? 21.970 -14.803 -10.175 1.00 78.19 427 ASP A O 1
ATOM 3324 N N . ALA A 1 428 ? 23.583 -16.089 -9.321 1.00 80.94 428 ALA A N 1
ATOM 3325 C CA . ALA A 1 428 ? 23.414 -17.153 -10.314 1.00 80.94 428 ALA A CA 1
ATOM 3326 C C . ALA A 1 428 ? 21.968 -17.693 -10.411 1.00 80.94 428 ALA A C 1
ATOM 3328 O O . ALA A 1 428 ? 21.504 -18.002 -11.511 1.00 80.94 428 ALA A O 1
ATOM 3329 N N . SER A 1 429 ? 21.224 -17.768 -9.299 1.00 83.06 429 SER A N 1
ATOM 3330 C CA . SER A 1 429 ? 19.820 -18.203 -9.316 1.00 83.06 429 SER A CA 1
ATOM 3331 C C . SER A 1 429 ? 18.881 -17.137 -9.898 1.00 83.06 429 SER A C 1
ATOM 3333 O O . SER A 1 429 ? 17.906 -17.477 -10.570 1.00 83.06 429 SER A O 1
ATOM 3335 N N . THR A 1 430 ? 19.184 -15.852 -9.707 1.00 85.12 430 THR A N 1
ATOM 3336 C CA . THR A 1 430 ? 18.463 -14.728 -10.324 1.00 85.12 430 THR A CA 1
ATOM 3337 C C . THR A 1 430 ? 18.733 -14.641 -11.824 1.00 85.12 430 THR A C 1
ATOM 3339 O O . THR A 1 430 ? 17.789 -14.532 -12.605 1.00 85.12 430 THR A O 1
ATOM 3342 N N . MET A 1 431 ? 19.985 -14.825 -12.246 1.00 84.75 431 MET A N 1
ATOM 3343 C CA . MET A 1 431 ? 20.360 -14.951 -13.660 1.00 84.75 431 MET A CA 1
ATOM 3344 C C . MET A 1 431 ? 19.599 -16.098 -14.350 1.00 84.75 431 MET A C 1
ATOM 3346 O O . MET A 1 431 ? 19.087 -15.928 -15.457 1.00 84.75 431 MET A O 1
ATOM 3350 N N . GLN A 1 432 ? 19.448 -17.247 -13.676 1.00 86.69 432 GLN A N 1
ATOM 3351 C CA . GLN A 1 432 ? 18.633 -18.360 -14.175 1.00 86.69 432 GLN A CA 1
ATOM 3352 C C . GLN A 1 432 ? 17.137 -17.999 -14.264 1.00 86.69 432 GLN A C 1
ATOM 3354 O O . GLN A 1 432 ? 16.491 -18.355 -15.251 1.00 86.69 432 GLN A O 1
ATOM 3359 N N . ARG A 1 433 ? 16.583 -17.267 -13.283 1.00 89.06 433 ARG A N 1
ATOM 3360 C CA . ARG A 1 433 ? 15.192 -16.773 -13.329 1.00 89.06 433 ARG A CA 1
ATOM 3361 C C . ARG A 1 433 ? 14.963 -15.806 -14.494 1.00 89.06 433 ARG A C 1
ATOM 3363 O O . ARG A 1 433 ? 13.956 -15.941 -15.186 1.00 89.06 433 ARG A O 1
ATOM 3370 N N . PHE A 1 434 ? 15.896 -14.894 -14.776 1.00 91.38 434 PHE A N 1
ATOM 3371 C CA . PHE A 1 434 ? 15.797 -14.002 -15.938 1.00 91.38 434 PHE A CA 1
ATOM 3372 C C . PHE A 1 434 ? 15.832 -14.750 -17.278 1.00 91.38 434 PHE A C 1
ATOM 3374 O O . PHE A 1 434 ? 15.208 -14.296 -18.233 1.00 91.38 434 PHE A O 1
ATOM 3381 N N . GLY A 1 435 ? 16.443 -15.937 -17.349 1.00 90.06 435 GLY A N 1
ATOM 3382 C CA . GLY A 1 435 ? 16.350 -16.825 -18.517 1.00 90.06 435 GLY A CA 1
ATOM 3383 C C . GLY A 1 435 ? 14.921 -17.271 -18.881 1.00 90.06 435 GLY A C 1
ATOM 3384 O O . GLY A 1 435 ? 14.700 -17.747 -19.991 1.00 90.06 435 GLY A O 1
ATOM 3385 N N . LEU A 1 436 ? 13.942 -17.091 -17.984 1.00 91.12 436 LEU A N 1
ATOM 3386 C CA . LEU A 1 436 ? 12.516 -17.336 -18.241 1.00 91.12 436 LEU A CA 1
ATOM 3387 C C . LEU A 1 436 ? 11.774 -16.093 -18.775 1.00 91.12 436 LEU A C 1
ATOM 3389 O O . LEU A 1 436 ? 10.599 -16.193 -19.147 1.00 91.12 436 LEU A O 1
ATOM 3393 N N . LEU A 1 437 ? 12.413 -14.915 -18.786 1.00 95.44 437 LEU A N 1
ATOM 3394 C CA . LEU A 1 437 ? 11.791 -13.651 -19.178 1.00 95.44 437 LEU A CA 1
ATOM 3395 C C . LEU A 1 437 ? 11.317 -13.697 -20.635 1.00 95.44 437 LEU A C 1
ATOM 3397 O O . LEU A 1 437 ? 12.075 -13.997 -21.553 1.00 95.44 437 LEU A O 1
ATOM 3401 N N . ASN A 1 438 ? 10.040 -13.382 -20.826 1.00 95.69 438 ASN A N 1
ATOM 3402 C CA . ASN A 1 438 ? 9.365 -13.309 -22.113 1.00 95.69 438 ASN A CA 1
ATOM 3403 C C . ASN A 1 438 ? 8.230 -12.273 -22.021 1.00 95.69 438 ASN A C 1
ATOM 3405 O O . ASN A 1 438 ? 7.851 -11.884 -20.915 1.00 95.69 438 ASN A O 1
ATOM 3409 N N . ALA A 1 439 ? 7.669 -11.848 -23.158 1.00 95.44 439 ALA A N 1
ATOM 3410 C CA . ALA A 1 439 ? 6.684 -10.760 -23.212 1.00 95.44 439 ALA A CA 1
ATOM 3411 C C . ALA A 1 439 ? 5.463 -10.961 -22.289 1.00 95.44 439 ALA A C 1
ATOM 3413 O O . ALA A 1 439 ? 4.925 -9.984 -21.784 1.00 95.44 439 ALA A O 1
ATOM 3414 N N . ARG A 1 440 ? 5.058 -12.205 -21.974 1.00 94.38 440 ARG A N 1
ATOM 3415 C CA . ARG A 1 440 ? 3.902 -12.466 -21.090 1.00 94.38 440 ARG A CA 1
ATOM 3416 C C . ARG A 1 440 ? 4.104 -11.996 -19.639 1.00 94.38 440 ARG A C 1
ATOM 3418 O O . ARG A 1 440 ? 3.127 -11.903 -18.905 1.00 94.38 440 ARG A O 1
ATOM 3425 N N . HIS A 1 441 ? 5.348 -11.753 -19.217 1.00 95.81 441 HIS A N 1
ATOM 3426 C CA . HIS A 1 441 ? 5.682 -11.306 -17.858 1.00 95.81 441 HIS A CA 1
ATOM 3427 C C . HIS A 1 441 ? 5.637 -9.778 -17.690 1.00 95.81 441 HIS A C 1
ATOM 3429 O O . HIS A 1 441 ? 5.768 -9.284 -16.575 1.00 95.81 441 HIS A O 1
ATOM 3435 N N . LEU A 1 442 ? 5.442 -9.027 -18.778 1.00 96.56 442 LEU A N 1
ATOM 3436 C CA . LEU A 1 442 ? 5.250 -7.579 -18.757 1.00 96.56 442 LEU A CA 1
ATOM 3437 C C . LEU A 1 442 ? 3.865 -7.288 -19.336 1.00 96.56 442 LEU A C 1
ATOM 3439 O O . LEU A 1 442 ? 3.592 -7.629 -20.487 1.00 96.56 442 LEU A O 1
ATOM 3443 N N . ARG A 1 443 ? 2.970 -6.701 -18.542 1.00 96.06 443 ARG A N 1
ATOM 3444 C CA . ARG A 1 443 ? 1.606 -6.370 -18.976 1.00 96.06 443 ARG A CA 1
ATOM 3445 C C . ARG A 1 443 ? 1.390 -4.864 -18.987 1.00 96.06 443 ARG A C 1
ATOM 3447 O O . ARG A 1 443 ? 1.845 -4.163 -18.088 1.00 96.06 443 ARG A O 1
ATOM 3454 N N . LEU A 1 444 ? 0.707 -4.395 -20.024 1.00 95.50 444 LEU A N 1
ATOM 3455 C CA . LEU A 1 444 ? 0.219 -3.025 -20.165 1.00 95.50 444 LEU A CA 1
ATOM 3456 C C . LEU A 1 444 ? -1.235 -2.943 -19.693 1.00 95.50 444 LEU A C 1
ATOM 3458 O O . LEU A 1 444 ? -1.867 -3.976 -19.480 1.00 95.50 444 LEU A O 1
ATOM 3462 N N . TYR A 1 445 ? -1.754 -1.723 -19.541 1.00 95.12 445 TYR A N 1
ATOM 3463 C CA . TYR A 1 445 ? -3.179 -1.459 -19.283 1.00 95.12 445 TYR A CA 1
ATOM 3464 C C . TYR A 1 445 ? -3.722 -2.209 -18.060 1.00 95.12 445 TYR A C 1
ATOM 3466 O O . TYR A 1 445 ? -4.813 -2.774 -18.079 1.00 95.12 445 TYR A O 1
ATOM 3474 N N . CYS A 1 446 ? -2.914 -2.241 -16.998 1.00 96.44 446 CYS A N 1
ATOM 3475 C CA . CYS A 1 446 ? -3.214 -2.927 -15.748 1.00 96.44 446 CYS A CA 1
ATOM 3476 C C . CYS A 1 446 ? -3.476 -1.929 -14.615 1.00 96.44 446 CYS A C 1
ATOM 3478 O O . CYS A 1 446 ? -2.765 -0.930 -14.500 1.00 96.44 446 CYS A O 1
ATOM 3480 N N . THR A 1 447 ? -4.425 -2.240 -13.733 1.00 96.94 447 THR A N 1
ATOM 3481 C CA . THR A 1 447 ? -4.705 -1.475 -12.504 1.00 96.94 447 THR A CA 1
ATOM 3482 C C . THR A 1 447 ? -5.158 -2.413 -11.386 1.00 96.94 447 THR A C 1
ATOM 3484 O O . THR A 1 447 ? -5.782 -3.440 -11.676 1.00 96.94 447 THR A O 1
ATOM 3487 N N . PRO A 1 448 ? -4.858 -2.133 -10.106 1.00 97.25 448 PRO A N 1
ATOM 3488 C CA . PRO A 1 448 ? -5.527 -2.811 -9.012 1.00 97.25 448 PRO A CA 1
ATOM 3489 C C . PRO A 1 448 ? -7.031 -2.537 -9.055 1.00 97.25 448 PRO A C 1
ATOM 3491 O O . PRO A 1 448 ? -7.464 -1.424 -9.350 1.00 97.25 448 PRO A O 1
ATOM 3494 N N . VAL A 1 449 ? -7.822 -3.551 -8.730 1.00 96.50 449 VAL A N 1
ATOM 3495 C CA . VAL A 1 449 ? -9.275 -3.446 -8.575 1.00 96.50 449 VAL A CA 1
ATOM 3496 C C . VAL A 1 449 ? -9.662 -3.915 -7.183 1.00 96.50 449 VAL A C 1
ATOM 3498 O O . VAL A 1 449 ? -9.128 -4.912 -6.691 1.00 96.50 449 VAL A O 1
ATOM 3501 N N . VAL A 1 450 ? -10.557 -3.174 -6.535 1.00 95.88 450 VAL A N 1
ATOM 3502 C CA . VAL A 1 450 ? -10.887 -3.329 -5.113 1.00 95.88 450 VAL A CA 1
ATOM 3503 C C . VAL A 1 450 ? -12.373 -3.625 -4.970 1.00 95.88 450 VAL A C 1
ATOM 3505 O O . VAL A 1 450 ? -13.196 -2.926 -5.557 1.00 95.88 450 VAL A O 1
ATOM 3508 N N . ASN A 1 451 ? -12.735 -4.636 -4.180 1.00 94.88 451 ASN A N 1
ATOM 3509 C CA . ASN A 1 451 ? -14.121 -4.986 -3.859 1.00 94.88 451 ASN A CA 1
ATOM 3510 C C . ASN A 1 451 ? -14.715 -4.004 -2.829 1.00 94.88 451 ASN A C 1
ATOM 3512 O O . ASN A 1 451 ? -15.066 -4.383 -1.714 1.00 94.88 451 ASN A O 1
ATOM 3516 N N . LEU A 1 452 ? -14.779 -2.727 -3.207 1.00 92.62 452 LEU A N 1
ATOM 3517 C CA . LEU A 1 452 ? -15.441 -1.647 -2.484 1.00 92.62 452 LEU A CA 1
ATOM 3518 C C . LEU A 1 452 ? -16.277 -0.829 -3.463 1.00 92.62 452 LEU A C 1
ATOM 3520 O O . LEU A 1 452 ? -15.741 -0.301 -4.435 1.00 92.62 452 LEU A O 1
ATOM 3524 N N . PHE A 1 453 ? -17.570 -0.692 -3.187 1.00 91.81 453 PHE A N 1
ATOM 3525 C CA . PHE A 1 453 ? -18.516 0.070 -4.003 1.00 91.81 453 PHE A CA 1
ATOM 3526 C C . PHE A 1 453 ? -19.407 0.960 -3.134 1.00 91.81 453 PHE A C 1
ATOM 3528 O O . PHE A 1 453 ? -19.704 0.623 -1.986 1.00 91.81 453 PHE A O 1
ATOM 3535 N N . ALA A 1 454 ? -19.824 2.099 -3.686 1.00 91.31 454 ALA A N 1
ATOM 3536 C CA . ALA A 1 454 ? -20.754 3.005 -3.025 1.00 91.31 454 ALA A CA 1
ATOM 3537 C C . ALA A 1 454 ? -22.191 2.464 -3.095 1.00 91.31 454 ALA A C 1
ATOM 3539 O O . ALA A 1 454 ? -22.587 1.809 -4.067 1.00 91.31 454 ALA A O 1
ATOM 3540 N N . ALA A 1 455 ? -22.965 2.733 -2.048 1.00 91.25 455 ALA A N 1
ATOM 3541 C CA . ALA A 1 455 ? -24.357 2.335 -1.935 1.00 91.25 455 ALA A CA 1
ATOM 3542 C C . ALA A 1 455 ? -25.116 3.256 -0.966 1.00 91.25 455 ALA A C 1
ATOM 3544 O O . ALA A 1 455 ? -24.605 3.605 0.098 1.00 91.25 455 ALA A O 1
ATOM 3545 N N . ASP A 1 456 ? -26.366 3.582 -1.290 1.00 92.06 456 ASP A N 1
ATOM 3546 C CA . ASP A 1 456 ? -27.288 4.193 -0.332 1.00 92.06 456 ASP A CA 1
ATOM 3547 C C . ASP A 1 456 ? -27.898 3.094 0.543 1.00 92.06 456 ASP A C 1
ATOM 3549 O O . ASP A 1 456 ? -28.548 2.171 0.040 1.00 92.06 456 ASP A O 1
ATOM 3553 N N . ALA A 1 457 ? -27.697 3.169 1.859 1.00 91.56 457 ALA A N 1
ATOM 3554 C CA . ALA A 1 457 ? -28.369 2.266 2.784 1.00 91.56 457 ALA A CA 1
ATOM 3555 C C . ALA A 1 457 ? -29.875 2.572 2.835 1.00 91.56 457 ALA A C 1
ATOM 3557 O O . ALA A 1 457 ? -30.324 3.693 2.575 1.00 91.56 457 ALA A O 1
ATOM 3558 N N . LYS A 1 458 ? -30.682 1.572 3.203 1.00 90.88 458 LYS A N 1
ATOM 3559 C CA . LYS A 1 458 ? -32.132 1.749 3.331 1.00 90.88 458 LYS A CA 1
ATOM 3560 C C . LYS A 1 458 ? -32.430 2.843 4.364 1.00 90.88 458 LYS A C 1
ATOM 3562 O O . LYS A 1 458 ? -32.091 2.684 5.533 1.00 90.88 458 LYS A O 1
ATOM 3567 N N . ALA A 1 459 ? -33.103 3.911 3.931 1.00 88.31 459 ALA A N 1
ATOM 3568 C CA . ALA A 1 459 ? -33.469 5.032 4.794 1.00 88.31 459 ALA A CA 1
ATOM 3569 C C . ALA A 1 459 ? -34.240 4.563 6.041 1.00 88.31 459 ALA A C 1
ATOM 3571 O O . ALA A 1 459 ? -35.164 3.748 5.936 1.00 88.31 459 ALA A O 1
ATOM 3572 N N . VAL A 1 460 ? -33.854 5.090 7.204 1.00 90.06 460 VAL A N 1
ATOM 3573 C CA . VAL A 1 460 ? -34.351 4.653 8.519 1.00 90.06 460 VAL A CA 1
ATOM 3574 C C . VAL A 1 460 ? -35.248 5.734 9.113 1.00 90.06 460 VAL A C 1
ATOM 3576 O O . VAL A 1 460 ? -34.849 6.895 9.152 1.00 90.06 460 VAL A O 1
ATOM 3579 N N . ASP A 1 461 ? -36.448 5.375 9.569 1.00 90.12 461 ASP A N 1
ATOM 3580 C CA . ASP A 1 461 ? -37.387 6.312 10.197 1.00 90.12 461 ASP A CA 1
ATOM 3581 C C . ASP A 1 461 ? -36.917 6.717 11.609 1.00 90.12 461 ASP A C 1
ATOM 3583 O O . ASP A 1 461 ? -36.580 5.868 12.438 1.00 90.12 461 ASP A O 1
ATOM 3587 N N . VAL A 1 462 ? -36.904 8.022 11.895 1.00 86.88 462 VAL A N 1
ATOM 3588 C CA . VAL A 1 462 ? -36.514 8.580 13.202 1.00 86.88 462 VAL A CA 1
ATOM 3589 C C . VAL A 1 462 ? -37.718 8.549 14.143 1.00 86.88 462 VAL A C 1
ATOM 3591 O O . VAL A 1 462 ? -38.799 9.022 13.796 1.00 86.88 462 VAL A O 1
ATOM 3594 N N . THR A 1 463 ? -37.553 7.979 15.340 1.00 83.56 463 THR A N 1
ATOM 3595 C CA . THR A 1 463 ? -38.646 7.795 16.311 1.00 83.56 463 THR A CA 1
ATOM 3596 C C . THR A 1 463 ? -38.139 7.928 17.746 1.00 83.56 463 THR A C 1
ATOM 3598 O O . THR A 1 463 ? -37.061 7.443 18.074 1.00 83.56 463 THR A O 1
ATOM 3601 N N . ALA A 1 464 ? -38.926 8.574 18.614 1.00 75.06 464 ALA A N 1
ATOM 3602 C CA . ALA A 1 464 ? -38.487 8.985 19.955 1.00 75.06 464 ALA A CA 1
ATOM 3603 C C . ALA A 1 464 ? -38.142 7.832 20.920 1.00 75.06 464 ALA A C 1
ATOM 3605 O O . ALA A 1 464 ? -37.381 8.034 21.863 1.00 75.06 464 ALA A O 1
ATOM 3606 N N . ASP A 1 465 ? -38.674 6.630 20.681 1.00 74.62 465 ASP A N 1
ATOM 3607 C CA . ASP A 1 465 ? -38.407 5.437 21.496 1.00 74.62 465 ASP A CA 1
ATOM 3608 C C . ASP A 1 465 ? -37.186 4.625 21.001 1.00 74.62 465 ASP A C 1
ATOM 3610 O O . ASP A 1 465 ? -36.785 3.652 21.645 1.00 74.62 465 ASP A O 1
ATOM 3614 N N . THR A 1 466 ? -36.582 4.994 19.862 1.00 74.56 466 THR A N 1
ATOM 3615 C CA . THR A 1 466 ? -35.520 4.213 19.203 1.00 74.56 466 THR A CA 1
ATOM 3616 C C . THR A 1 466 ? -34.128 4.717 19.583 1.00 74.56 466 THR A C 1
ATOM 3618 O O . THR A 1 466 ? -33.708 5.803 19.183 1.00 74.56 466 THR A O 1
ATOM 3621 N N . GLN A 1 467 ? -33.385 3.896 20.336 1.00 78.44 467 GLN A N 1
ATOM 3622 C CA . GLN A 1 467 ? -32.011 4.198 20.761 1.00 78.44 467 GLN A CA 1
ATOM 3623 C C . GLN A 1 467 ? -30.948 3.815 19.719 1.00 78.44 467 GLN A C 1
ATOM 3625 O O . GLN A 1 467 ? -29.949 4.523 19.598 1.00 78.44 467 GLN A O 1
ATOM 3630 N N . THR A 1 468 ? -31.150 2.732 18.959 1.00 87.44 468 THR A N 1
ATOM 3631 C CA . THR A 1 468 ? -30.240 2.298 17.887 1.00 87.44 468 THR A CA 1
ATOM 3632 C C . THR A 1 468 ? -30.978 2.133 16.561 1.00 87.44 468 THR A C 1
ATOM 3634 O O . THR A 1 468 ? -32.099 1.629 16.495 1.00 87.44 468 THR A O 1
ATOM 3637 N N . TYR A 1 469 ? -30.341 2.591 15.487 1.00 89.50 469 TYR A N 1
ATOM 3638 C CA . TYR A 1 469 ? -30.882 2.643 14.135 1.00 89.50 469 TYR A CA 1
ATOM 3639 C C . TYR A 1 469 ? -30.129 1.634 13.253 1.00 89.50 469 TYR A C 1
ATOM 3641 O O . TYR A 1 469 ? -28.929 1.815 13.027 1.00 89.50 469 TYR A O 1
ATOM 3649 N N . PRO A 1 470 ? -30.781 0.566 12.755 1.00 89.56 470 PRO A N 1
ATOM 3650 C CA . PRO A 1 470 ? -30.111 -0.458 11.961 1.00 89.56 470 PRO A CA 1
ATOM 3651 C C . PRO A 1 470 ? -29.784 0.051 10.556 1.00 89.56 470 PRO A C 1
ATOM 3653 O O . PRO A 1 470 ? -30.674 0.408 9.782 1.00 89.56 470 PRO A O 1
ATOM 3656 N N . VAL A 1 471 ? -28.499 0.035 10.206 1.00 89.62 471 VAL A N 1
ATOM 3657 C CA . VAL A 1 471 ? -28.006 0.401 8.877 1.00 89.62 471 VAL A CA 1
ATOM 3658 C C . VAL A 1 471 ? -28.008 -0.854 8.010 1.00 89.62 471 VAL A C 1
ATOM 3660 O O . VAL A 1 471 ? -27.217 -1.775 8.213 1.00 89.62 471 VAL A O 1
ATOM 3663 N N . VAL A 1 472 ? -28.929 -0.906 7.048 1.00 88.75 472 VAL A N 1
ATOM 3664 C CA . VAL A 1 472 ? -29.122 -2.066 6.166 1.00 88.75 472 VAL A CA 1
ATOM 3665 C C . VAL A 1 472 ? -28.685 -1.694 4.745 1.00 88.75 472 VAL A C 1
ATOM 3667 O O . VAL A 1 472 ? -29.232 -0.733 4.196 1.00 88.75 472 VAL A O 1
ATOM 3670 N N . PRO A 1 473 ? -27.731 -2.419 4.125 1.00 85.56 473 PRO A N 1
ATOM 3671 C CA . PRO A 1 473 ? -27.321 -2.149 2.748 1.00 85.56 473 PRO A CA 1
ATOM 3672 C C . PRO A 1 473 ? -28.488 -2.392 1.772 1.00 85.56 473 PRO A C 1
ATOM 3674 O O . PRO A 1 473 ? -29.404 -3.166 2.083 1.00 85.56 473 PRO A O 1
ATOM 3677 N N . PRO A 1 474 ? -28.492 -1.747 0.592 1.00 79.69 474 PRO A N 1
ATOM 3678 C CA . PRO A 1 474 ? -29.593 -1.874 -0.351 1.00 79.69 474 PRO A CA 1
ATOM 3679 C C . PRO A 1 474 ? -29.724 -3.323 -0.827 1.00 79.69 474 PRO A C 1
ATOM 3681 O O . PRO A 1 474 ? -28.749 -3.970 -1.206 1.00 79.69 474 PRO A O 1
ATOM 3684 N N . SER A 1 475 ? -30.950 -3.841 -0.783 1.00 67.75 475 SER A N 1
ATOM 3685 C CA . SER A 1 475 ? -31.267 -5.200 -1.224 1.00 67.75 475 SER A CA 1
ATOM 3686 C C . SER A 1 475 ? -31.630 -5.187 -2.709 1.00 67.75 475 SER A C 1
ATOM 3688 O O . SER A 1 475 ? -32.614 -4.556 -3.090 1.00 67.75 475 SER A O 1
ATOM 3690 N N . GLY A 1 476 ? -30.855 -5.895 -3.525 1.00 65.88 476 GLY A N 1
ATOM 3691 C CA . GLY A 1 476 ? -31.101 -6.118 -4.951 1.00 65.88 476 GLY A CA 1
ATOM 3692 C C . GLY A 1 476 ? -30.592 -7.498 -5.371 1.00 65.88 476 GLY A C 1
ATOM 3693 O O . GLY A 1 476 ? -30.107 -8.250 -4.529 1.00 65.88 476 GLY A O 1
ATOM 3694 N N . ASP A 1 477 ? -30.677 -7.818 -6.662 1.00 60.75 477 ASP A N 1
ATOM 3695 C CA . ASP A 1 477 ? -30.374 -9.163 -7.187 1.00 60.75 477 ASP A CA 1
ATOM 3696 C C . ASP A 1 477 ? -28.872 -9.535 -7.183 1.00 60.75 477 ASP A C 1
ATOM 3698 O O . ASP A 1 477 ? -28.517 -10.669 -7.499 1.00 60.75 477 ASP A O 1
ATOM 3702 N N . GLY A 1 478 ? -27.988 -8.593 -6.830 1.00 67.12 478 GLY A N 1
ATOM 3703 C CA . GLY A 1 478 ? -26.533 -8.770 -6.796 1.00 67.12 478 GLY A CA 1
ATOM 3704 C C . GLY A 1 478 ? -25.999 -9.607 -5.624 1.00 67.12 478 GLY A C 1
ATOM 3705 O O . GLY A 1 478 ? -26.740 -10.074 -4.757 1.00 67.12 478 GLY A O 1
ATOM 3706 N N . ALA A 1 479 ? -24.674 -9.777 -5.566 1.00 77.56 479 ALA A N 1
ATOM 3707 C CA . ALA A 1 479 ? -24.029 -10.497 -4.469 1.00 77.56 479 ALA A CA 1
ATOM 3708 C C . ALA A 1 479 ? -24.293 -9.841 -3.107 1.00 77.56 479 ALA A C 1
ATOM 3710 O O . ALA A 1 479 ? -24.304 -8.615 -2.982 1.00 77.56 479 ALA A O 1
ATOM 3711 N N . ALA A 1 480 ? -24.415 -10.670 -2.064 1.00 84.12 480 ALA A N 1
ATOM 3712 C CA . ALA A 1 480 ? -24.631 -10.213 -0.695 1.00 84.12 480 ALA A CA 1
ATOM 3713 C C . ALA A 1 480 ? -23.617 -9.122 -0.302 1.00 84.12 480 ALA A C 1
ATOM 3715 O O . ALA A 1 480 ? -22.401 -9.327 -0.366 1.00 84.12 480 ALA A O 1
ATOM 3716 N N . ALA A 1 481 ? -24.134 -7.956 0.081 1.00 87.69 481 ALA A N 1
ATOM 3717 C CA . ALA A 1 481 ? -23.348 -6.791 0.457 1.00 87.69 481 ALA A CA 1
ATOM 3718 C C . ALA A 1 481 ? -23.182 -6.717 1.981 1.00 87.69 481 ALA A C 1
ATOM 3720 O O . ALA A 1 481 ? -24.140 -6.871 2.738 1.00 87.69 481 ALA A O 1
ATOM 3721 N N . VAL A 1 482 ? -21.960 -6.433 2.422 1.00 89.12 482 VAL A N 1
ATOM 3722 C CA . VAL A 1 482 ? -21.587 -6.145 3.810 1.00 89.12 482 VAL A CA 1
ATOM 3723 C C . VAL A 1 482 ? -21.116 -4.696 3.870 1.00 89.12 482 VAL A C 1
ATOM 3725 O O . VAL A 1 482 ? -20.346 -4.264 3.012 1.00 89.12 482 VAL A O 1
ATOM 3728 N N . ILE A 1 483 ? -21.568 -3.936 4.867 1.00 89.00 483 ILE A N 1
ATOM 3729 C CA . ILE A 1 483 ? -21.101 -2.562 5.095 1.00 89.00 483 ILE A CA 1
ATOM 3730 C C . ILE A 1 483 ? -19.634 -2.611 5.545 1.00 89.00 483 ILE A C 1
ATOM 3732 O O . ILE A 1 483 ? -19.294 -3.291 6.510 1.00 89.00 483 ILE A O 1
ATOM 3736 N N . HIS A 1 484 ? -18.768 -1.892 4.833 1.00 88.50 484 HIS A N 1
ATOM 3737 C CA . HIS A 1 484 ? -17.357 -1.703 5.178 1.00 88.50 484 HIS A CA 1
ATOM 3738 C C . HIS A 1 484 ? -17.157 -0.418 5.994 1.00 88.50 484 HIS A C 1
ATOM 3740 O O . HIS A 1 484 ? -16.413 -0.411 6.974 1.00 88.50 484 HIS A O 1
ATOM 3746 N N . SER A 1 485 ? -17.820 0.675 5.602 1.00 88.00 485 SER A N 1
ATOM 3747 C CA . SER A 1 485 ? -17.810 1.931 6.358 1.00 88.00 485 SER A CA 1
ATOM 3748 C C . SER A 1 485 ? -18.982 2.836 5.988 1.00 88.00 485 SER A C 1
ATOM 3750 O O . SER A 1 485 ? -19.371 2.919 4.823 1.00 88.00 485 SER A O 1
ATOM 3752 N N . ILE A 1 486 ? -19.501 3.564 6.974 1.00 89.62 486 ILE A N 1
ATOM 3753 C CA . ILE A 1 486 ? -20.413 4.694 6.762 1.00 89.62 486 ILE A CA 1
ATOM 3754 C C . ILE A 1 486 ? -19.590 5.885 6.245 1.00 89.62 486 ILE A C 1
ATOM 3756 O O . ILE A 1 486 ? -18.478 6.113 6.724 1.00 89.62 486 ILE A O 1
ATOM 3760 N N . GLN A 1 487 ? -20.108 6.602 5.245 1.00 88.50 487 GLN A N 1
ATOM 3761 C CA . GLN A 1 487 ? -19.479 7.793 4.658 1.00 88.50 487 GLN A CA 1
ATOM 3762 C C . GLN A 1 487 ? -20.146 9.076 5.155 1.00 88.50 487 GLN A C 1
ATOM 3764 O O . GLN A 1 487 ? -19.450 9.990 5.589 1.00 88.50 487 GLN A O 1
ATOM 3769 N N . SER A 1 488 ? -21.481 9.124 5.152 1.00 90.38 488 SER A N 1
ATOM 3770 C CA . SER A 1 488 ? -22.248 10.231 5.728 1.00 90.38 488 SER A CA 1
ATOM 3771 C C . SER A 1 488 ? -23.583 9.758 6.314 1.00 90.38 488 SER A C 1
ATOM 3773 O O . SER A 1 488 ? -24.107 8.699 5.957 1.00 90.38 488 SER A O 1
ATOM 3775 N N . VAL A 1 489 ? -24.135 10.557 7.229 1.00 92.88 489 VAL A N 1
ATOM 3776 C CA . VAL A 1 489 ? -25.474 10.386 7.811 1.00 92.88 489 VAL A CA 1
ATOM 3777 C C . VAL A 1 489 ? -26.172 11.740 7.722 1.00 92.88 489 VAL A C 1
ATOM 3779 O O . VAL A 1 489 ? -25.673 12.717 8.274 1.00 92.88 489 VAL A O 1
ATOM 3782 N N . ARG A 1 490 ? -27.314 11.839 7.037 1.00 92.62 490 ARG A N 1
ATOM 3783 C CA . ARG A 1 490 ? -27.999 13.115 6.764 1.00 92.62 490 ARG A CA 1
ATOM 3784 C C . ARG A 1 490 ? -29.441 13.101 7.267 1.00 92.62 490 ARG A C 1
ATOM 3786 O O . ARG A 1 490 ? -30.193 12.158 7.017 1.00 92.62 490 ARG A O 1
ATOM 3793 N N . LEU A 1 491 ? -29.828 14.167 7.970 1.00 91.62 491 LEU A N 1
ATOM 3794 C CA . LEU A 1 491 ? -31.180 14.362 8.498 1.00 91.62 491 LEU A CA 1
ATOM 3795 C C . LEU A 1 491 ? -32.156 14.696 7.364 1.00 91.62 491 LEU A C 1
ATOM 3797 O O . LEU A 1 491 ? -31.971 15.685 6.651 1.00 91.62 491 LEU A O 1
ATOM 3801 N N . MET A 1 492 ? -33.230 13.922 7.228 1.00 90.75 492 MET A N 1
ATOM 3802 C CA . MET A 1 492 ? -34.243 14.100 6.187 1.00 90.75 492 MET A CA 1
ATOM 3803 C C . MET A 1 492 ? -35.568 14.586 6.788 1.00 90.75 492 MET A C 1
ATOM 3805 O O . MET A 1 492 ? -36.169 13.930 7.640 1.00 90.75 492 MET A O 1
ATOM 3809 N N . HIS A 1 493 ? -36.038 15.744 6.326 1.00 86.94 493 HIS A N 1
ATOM 3810 C CA . HIS A 1 493 ? -37.138 16.501 6.926 1.00 86.94 493 HIS A CA 1
ATOM 3811 C C . HIS A 1 493 ? -38.436 16.425 6.097 1.00 86.94 493 HIS A C 1
ATOM 3813 O O . HIS A 1 493 ? -38.431 16.144 4.893 1.00 86.94 493 HIS A O 1
ATOM 3819 N N . GLY A 1 494 ? -39.560 16.761 6.739 1.00 81.50 494 GLY A N 1
ATOM 3820 C CA . GLY A 1 494 ? -40.905 16.703 6.152 1.00 81.50 494 GLY A CA 1
ATOM 3821 C C . GLY A 1 494 ? -41.547 15.310 6.253 1.00 81.50 494 GLY A C 1
ATOM 3822 O O . GLY A 1 494 ? -40.845 14.340 6.520 1.00 81.50 494 GLY A O 1
ATOM 3823 N N . PRO A 1 495 ? -42.869 15.186 6.028 1.00 70.75 495 PRO A N 1
ATOM 3824 C CA . PRO A 1 495 ? -43.664 14.022 6.451 1.00 70.75 495 PRO A CA 1
ATOM 3825 C C . PRO A 1 495 ? -43.277 12.677 5.814 1.00 70.75 495 PRO A C 1
ATOM 3827 O O . PRO A 1 495 ? -43.613 11.638 6.365 1.00 70.75 495 PRO A O 1
ATOM 3830 N N . GLU A 1 496 ? -42.560 12.679 4.688 1.00 75.38 496 GLU A N 1
ATOM 3831 C CA . GLU A 1 496 ? -42.047 11.459 4.040 1.00 75.38 496 GLU A CA 1
ATOM 3832 C C . GLU A 1 496 ? -40.508 11.357 4.069 1.00 75.38 496 GLU A C 1
ATOM 3834 O O . GLU A 1 496 ? -39.948 10.392 3.545 1.00 75.38 496 GLU A O 1
ATOM 3839 N N . GLY A 1 497 ? -39.810 12.331 4.670 1.00 75.38 497 GLY A N 1
ATOM 3840 C CA . GLY A 1 497 ? -38.347 12.458 4.611 1.00 75.38 497 GLY A CA 1
ATOM 3841 C C . GLY A 1 497 ? -37.820 12.940 3.251 1.00 75.38 497 GLY A C 1
ATOM 3842 O O . GLY A 1 497 ? -36.734 12.556 2.837 1.00 75.38 497 GLY A O 1
ATOM 3843 N N . GLY A 1 498 ? -38.590 13.756 2.524 1.00 76.88 498 GLY A N 1
ATOM 3844 C CA . GLY A 1 498 ? -38.254 14.197 1.161 1.00 76.88 498 GLY A CA 1
ATOM 3845 C C . GLY A 1 498 ? -37.337 15.425 1.049 1.00 76.88 498 GLY A C 1
ATOM 3846 O O . GLY A 1 498 ? -37.005 15.820 -0.066 1.00 76.88 498 GLY A O 1
ATOM 3847 N N . LYS A 1 499 ? -36.954 16.076 2.159 1.00 83.50 499 LYS A N 1
ATOM 3848 C CA . LYS A 1 499 ? -36.091 17.274 2.142 1.00 83.50 499 LYS A CA 1
ATOM 3849 C C . LYS A 1 499 ? -34.740 16.998 2.814 1.00 83.50 499 LYS A C 1
ATOM 3851 O O . LYS A 1 499 ? -34.745 16.735 4.017 1.00 83.50 499 LYS A O 1
ATOM 3856 N N . PRO A 1 500 ? -33.600 17.104 2.106 1.00 85.56 500 PRO A N 1
ATOM 3857 C CA . PRO A 1 500 ? -32.290 16.982 2.736 1.00 85.56 500 PRO A CA 1
ATOM 3858 C C . PRO A 1 500 ? -32.044 18.151 3.693 1.00 85.56 500 PRO A C 1
ATOM 3860 O O . PRO A 1 500 ? -32.297 19.309 3.357 1.00 85.56 500 PRO A O 1
ATOM 3863 N N . GLY A 1 501 ? -31.574 17.831 4.895 1.00 85.75 501 GLY A N 1
ATOM 3864 C CA . GLY A 1 501 ? -31.151 18.783 5.915 1.00 85.75 501 GLY A CA 1
ATOM 3865 C C . GLY A 1 501 ? -29.658 18.679 6.208 1.00 85.75 501 GLY A C 1
ATOM 3866 O O . GLY A 1 501 ? -28.859 18.373 5.325 1.00 85.75 501 GLY A O 1
ATOM 3867 N N . ALA A 1 502 ? -29.286 18.956 7.458 1.00 88.12 502 ALA A N 1
ATOM 3868 C CA . ALA A 1 502 ? -27.899 18.909 7.899 1.00 88.12 502 ALA A CA 1
ATOM 3869 C C . ALA A 1 502 ? -27.333 17.479 7.932 1.00 88.12 502 ALA A C 1
ATOM 3871 O O . ALA A 1 502 ? -28.051 16.498 8.144 1.00 88.12 502 ALA A O 1
ATOM 3872 N N . GLU A 1 503 ? -26.021 17.392 7.746 1.00 90.56 503 GLU A N 1
ATOM 3873 C CA . GLU A 1 503 ? -25.237 16.175 7.920 1.00 90.56 503 GLU A CA 1
ATOM 3874 C C . GLU A 1 503 ? -24.810 16.032 9.386 1.00 90.56 503 GLU A C 1
ATOM 3876 O O . GLU A 1 503 ? -24.432 17.013 10.031 1.00 90.56 503 GLU A O 1
ATOM 3881 N N . ILE A 1 504 ? -24.908 14.815 9.915 1.00 91.69 504 ILE A N 1
ATOM 3882 C CA . ILE A 1 504 ? -24.541 14.463 11.282 1.00 91.69 504 ILE A CA 1
ATOM 3883 C C . ILE A 1 504 ? -23.069 14.013 11.270 1.00 91.69 504 ILE A C 1
ATOM 3885 O O . ILE A 1 504 ? -22.752 13.016 10.613 1.00 91.69 504 ILE A O 1
ATOM 3889 N N . PRO A 1 505 ? -22.156 14.698 11.979 1.00 89.81 505 PRO A N 1
ATOM 3890 C CA . PRO A 1 505 ? -20.775 14.244 12.114 1.00 89.81 505 PRO A CA 1
ATOM 3891 C C . PRO A 1 505 ? -20.668 12.962 12.968 1.00 89.81 505 PRO A C 1
ATOM 3893 O O . PRO A 1 505 ? -21.507 12.731 13.848 1.00 89.81 505 PRO A O 1
ATOM 3896 N N . PRO A 1 506 ? -19.613 12.145 12.783 1.00 88.94 506 PRO A N 1
ATOM 3897 C CA . PRO A 1 506 ? -19.310 11.057 13.706 1.00 88.94 506 PRO A CA 1
ATOM 3898 C C . PRO A 1 506 ? -18.929 11.621 15.080 1.00 88.94 506 PRO A C 1
ATOM 3900 O O . PRO A 1 506 ? -18.199 12.611 15.170 1.00 88.94 506 PRO A O 1
ATOM 3903 N N . TYR A 1 507 ? -19.358 10.963 16.155 1.00 87.19 507 TYR A N 1
ATOM 3904 C CA . TYR A 1 507 ? -18.984 11.330 17.526 1.00 87.19 507 TYR A CA 1
ATOM 3905 C C . TYR A 1 507 ? -17.482 11.143 17.784 1.00 87.19 507 TYR A C 1
ATOM 3907 O O . TYR A 1 507 ? -16.865 11.930 18.487 1.00 87.19 507 TYR A O 1
ATOM 3915 N N . ARG A 1 508 ? -16.865 10.127 17.172 1.00 83.62 508 ARG A N 1
ATOM 3916 C CA . ARG A 1 508 ? -15.419 9.867 17.249 1.00 83.62 508 ARG A CA 1
ATOM 3917 C C . ARG A 1 508 ? -14.683 10.638 16.148 1.00 83.62 508 ARG A C 1
ATOM 3919 O O . ARG A 1 508 ? -14.125 10.041 15.235 1.00 83.62 508 ARG A O 1
ATOM 3926 N N . SER A 1 509 ? -14.765 11.970 16.181 1.00 78.81 509 SER A N 1
ATOM 3927 C CA . SER A 1 509 ? -14.138 12.843 15.179 1.00 78.81 509 SER A CA 1
ATOM 3928 C C . SER A 1 509 ? -13.764 14.217 15.740 1.00 78.81 509 SER A C 1
ATOM 3930 O O . SER A 1 509 ? -14.282 14.668 16.758 1.00 78.81 509 SER A O 1
ATOM 3932 N N . LEU A 1 510 ? -12.920 14.961 15.021 1.00 78.12 510 LEU A N 1
ATOM 3933 C CA . LEU A 1 510 ? -12.557 16.340 15.380 1.00 78.12 510 LEU A CA 1
ATOM 3934 C C . LEU A 1 510 ? -13.648 17.383 15.022 1.00 78.12 510 LEU A C 1
ATOM 3936 O O . LEU A 1 510 ? -13.378 18.586 14.987 1.00 78.12 510 LEU A O 1
ATOM 3940 N N . GLN A 1 511 ? -14.887 16.951 14.747 1.00 78.25 511 GLN A N 1
ATOM 3941 C CA . GLN A 1 511 ? -15.984 17.799 14.251 1.00 78.25 511 GLN A CA 1
ATOM 3942 C C . GLN A 1 511 ? -16.983 18.251 15.337 1.00 78.25 511 GLN A C 1
ATOM 3944 O O . GLN A 1 511 ? -18.043 18.792 15.020 1.00 78.25 511 GLN A O 1
ATOM 3949 N N . HIS A 1 512 ? -16.636 18.118 16.624 1.00 79.12 512 HIS A N 1
ATOM 3950 C CA . HIS A 1 512 ? -17.456 18.555 17.773 1.00 79.12 512 HIS A CA 1
ATOM 3951 C C . HIS A 1 512 ? -17.846 20.049 17.796 1.00 79.12 512 HIS A C 1
ATOM 3953 O O . HIS A 1 512 ? -18.693 20.453 18.586 1.00 79.12 512 HIS A O 1
ATOM 3959 N N . TRP A 1 513 ? -17.267 20.879 16.924 1.00 78.19 513 TRP A N 1
ATOM 3960 C CA . TRP A 1 513 ? -17.669 22.276 16.715 1.00 78.19 513 TRP A CA 1
ATOM 3961 C C . TRP A 1 513 ? -18.944 22.433 15.859 1.00 78.19 513 TRP A C 1
ATOM 3963 O O . TRP A 1 513 ? -19.401 23.560 15.653 1.00 78.19 513 TRP A O 1
ATOM 3973 N N . SER A 1 514 ? -19.504 21.335 15.336 1.00 78.69 514 SER A N 1
ATOM 3974 C CA . SER A 1 514 ? -20.688 21.341 14.472 1.00 78.69 514 SER A CA 1
ATOM 3975 C C . SER A 1 514 ? -21.910 21.994 15.144 1.00 78.69 514 SER A C 1
ATOM 3977 O O . SER A 1 514 ? -22.278 21.609 16.256 1.00 78.69 514 SER A O 1
ATOM 3979 N N . PRO A 1 515 ? -22.616 22.921 14.464 1.00 79.25 515 PRO A N 1
ATOM 3980 C CA . PRO A 1 515 ? -23.801 23.587 15.008 1.00 79.25 515 PRO A CA 1
ATOM 3981 C C . PRO A 1 515 ? -25.040 22.678 15.089 1.00 79.25 515 PRO A C 1
ATOM 3983 O O . PRO A 1 515 ? -26.085 23.132 15.546 1.00 79.25 515 PRO A O 1
ATOM 3986 N N . VAL A 1 516 ? -24.950 21.425 14.624 1.00 82.62 516 VAL A N 1
ATOM 3987 C CA . VAL A 1 516 ? -26.052 20.448 14.667 1.00 82.62 516 VAL A CA 1
ATOM 3988 C C . VAL A 1 516 ? -26.311 19.955 16.095 1.00 82.62 516 VAL A C 1
ATOM 3990 O O . VAL A 1 516 ? -27.446 19.630 16.424 1.00 82.62 516 VAL A O 1
ATOM 3993 N N . GLY A 1 517 ? -25.278 19.897 16.947 1.00 84.00 517 GLY A N 1
ATOM 3994 C CA . GLY A 1 517 ? -25.386 19.423 18.336 1.00 84.00 517 GLY A CA 1
ATOM 3995 C C . GLY A 1 517 ? -25.688 17.926 18.504 1.00 84.00 517 GLY A C 1
ATOM 3996 O O . GLY A 1 517 ? -25.758 17.457 19.634 1.00 84.00 517 GLY A O 1
ATOM 3997 N N . VAL A 1 518 ? -25.836 17.186 17.400 1.00 89.88 518 VAL A N 1
ATOM 3998 C CA . VAL A 1 518 ? -26.079 15.738 17.357 1.00 89.88 518 VAL A CA 1
ATOM 3999 C C . VAL A 1 518 ? -24.946 15.066 16.588 1.00 89.88 518 VAL A C 1
ATOM 4001 O O . VAL A 1 518 ? -24.472 15.597 15.580 1.00 89.88 518 VAL A O 1
ATOM 4004 N N . PHE A 1 519 ? -24.546 13.893 17.062 1.00 91.56 519 PHE A N 1
ATOM 4005 C CA . PHE A 1 519 ? -23.463 13.064 16.545 1.00 91.56 519 PHE A CA 1
ATOM 4006 C C . PHE A 1 519 ? -23.946 11.618 16.397 1.00 91.56 519 PHE A C 1
ATOM 4008 O O . PHE A 1 519 ? -24.869 11.202 17.100 1.00 91.56 519 PHE A O 1
ATOM 4015 N N . TRP A 1 520 ? -23.318 10.833 15.518 1.00 91.50 520 TRP A N 1
ATOM 4016 C CA . TRP A 1 520 ? -23.564 9.387 15.442 1.00 91.50 520 TRP A CA 1
ATOM 4017 C C . TRP A 1 520 ? -22.385 8.566 15.974 1.00 91.50 520 TRP A C 1
ATOM 4019 O O . TRP A 1 520 ? -21.220 8.874 15.718 1.00 91.50 520 TRP A O 1
ATOM 4029 N N . ILE A 1 521 ? -22.699 7.493 16.696 1.00 88.69 521 ILE A N 1
ATOM 4030 C CA . ILE A 1 521 ? -21.774 6.429 17.105 1.00 88.69 521 ILE A CA 1
ATOM 4031 C C . ILE A 1 521 ? -22.174 5.166 16.343 1.00 88.69 521 ILE A C 1
ATOM 4033 O O . ILE A 1 521 ? -23.352 4.822 16.328 1.00 88.69 521 ILE A O 1
ATOM 4037 N N . GLN A 1 522 ? -21.220 4.458 15.735 1.00 86.12 522 GLN A N 1
ATOM 4038 C CA . GLN A 1 522 ? -21.463 3.103 15.233 1.00 86.12 522 GLN A CA 1
ATOM 4039 C C . GLN A 1 522 ? -21.402 2.110 16.399 1.00 86.12 522 GLN A C 1
ATOM 4041 O O . GLN A 1 522 ? -20.352 1.942 17.021 1.00 86.12 522 GLN A O 1
ATOM 4046 N N . GLU A 1 523 ? -22.519 1.446 16.688 1.00 75.81 523 GLU A N 1
ATOM 4047 C CA . GLU A 1 523 ? -22.602 0.455 17.762 1.00 75.81 523 GLU A CA 1
ATOM 4048 C C . GLU A 1 523 ? -21.985 -0.876 17.308 1.00 75.81 523 GLU A C 1
ATOM 4050 O O . GLU A 1 523 ? -22.371 -1.468 16.293 1.00 75.81 523 GLU A O 1
ATOM 4055 N N . LYS A 1 524 ? -20.976 -1.345 18.052 1.00 64.19 524 LYS A N 1
ATOM 4056 C CA . LYS A 1 524 ? -20.160 -2.513 17.690 1.00 64.19 524 LYS A CA 1
ATOM 4057 C C . LYS A 1 524 ? -20.751 -3.812 18.244 1.00 64.19 524 LYS A C 1
ATOM 4059 O O . LYS A 1 524 ? -20.238 -4.356 19.219 1.00 64.19 524 LYS A O 1
ATOM 4064 N N . ASN A 1 525 ? -21.769 -4.364 17.580 1.00 49.50 525 ASN A N 1
ATOM 4065 C CA . ASN A 1 525 ? -22.249 -5.722 17.895 1.00 49.50 525 ASN A CA 1
ATOM 4066 C C . ASN A 1 525 ? -21.166 -6.797 17.646 1.00 49.50 525 ASN A C 1
ATOM 4068 O O . ASN A 1 525 ? -21.052 -7.752 18.411 1.00 49.50 525 ASN A O 1
ATOM 4072 N N . SER A 1 526 ? -20.311 -6.600 16.637 1.00 48.06 526 SER A N 1
ATOM 4073 C CA . SER A 1 526 ? -18.936 -7.116 16.613 1.00 48.06 526 SER A CA 1
ATOM 4074 C C . SER A 1 526 ? -18.111 -6.383 15.549 1.00 48.06 526 SER A C 1
ATOM 4076 O O . SER A 1 526 ? -18.630 -5.571 14.784 1.00 48.06 526 SER A O 1
ATOM 4078 N N . TRP A 1 527 ? -16.820 -6.698 15.488 1.00 55.56 527 TRP A N 1
ATOM 4079 C CA . TRP A 1 527 ? -15.931 -6.354 14.378 1.00 55.56 527 TRP A CA 1
ATOM 4080 C C . TRP A 1 527 ? -15.931 -7.416 13.255 1.00 55.56 527 TRP A C 1
ATOM 4082 O O . TRP A 1 527 ? -15.189 -7.265 12.289 1.00 55.56 527 TRP A O 1
ATOM 4092 N N . GLU A 1 528 ? -16.737 -8.482 13.350 1.00 61.22 528 GLU A N 1
ATOM 4093 C CA . GLU A 1 528 ? -16.742 -9.589 12.384 1.00 61.22 528 GLU A CA 1
ATOM 4094 C C . GLU A 1 528 ? -17.446 -9.236 11.061 1.00 61.22 528 GLU A C 1
ATOM 4096 O O . GLU A 1 528 ? -18.490 -8.580 11.021 1.00 61.22 528 GLU A O 1
ATOM 4101 N N . ILE A 1 529 ? -16.903 -9.747 9.952 1.00 65.31 529 ILE A N 1
ATOM 4102 C CA . ILE A 1 529 ? -17.446 -9.541 8.603 1.00 65.31 529 ILE A CA 1
ATOM 4103 C C . ILE A 1 529 ? -18.840 -10.178 8.483 1.00 65.31 529 ILE A C 1
ATOM 4105 O O . ILE A 1 529 ? -18.988 -11.396 8.568 1.00 65.31 529 ILE A O 1
ATOM 4109 N N . GLY A 1 530 ? -19.852 -9.355 8.196 1.00 62.25 530 GLY A N 1
ATOM 4110 C CA . GLY A 1 530 ? -21.212 -9.806 7.875 1.00 62.25 530 GLY A CA 1
ATOM 4111 C C . GLY A 1 530 ? -22.216 -9.766 9.030 1.00 62.25 530 GLY A C 1
ATOM 4112 O O . GLY A 1 530 ? -23.354 -10.194 8.838 1.00 62.25 530 GLY A O 1
ATOM 4113 N N . GLN A 1 531 ? -21.844 -9.243 10.202 1.00 67.50 531 GLN A N 1
ATOM 4114 C CA . GLN A 1 531 ? -22.823 -8.914 11.244 1.00 67.50 531 GLN A CA 1
ATOM 4115 C C . GLN A 1 531 ? -23.549 -7.581 10.958 1.00 67.50 531 GLN A C 1
ATOM 4117 O O . GLN A 1 531 ? -23.112 -6.770 10.140 1.00 67.50 531 GLN A O 1
ATOM 4122 N N . GLY A 1 532 ? -24.698 -7.371 11.609 1.00 74.12 532 GLY A N 1
ATOM 4123 C CA . GLY A 1 532 ? -25.519 -6.170 11.431 1.00 74.12 532 GLY A CA 1
ATOM 4124 C C . GLY A 1 532 ? -24.837 -4.910 11.968 1.00 74.12 532 GLY A C 1
ATOM 4125 O O . GLY A 1 532 ? -24.287 -4.922 13.067 1.00 74.12 532 GLY A O 1
ATOM 4126 N N . THR A 1 533 ? -24.891 -3.823 11.195 1.00 85.31 533 THR A N 1
ATOM 4127 C CA . THR A 1 533 ? -24.406 -2.497 11.606 1.00 85.31 533 THR A CA 1
ATOM 4128 C C . THR A 1 533 ? -25.561 -1.680 12.177 1.00 85.31 533 THR A C 1
ATOM 4130 O O . THR A 1 533 ? -26.624 -1.603 11.565 1.00 85.31 533 THR A O 1
ATOM 4133 N N . GLU A 1 534 ? -25.351 -1.035 13.320 1.00 89.56 534 GLU A N 1
ATOM 4134 C CA . GLU A 1 534 ? -26.312 -0.114 13.936 1.00 89.56 534 GLU A CA 1
ATOM 4135 C C . GLU A 1 534 ? -25.614 1.208 14.281 1.00 89.56 534 GLU A C 1
ATOM 4137 O O . GLU A 1 534 ? -24.403 1.229 14.514 1.00 89.56 534 GLU A O 1
ATOM 4142 N N . ILE A 1 535 ? -26.365 2.313 14.319 1.00 91.06 535 ILE A N 1
ATOM 4143 C CA . ILE A 1 535 ? -25.879 3.603 14.828 1.00 91.06 535 ILE A CA 1
ATOM 4144 C C . ILE A 1 535 ? -26.751 4.125 15.972 1.00 91.06 535 ILE A C 1
ATOM 4146 O O . ILE A 1 535 ? -27.975 4.016 15.927 1.00 91.06 535 ILE A O 1
ATOM 4150 N N . ARG A 1 536 ? -26.127 4.736 16.980 1.00 91.69 536 ARG A N 1
ATOM 4151 C CA . ARG A 1 536 ? -26.785 5.492 18.057 1.00 91.69 536 ARG A CA 1
ATOM 4152 C C . ARG A 1 536 ? -26.583 6.989 17.815 1.00 91.69 536 ARG A C 1
ATOM 4154 O O . ARG A 1 536 ? -25.506 7.398 17.384 1.00 91.69 536 ARG A O 1
ATOM 4161 N N . LEU A 1 537 ? -27.611 7.799 18.073 1.00 91.62 537 LEU A N 1
ATOM 4162 C CA . LEU A 1 537 ? -27.550 9.263 17.961 1.00 91.62 537 LEU A CA 1
ATOM 4163 C C . LEU A 1 537 ? -27.421 9.896 19.348 1.00 91.62 537 LEU A C 1
ATOM 4165 O O . LEU A 1 537 ? -28.195 9.558 20.245 1.00 91.62 537 LEU A O 1
ATOM 4169 N N . VAL A 1 538 ? -26.452 10.797 19.521 1.00 91.31 538 VAL A N 1
ATOM 4170 C CA . VAL A 1 538 ? -26.075 11.376 20.824 1.00 91.31 538 VAL A CA 1
ATOM 4171 C C . VAL A 1 538 ? -25.759 12.868 20.754 1.00 91.31 538 VAL A C 1
ATOM 4173 O O . VAL A 1 538 ? -25.479 13.392 19.675 1.00 91.31 538 VAL A O 1
ATOM 4176 N N . ASP A 1 539 ? -25.766 13.542 21.903 1.00 89.75 539 ASP A N 1
ATOM 4177 C CA . ASP A 1 539 ? -25.144 14.860 22.087 1.00 89.75 539 ASP A CA 1
ATOM 4178 C C . ASP A 1 539 ? -23.643 14.758 22.456 1.00 89.75 539 ASP A C 1
ATOM 4180 O O . ASP A 1 539 ? -22.993 13.734 22.242 1.00 89.75 539 ASP A O 1
ATOM 4184 N N . LEU A 1 540 ? -23.063 15.851 22.968 1.00 86.94 540 LEU A N 1
ATOM 4185 C CA . LEU A 1 540 ? -21.668 15.912 23.429 1.00 86.94 540 LEU A CA 1
ATOM 4186 C C . LEU A 1 540 ? -21.428 15.222 24.785 1.00 86.94 540 LEU A C 1
ATOM 4188 O O . LEU A 1 540 ? -20.271 15.000 25.136 1.00 86.94 540 LEU A O 1
ATOM 4192 N N . ASP A 1 541 ? -22.484 14.888 25.529 1.00 86.94 541 ASP A N 1
ATOM 4193 C CA . ASP A 1 541 ? -22.434 14.261 26.855 1.00 86.94 541 ASP A CA 1
ATOM 4194 C C . ASP A 1 541 ? -22.804 12.753 26.784 1.00 86.94 541 ASP A C 1
ATOM 4196 O O . ASP A 1 541 ? -23.152 12.138 27.796 1.00 86.94 541 ASP A O 1
ATOM 4200 N N . ASP A 1 542 ? -22.735 12.149 25.585 1.00 86.19 542 ASP A N 1
ATOM 4201 C CA . ASP A 1 542 ? -23.130 10.762 25.246 1.00 86.19 542 ASP A CA 1
ATOM 4202 C C . ASP A 1 542 ? -24.600 10.424 25.594 1.00 86.19 542 ASP A C 1
ATOM 4204 O O . ASP A 1 542 ? -24.979 9.254 25.724 1.00 86.19 542 ASP A O 1
ATOM 4208 N N . GLN A 1 543 ? -25.466 11.436 25.739 1.00 88.00 543 GLN A N 1
ATOM 4209 C CA . GLN A 1 543 ? -26.887 11.214 26.010 1.00 88.00 543 GLN A CA 1
ATOM 4210 C C . GLN A 1 543 ? -27.641 10.945 24.699 1.00 88.00 543 GLN A C 1
ATOM 4212 O O . GLN A 1 543 ? -27.422 11.662 23.721 1.00 88.00 543 GLN A O 1
ATOM 4217 N N . PRO A 1 544 ? -28.543 9.943 24.634 1.00 88.12 544 PRO A N 1
ATOM 4218 C CA . PRO A 1 544 ? -29.322 9.673 23.428 1.00 88.12 544 PRO A CA 1
ATOM 4219 C C . PRO A 1 544 ? -30.212 10.856 23.020 1.00 88.12 544 PRO A C 1
ATOM 4221 O O . PRO A 1 544 ? -31.033 11.321 23.813 1.00 88.12 544 PRO A O 1
ATOM 4224 N N . VAL A 1 545 ? -30.103 11.298 21.763 1.00 88.00 545 VAL A N 1
ATOM 4225 C CA . VAL A 1 545 ? -30.898 12.409 21.211 1.00 88.00 545 VAL A CA 1
ATOM 4226 C C . VAL A 1 545 ? -31.746 11.947 20.031 1.00 88.00 545 VAL A C 1
ATOM 4228 O O . VAL A 1 545 ? -31.248 11.347 19.081 1.00 88.00 545 VAL A O 1
ATOM 4231 N N . THR A 1 546 ? -33.033 12.305 20.055 1.00 86.31 546 THR A N 1
ATOM 4232 C CA . THR A 1 546 ? -33.910 12.240 18.876 1.00 86.31 546 THR A CA 1
ATOM 4233 C C . THR A 1 546 ? -33.891 13.600 18.164 1.00 86.31 546 THR A C 1
ATOM 4235 O O . THR A 1 546 ? -34.395 14.569 18.733 1.00 86.31 546 THR A O 1
ATOM 4238 N N . PRO A 1 547 ? -33.311 13.720 16.955 1.00 84.81 547 PRO A N 1
ATOM 4239 C CA . PRO A 1 547 ? -33.337 14.965 16.187 1.00 84.81 547 PRO A CA 1
ATOM 4240 C C . PRO A 1 547 ? -34.723 15.227 15.569 1.00 84.81 547 PRO A C 1
ATOM 4242 O O . PRO A 1 547 ? -35.479 14.292 15.314 1.00 84.81 547 PRO A O 1
ATOM 4245 N N . ASP A 1 548 ? -35.032 16.492 15.258 1.00 85.62 548 ASP A N 1
ATOM 4246 C CA . ASP A 1 548 ? -36.244 16.886 14.513 1.00 85.62 548 ASP A CA 1
ATOM 4247 C C . ASP A 1 548 ? -36.110 16.548 13.015 1.00 85.62 548 ASP A C 1
ATOM 4249 O O . ASP A 1 548 ? -35.871 17.401 12.160 1.00 85.62 548 ASP A O 1
ATOM 4253 N N . ALA A 1 549 ? -36.206 15.257 12.705 1.00 86.44 549 ALA A N 1
ATOM 4254 C CA . ALA A 1 549 ? -36.196 14.713 11.355 1.00 86.44 549 ALA A CA 1
ATOM 4255 C C . ALA A 1 549 ? -37.207 13.566 11.244 1.00 86.44 549 ALA A C 1
ATOM 4257 O O . ALA A 1 549 ? -37.583 12.955 12.239 1.00 86.44 549 ALA A O 1
ATOM 4258 N N . ALA A 1 550 ? -37.634 13.254 10.021 1.00 87.56 550 ALA A N 1
ATOM 4259 C CA . ALA A 1 550 ? -38.491 12.099 9.759 1.00 87.56 550 ALA A CA 1
ATOM 4260 C C . ALA A 1 550 ? -37.668 10.839 9.458 1.00 87.56 550 ALA A C 1
ATOM 4262 O O . ALA A 1 550 ? -38.056 9.742 9.851 1.00 87.56 550 ALA A O 1
ATOM 4263 N N . LYS A 1 551 ? -36.536 10.987 8.754 1.00 91.75 551 LYS A N 1
ATOM 4264 C CA . LYS A 1 551 ? -35.672 9.874 8.334 1.00 91.75 551 LYS A CA 1
ATOM 4265 C C . LYS A 1 551 ? -34.188 10.223 8.416 1.00 91.75 551 LYS A C 1
ATOM 4267 O O . LYS A 1 551 ? -33.812 11.394 8.366 1.00 91.75 551 LYS A O 1
ATOM 4272 N N . LEU A 1 552 ? -33.357 9.188 8.453 1.00 92.06 552 LEU A N 1
ATOM 4273 C CA . LEU A 1 552 ? -31.927 9.243 8.168 1.00 92.06 552 LEU A CA 1
ATOM 4274 C C . LEU A 1 552 ? -31.681 8.726 6.745 1.00 92.06 552 LEU A C 1
ATOM 4276 O O . LEU A 1 552 ? -32.109 7.618 6.409 1.00 92.06 552 LEU A O 1
ATOM 4280 N N . ALA A 1 553 ? -30.979 9.510 5.928 1.00 93.06 553 ALA A N 1
ATOM 4281 C CA . ALA A 1 553 ? -30.296 9.013 4.735 1.00 93.06 553 ALA A CA 1
ATOM 4282 C C . ALA A 1 553 ? -28.848 8.681 5.119 1.00 93.06 553 ALA A C 1
ATOM 4284 O O . ALA A 1 553 ? -28.222 9.456 5.844 1.00 93.06 553 ALA A O 1
ATOM 4285 N N . ILE A 1 554 ? -28.333 7.526 4.693 1.00 93.25 554 ILE A N 1
ATOM 4286 C CA . ILE A 1 554 ? -27.014 7.031 5.108 1.00 93.25 554 ILE A CA 1
ATOM 4287 C C . ILE A 1 554 ? -26.270 6.517 3.873 1.00 93.25 554 ILE A C 1
ATOM 4289 O O . ILE A 1 554 ? -26.665 5.518 3.272 1.00 93.25 554 ILE A O 1
ATOM 4293 N N . GLU A 1 555 ? -25.190 7.203 3.512 1.00 93.25 555 GLU A N 1
ATOM 4294 C CA . GLU A 1 555 ? -24.304 6.837 2.404 1.00 93.25 555 GLU A CA 1
ATOM 4295 C C . GLU A 1 555 ? -23.250 5.850 2.944 1.00 93.25 555 GLU A C 1
ATOM 4297 O O . GLU A 1 555 ? -22.567 6.147 3.932 1.00 93.25 555 GLU A O 1
ATOM 4302 N N . VAL A 1 556 ? -23.108 4.665 2.337 1.00 91.69 556 VAL A N 1
ATOM 4303 C CA . VAL A 1 556 ? -22.183 3.609 2.794 1.00 91.69 556 VAL A CA 1
ATOM 4304 C C . VAL A 1 556 ? -21.255 3.116 1.682 1.00 91.69 556 VAL A C 1
ATOM 4306 O O . VAL A 1 556 ? -21.601 3.103 0.503 1.00 91.69 556 VAL A O 1
ATOM 4309 N N . MET A 1 557 ? -20.071 2.649 2.079 1.00 91.06 557 MET A N 1
ATOM 4310 C CA . MET A 1 557 ? -19.242 1.772 1.251 1.00 91.06 557 MET A CA 1
ATOM 4311 C C . MET A 1 557 ? -19.504 0.320 1.636 1.00 91.06 557 MET A C 1
ATOM 4313 O O . MET A 1 557 ? -19.486 -0.031 2.822 1.00 91.06 557 MET A O 1
ATOM 4317 N N . CYS A 1 558 ? -19.700 -0.526 0.631 1.00 91.06 558 CYS A N 1
ATOM 4318 C CA . CYS A 1 558 ? -19.987 -1.947 0.773 1.00 91.06 558 CYS A CA 1
ATOM 4319 C C . CYS A 1 558 ? -18.943 -2.821 0.066 1.00 91.06 558 CYS A C 1
ATOM 4321 O O . CYS A 1 558 ? -18.285 -2.393 -0.878 1.00 91.06 558 CYS A O 1
ATOM 4323 N N . MET A 1 559 ? -18.829 -4.066 0.530 1.00 91.56 559 MET A N 1
ATOM 4324 C CA . MET A 1 559 ? -18.013 -5.140 -0.047 1.00 91.56 559 MET A CA 1
ATOM 4325 C C . MET A 1 559 ? -18.809 -6.453 -0.071 1.00 91.56 559 MET A C 1
ATOM 4327 O O . MET A 1 559 ? -19.790 -6.595 0.657 1.00 91.56 559 MET A O 1
ATOM 4331 N N . ASN A 1 560 ? -18.375 -7.456 -0.834 1.00 91.56 560 ASN A N 1
ATOM 4332 C CA . ASN A 1 560 ? -19.034 -8.770 -0.924 1.00 91.56 560 ASN A CA 1
ATOM 4333 C C . ASN A 1 560 ? -18.456 -9.817 0.053 1.00 91.56 560 ASN A C 1
ATOM 4335 O O . ASN A 1 560 ? -18.494 -11.026 -0.195 1.00 91.56 560 ASN A O 1
ATOM 4339 N N . GLY A 1 561 ? -17.898 -9.359 1.180 1.00 87.44 561 GLY A N 1
ATOM 4340 C CA . GLY A 1 561 ? -17.336 -10.216 2.225 1.00 87.44 561 GLY A CA 1
ATOM 4341 C C . GLY A 1 561 ? -16.223 -11.117 1.686 1.00 87.44 561 GLY A C 1
ATOM 4342 O O . GLY A 1 561 ? -15.235 -10.628 1.149 1.00 87.44 561 GLY A O 1
ATOM 4343 N N . HIS A 1 562 ? -16.376 -12.437 1.822 1.00 88.12 562 HIS A N 1
ATOM 4344 C CA . HIS A 1 562 ? -15.405 -13.420 1.321 1.00 88.12 562 HIS A CA 1
ATOM 4345 C C . HIS A 1 562 ? -15.730 -13.978 -0.079 1.00 88.12 562 HIS A C 1
ATOM 4347 O O . HIS A 1 562 ? -14.906 -14.708 -0.628 1.00 88.12 562 HIS A O 1
ATOM 4353 N N . ALA A 1 563 ? -16.883 -13.644 -0.675 1.00 90.00 563 ALA A N 1
ATOM 4354 C CA . ALA A 1 563 ? -17.306 -14.198 -1.967 1.00 90.00 563 ALA A CA 1
ATOM 4355 C C . ALA A 1 563 ? -16.303 -13.972 -3.125 1.00 90.00 563 ALA A C 1
ATOM 4357 O O . ALA A 1 563 ? -16.088 -14.915 -3.888 1.00 90.00 563 ALA A O 1
ATOM 4358 N N . PRO A 1 564 ? -15.618 -12.811 -3.247 1.00 92.00 564 PRO A N 1
ATOM 4359 C CA . PRO A 1 564 ? -14.621 -12.595 -4.299 1.00 92.00 564 PRO A CA 1
ATOM 4360 C C . PRO A 1 564 ? -13.469 -13.606 -4.320 1.00 92.00 564 PRO A C 1
ATOM 4362 O O . PRO A 1 564 ? -12.930 -13.899 -5.381 1.00 92.00 564 PRO A O 1
ATOM 4365 N N . HIS A 1 565 ? -13.093 -14.167 -3.167 1.00 90.56 565 HIS A N 1
ATOM 4366 C CA . HIS A 1 565 ? -11.956 -15.086 -3.069 1.00 90.56 565 HIS A CA 1
ATOM 4367 C C . HIS A 1 565 ? -12.221 -16.456 -3.728 1.00 90.56 565 HIS A C 1
ATOM 4369 O O . HIS A 1 565 ? -11.287 -17.220 -3.955 1.00 90.56 565 HIS A O 1
ATOM 4375 N N . ALA A 1 566 ? -13.483 -16.762 -4.048 1.00 89.88 566 ALA A N 1
ATOM 4376 C CA . ALA A 1 566 ? -13.891 -17.971 -4.762 1.00 89.88 566 ALA A CA 1
ATOM 4377 C C . ALA A 1 566 ? -14.042 -17.765 -6.287 1.00 89.88 566 ALA A C 1
ATOM 4379 O O . ALA A 1 566 ? -14.567 -18.647 -6.963 1.00 89.88 566 ALA A O 1
ATOM 4380 N N . ILE A 1 567 ? -13.627 -16.612 -6.827 1.00 91.62 567 ILE A N 1
ATOM 4381 C CA . ILE A 1 567 ? -13.688 -16.322 -8.265 1.00 91.62 567 ILE A CA 1
ATOM 4382 C C . ILE A 1 567 ? -12.472 -16.933 -8.982 1.00 91.62 567 ILE A C 1
ATOM 4384 O O . ILE A 1 567 ? -11.329 -16.551 -8.719 1.00 91.62 567 ILE A O 1
ATOM 4388 N N . ASP A 1 568 ? -12.733 -17.847 -9.919 1.00 88.31 568 ASP A N 1
ATOM 4389 C CA . ASP A 1 568 ? -11.763 -18.282 -10.930 1.00 88.31 568 ASP A CA 1
ATOM 4390 C C . ASP A 1 568 ? -11.466 -17.134 -11.914 1.00 88.31 568 ASP A C 1
ATOM 4392 O O . ASP A 1 568 ? -12.357 -16.359 -12.256 1.00 88.31 568 ASP A O 1
ATOM 4396 N N . VAL A 1 569 ? -10.218 -17.020 -12.382 1.00 88.69 569 VAL A N 1
ATOM 4397 C CA . VAL A 1 569 ? -9.748 -15.879 -13.196 1.00 88.69 569 VAL A CA 1
ATOM 4398 C C . VAL A 1 569 ? -9.107 -16.308 -14.517 1.00 88.69 569 VAL A C 1
ATOM 4400 O O . VAL A 1 569 ? -8.513 -17.386 -14.609 1.00 88.69 569 VAL A O 1
ATOM 4403 N N . GLY A 1 570 ? -9.166 -15.436 -15.527 1.00 82.19 570 GLY A N 1
ATOM 4404 C CA . GLY A 1 570 ? -8.587 -15.664 -16.853 1.00 82.19 570 GLY A CA 1
ATOM 4405 C C . GLY A 1 570 ? -9.565 -16.251 -17.876 1.00 82.19 570 GLY A C 1
ATOM 4406 O O . GLY A 1 570 ? -9.140 -16.972 -18.785 1.00 82.19 570 GLY A O 1
ATOM 4407 N N . ALA A 1 571 ? -10.864 -15.970 -17.748 1.00 82.81 571 ALA A N 1
ATOM 4408 C CA . ALA A 1 571 ? -11.880 -16.377 -18.709 1.00 82.81 571 ALA A CA 1
ATOM 4409 C C . ALA A 1 571 ? -11.611 -15.770 -20.110 1.00 82.81 571 ALA A C 1
ATOM 4411 O O . ALA A 1 571 ? -11.347 -14.569 -20.221 1.00 82.81 571 ALA A O 1
ATOM 4412 N N . PRO A 1 572 ? -11.738 -16.540 -21.215 1.00 75.62 572 PRO A N 1
ATOM 4413 C CA . PRO A 1 572 ? -11.416 -16.054 -22.566 1.00 75.62 572 PRO A CA 1
ATOM 4414 C C . PRO A 1 572 ? -12.245 -14.865 -23.080 1.00 75.62 572 PRO A C 1
ATOM 4416 O O . PRO A 1 572 ? -11.876 -14.273 -24.088 1.00 75.62 572 PRO A O 1
ATOM 4419 N N . GLY A 1 573 ? -13.372 -14.545 -22.434 1.00 78.00 573 GLY A N 1
ATOM 4420 C CA . GLY A 1 573 ? -14.241 -13.410 -22.772 1.00 78.00 573 GLY A CA 1
ATOM 4421 C C . GLY A 1 573 ? -14.096 -12.200 -21.843 1.00 78.00 573 GLY A C 1
ATOM 4422 O O . GLY A 1 573 ? -14.920 -11.293 -21.926 1.00 78.00 573 GLY A O 1
ATOM 4423 N N . GLY A 1 574 ? -13.098 -12.198 -20.954 1.00 85.06 574 GLY A N 1
ATOM 4424 C CA . GLY A 1 574 ? -13.038 -11.296 -19.804 1.00 85.06 574 GLY A CA 1
ATOM 4425 C C . GLY A 1 574 ? -13.713 -11.896 -18.567 1.00 85.06 574 GLY A C 1
ATOM 4426 O O . GLY A 1 574 ? -14.680 -12.651 -18.674 1.00 85.06 574 GLY A O 1
ATOM 4427 N N . ASP A 1 575 ? -13.180 -11.551 -17.398 1.00 89.81 575 ASP A N 1
ATOM 4428 C CA . ASP A 1 575 ? -13.748 -11.875 -16.084 1.00 89.81 575 ASP A CA 1
ATOM 4429 C C . ASP A 1 575 ? -14.654 -10.734 -15.585 1.00 89.81 575 ASP A C 1
ATOM 4431 O O . ASP A 1 575 ? -15.659 -10.967 -14.915 1.00 89.81 575 ASP A O 1
ATOM 4435 N N . LEU A 1 576 ? -14.289 -9.490 -15.913 1.00 91.56 576 LEU A N 1
ATOM 4436 C CA . LEU A 1 576 ? -14.940 -8.266 -15.455 1.00 91.56 576 LEU A CA 1
ATOM 4437 C C . LEU A 1 576 ? -15.593 -7.517 -16.622 1.00 91.56 576 LEU A C 1
ATOM 4439 O O . LEU A 1 576 ? -15.075 -7.495 -17.740 1.00 91.56 576 LEU A O 1
ATOM 4443 N N . PHE A 1 577 ? -16.715 -6.861 -16.336 1.00 90.12 577 PHE A N 1
ATOM 4444 C CA . PHE A 1 577 ? -17.486 -6.066 -17.292 1.00 90.12 577 PHE A CA 1
ATOM 4445 C C . PHE A 1 577 ? -17.914 -4.749 -16.643 1.00 90.12 577 PHE A C 1
ATOM 4447 O O . PHE A 1 577 ? -18.249 -4.741 -15.465 1.00 90.12 577 PHE A O 1
ATOM 4454 N N . SER A 1 578 ? -17.949 -3.651 -17.395 1.00 86.88 578 SER A N 1
ATOM 4455 C CA . SER A 1 578 ? -18.550 -2.390 -16.941 1.00 86.88 578 SER A CA 1
ATOM 4456 C C . SER A 1 578 ? -19.823 -2.111 -17.731 1.00 86.88 578 SER A C 1
ATOM 4458 O O . SER A 1 578 ? -19.882 -2.431 -18.920 1.00 86.88 578 SER A O 1
ATOM 4460 N N . GLU A 1 579 ? -20.821 -1.499 -17.095 1.00 78.38 579 GLU A N 1
ATOM 4461 C CA . GLU A 1 579 ? -21.977 -0.917 -17.795 1.00 78.38 579 GLU A CA 1
ATOM 4462 C C . GLU A 1 579 ? -21.769 0.574 -18.117 1.00 78.38 579 GLU A C 1
ATOM 4464 O O . GLU A 1 579 ? -22.393 1.103 -19.035 1.00 78.38 579 GLU A O 1
ATOM 4469 N N . GLU A 1 580 ? -20.849 1.246 -17.414 1.00 74.31 580 GLU A N 1
ATOM 4470 C CA . GLU A 1 580 ? -20.498 2.654 -17.646 1.00 74.31 580 GLU A CA 1
ATOM 4471 C C . GLU A 1 580 ? -19.667 2.829 -18.929 1.00 74.31 580 GLU A C 1
ATOM 4473 O O . GLU A 1 580 ? -19.793 3.821 -19.656 1.00 74.31 580 GLU A O 1
ATOM 4478 N N . LEU A 1 581 ? -18.802 1.852 -19.219 1.00 69.00 581 LEU A N 1
ATOM 4479 C CA . LEU A 1 581 ? -17.922 1.872 -20.381 1.00 69.00 581 LEU A CA 1
ATOM 4480 C C . LEU A 1 581 ? -18.646 1.356 -21.629 1.00 69.00 581 LEU A C 1
ATOM 4482 O O . LEU A 1 581 ? -18.869 0.160 -21.793 1.00 69.00 581 LEU A O 1
ATOM 4486 N N . ASN A 1 582 ? -18.864 2.244 -22.600 1.00 65.81 582 ASN A N 1
ATOM 4487 C CA . ASN A 1 582 ? -19.276 1.884 -23.967 1.00 65.81 582 ASN A CA 1
ATOM 4488 C C . ASN A 1 582 ? -18.119 1.253 -24.788 1.00 65.81 582 ASN A C 1
ATOM 4490 O O . ASN A 1 582 ? -18.011 1.461 -25.995 1.00 65.81 582 ASN A O 1
ATOM 4494 N N . LEU A 1 583 ? -17.230 0.505 -24.127 1.00 67.69 583 LEU A N 1
ATOM 4495 C CA . LEU A 1 583 ? -16.087 -0.195 -24.705 1.00 67.69 583 LEU A CA 1
ATOM 4496 C C . LEU A 1 583 ? -16.319 -1.701 -24.565 1.00 67.69 583 LEU A C 1
ATOM 4498 O O . LEU A 1 583 ? -16.358 -2.231 -23.459 1.00 67.69 583 LEU A O 1
ATOM 4502 N N . SER A 1 584 ? -16.423 -2.415 -25.686 1.00 69.50 584 SER A N 1
ATOM 4503 C CA . SER A 1 584 ? -16.588 -3.878 -25.712 1.00 69.50 584 SER A CA 1
ATOM 4504 C C . SER A 1 584 ? -15.277 -4.638 -25.444 1.00 69.50 584 SER A C 1
ATOM 4506 O O . SER A 1 584 ? -15.026 -5.685 -26.039 1.00 69.50 584 SER A O 1
ATOM 4508 N N . THR A 1 585 ? -14.410 -4.083 -24.599 1.00 78.00 585 THR A N 1
ATOM 4509 C CA . THR A 1 585 ? -13.092 -4.623 -24.252 1.00 78.00 585 THR A CA 1
ATOM 4510 C C . THR A 1 585 ? -13.221 -5.709 -23.187 1.00 78.00 585 THR A C 1
ATOM 4512 O O . THR A 1 585 ? -13.774 -5.418 -22.124 1.00 78.00 585 THR A O 1
ATOM 4515 N N . PRO A 1 586 ? -12.693 -6.929 -23.393 1.00 87.75 586 PRO A N 1
ATOM 4516 C CA . PRO A 1 586 ? -12.609 -7.907 -22.317 1.00 87.75 586 PRO A CA 1
ATOM 4517 C C . PRO A 1 586 ? -11.627 -7.418 -21.242 1.00 87.75 586 PRO A C 1
ATOM 4519 O O . PRO A 1 586 ? -10.503 -7.008 -21.542 1.00 87.75 586 PRO A O 1
ATOM 4522 N N . ILE A 1 587 ? -12.053 -7.474 -19.979 1.00 92.88 587 ILE A N 1
ATOM 4523 C CA . ILE A 1 587 ? -11.236 -7.105 -18.819 1.00 92.88 587 ILE A CA 1
ATOM 4524 C C . ILE A 1 587 ? -10.947 -8.386 -18.035 1.00 92.88 587 ILE A C 1
ATOM 4526 O O . ILE A 1 587 ? -11.869 -9.076 -17.603 1.00 92.88 587 ILE A O 1
ATOM 4530 N N . THR A 1 588 ? -9.674 -8.738 -17.870 1.00 93.75 588 THR A N 1
ATOM 4531 C CA . THR A 1 588 ? -9.246 -10.005 -17.240 1.00 93.75 588 THR A CA 1
ATOM 4532 C C . THR A 1 588 ? -8.518 -9.760 -15.926 1.00 93.75 588 THR A C 1
ATOM 4534 O O . THR A 1 588 ? -7.764 -8.798 -15.799 1.00 93.75 588 THR A O 1
ATOM 4537 N N . MET A 1 589 ? -8.715 -10.627 -14.937 1.00 94.94 589 MET A N 1
ATOM 4538 C CA . MET A 1 589 ? -7.994 -10.589 -13.669 1.00 94.94 589 MET A CA 1
ATOM 4539 C C . MET A 1 589 ? -6.691 -11.391 -13.776 1.00 94.94 589 MET A C 1
ATOM 4541 O O . MET A 1 589 ? -6.681 -12.597 -14.012 1.00 94.94 589 MET A O 1
ATOM 4545 N N . LEU A 1 590 ? -5.557 -10.716 -13.583 1.00 93.94 590 LEU A N 1
ATOM 4546 C CA . LEU A 1 590 ? -4.217 -11.308 -13.684 1.00 93.94 590 LEU A CA 1
ATOM 4547 C C . LEU A 1 590 ? -3.770 -12.064 -12.424 1.00 93.94 590 LEU A C 1
ATOM 4549 O O . LEU A 1 590 ? -2.727 -12.724 -12.448 1.00 93.94 590 LEU A O 1
ATOM 4553 N N . VAL A 1 591 ? -4.519 -11.936 -11.328 1.00 92.81 591 VAL A N 1
ATOM 4554 C CA . VAL A 1 591 ? -4.324 -12.652 -10.061 1.00 92.81 591 VAL A CA 1
ATOM 4555 C C . VAL A 1 591 ? -5.693 -13.019 -9.467 1.00 92.81 591 VAL A C 1
ATOM 4557 O O . VAL A 1 591 ? -6.637 -12.242 -9.626 1.00 92.81 591 VAL A O 1
ATOM 4560 N N . PRO A 1 592 ? -5.834 -14.159 -8.768 1.00 92.88 592 PRO A N 1
ATOM 4561 C CA . PRO A 1 592 ? -7.063 -14.458 -8.034 1.00 92.88 592 PRO A CA 1
ATOM 4562 C C . PRO A 1 592 ? -7.300 -13.390 -6.947 1.00 92.88 592 PRO A C 1
ATOM 4564 O O . PRO A 1 592 ? -6.319 -12.943 -6.336 1.00 92.88 592 PRO A O 1
ATOM 4567 N N . PRO A 1 593 ? -8.552 -12.969 -6.682 1.00 94.44 593 PRO A N 1
ATOM 4568 C CA . PRO A 1 593 ? -8.828 -11.946 -5.678 1.00 94.44 593 PRO A CA 1
ATOM 4569 C C . PRO A 1 593 ? -8.352 -12.357 -4.277 1.00 94.44 593 PRO A C 1
ATOM 4571 O O . PRO A 1 593 ? -8.522 -13.504 -3.845 1.00 94.44 593 PRO A O 1
ATOM 4574 N N . SER A 1 594 ? -7.741 -11.420 -3.549 1.00 92.38 594 SER A N 1
ATOM 4575 C CA . SER A 1 594 ? -7.233 -11.675 -2.198 1.00 92.38 594 SER A CA 1
ATOM 4576 C C . SER A 1 594 ? -8.359 -12.035 -1.225 1.00 92.38 594 SER A C 1
ATOM 4578 O O . SER A 1 594 ? -9.502 -11.599 -1.363 1.00 92.38 594 SER A O 1
ATOM 4580 N N . SER A 1 595 ? -8.039 -12.822 -0.201 1.00 88.62 595 SER A N 1
ATOM 4581 C CA . SER A 1 595 ? -8.960 -13.061 0.906 1.00 88.62 595 SER A CA 1
ATOM 4582 C C . SER A 1 595 ? -9.161 -11.771 1.706 1.00 88.62 595 SER A C 1
ATOM 4584 O O . SER A 1 595 ? -8.206 -11.272 2.307 1.00 88.62 595 SER A O 1
ATOM 4586 N N . THR A 1 596 ? -10.397 -11.270 1.760 1.00 89.38 596 THR A N 1
ATOM 4587 C CA . THR A 1 596 ? -10.813 -10.214 2.696 1.00 89.38 596 THR A CA 1
ATOM 4588 C C . THR A 1 596 ? -10.370 -10.594 4.109 1.00 89.38 596 THR A C 1
ATOM 4590 O O . THR A 1 596 ? -10.646 -11.708 4.565 1.00 89.38 596 THR A O 1
ATOM 4593 N N . SER A 1 597 ? -9.632 -9.707 4.772 1.00 85.69 597 SER A N 1
ATOM 4594 C CA . SER A 1 597 ? -8.925 -9.986 6.032 1.00 85.69 597 SER A CA 1
ATOM 4595 C C . SER A 1 597 ? -9.070 -8.819 7.006 1.00 85.69 597 SER A C 1
ATOM 4597 O O . SER A 1 597 ? -9.561 -7.760 6.629 1.00 85.69 597 SER A O 1
ATOM 4599 N N . GLN A 1 598 ? -8.668 -8.990 8.266 1.00 84.38 598 GLN A N 1
ATOM 4600 C CA . GLN A 1 598 ? -8.842 -7.956 9.285 1.00 84.38 598 GLN A CA 1
ATOM 4601 C C . GLN A 1 598 ? -7.554 -7.711 10.078 1.00 84.38 598 GLN A C 1
ATOM 4603 O O . GLN A 1 598 ? -6.897 -8.681 10.471 1.00 84.38 598 GLN A O 1
ATOM 4608 N N . PRO A 1 599 ? -7.173 -6.445 10.331 1.00 84.94 599 PRO A N 1
ATOM 4609 C CA . PRO A 1 599 ? -6.011 -6.140 11.155 1.00 84.94 599 PRO A CA 1
ATOM 4610 C C . PRO A 1 599 ? -6.210 -6.581 12.617 1.00 84.94 599 PRO A C 1
ATOM 4612 O O . PRO A 1 599 ? -7.332 -6.546 13.122 1.00 84.94 599 PRO A O 1
ATOM 4615 N N . PRO A 1 600 ? -5.144 -6.984 13.334 1.00 83.50 600 PRO A N 1
ATOM 4616 C CA . PRO A 1 600 ? -5.260 -7.438 14.720 1.00 83.50 600 PRO A CA 1
ATOM 4617 C C . PRO A 1 600 ? -5.831 -6.361 15.654 1.00 83.50 600 PRO A C 1
ATOM 4619 O O . PRO A 1 600 ? -5.189 -5.331 15.878 1.00 83.50 600 PRO A O 1
ATOM 4622 N N . HIS A 1 601 ? -7.004 -6.640 16.227 1.00 77.69 601 HIS A N 1
ATOM 4623 C CA . HIS A 1 601 ? -7.764 -5.753 17.126 1.00 77.69 601 HIS A CA 1
ATOM 4624 C C . HIS A 1 601 ? -7.436 -5.971 18.625 1.00 77.69 601 HIS A C 1
ATOM 4626 O O . HIS A 1 601 ? -7.976 -5.305 19.492 1.00 77.69 601 HIS A O 1
ATOM 4632 N N . GLU A 1 602 ? -6.495 -6.869 18.950 1.00 77.94 602 GLU A N 1
ATOM 4633 C CA . GLU A 1 602 ? -5.954 -7.040 20.313 1.00 77.94 602 GLU A CA 1
ATOM 4634 C C . GLU A 1 602 ? -5.460 -5.692 20.887 1.00 77.94 602 GLU A C 1
ATOM 4636 O O . GLU A 1 602 ? -4.703 -4.987 20.218 1.00 77.94 602 GLU A O 1
ATOM 4641 N N . ASP A 1 603 ? -5.751 -5.348 22.143 1.00 70.12 603 ASP A N 1
ATOM 4642 C CA . ASP A 1 603 ? -5.351 -4.053 22.735 1.00 70.12 603 ASP A CA 1
ATOM 4643 C C . ASP A 1 603 ? -3.825 -3.842 22.714 1.00 70.12 603 ASP A C 1
ATOM 4645 O O . ASP A 1 603 ? -3.332 -2.741 22.468 1.00 70.12 603 ASP A O 1
ATOM 4649 N N . ARG A 1 604 ? -3.035 -4.917 22.845 1.00 82.50 604 ARG A N 1
ATOM 4650 C CA . ARG A 1 604 ? -1.565 -4.884 22.670 1.00 82.50 604 ARG A CA 1
ATOM 4651 C C . ARG A 1 604 ? -1.112 -4.572 21.238 1.00 82.50 604 ARG A C 1
ATOM 4653 O O . ARG A 1 604 ? 0.062 -4.259 21.037 1.00 82.50 604 ARG A O 1
ATOM 4660 N N . ALA A 1 605 ? -1.984 -4.711 20.245 1.00 84.56 605 ALA A N 1
ATOM 4661 C CA . ALA A 1 605 ? -1.779 -4.281 18.866 1.00 84.56 605 ALA A CA 1
ATOM 4662 C C . ALA A 1 605 ? -2.199 -2.814 18.677 1.00 84.56 605 ALA A C 1
ATOM 4664 O O . ALA A 1 605 ? -1.435 -2.045 18.088 1.00 84.56 605 ALA A O 1
ATOM 4665 N N . LEU A 1 606 ? -3.325 -2.391 19.260 1.00 86.88 606 LEU A N 1
ATOM 4666 C CA . LEU A 1 606 ? -3.761 -0.988 19.245 1.00 86.88 606 LEU A CA 1
ATOM 4667 C C . LEU A 1 606 ? -2.751 -0.074 19.967 1.00 86.88 606 LEU A C 1
ATOM 4669 O O . LEU A 1 606 ? -2.279 0.901 19.386 1.00 86.88 606 LEU A O 1
ATOM 4673 N N . TRP A 1 607 ? -2.278 -0.439 21.164 1.00 86.56 607 TRP A N 1
ATOM 4674 C CA . TRP A 1 607 ? -1.223 0.304 21.877 1.00 86.56 607 TRP A CA 1
ATOM 4675 C C . TRP A 1 607 ? 0.118 0.352 21.135 1.00 86.56 607 TRP A C 1
ATOM 4677 O O . TRP A 1 607 ? 0.851 1.340 21.236 1.00 86.56 607 TRP A O 1
ATOM 4687 N N . ARG A 1 608 ? 0.450 -0.687 20.358 1.00 89.25 608 ARG A N 1
ATOM 4688 C CA . ARG A 1 608 ? 1.654 -0.695 19.512 1.00 89.25 608 ARG A CA 1
ATOM 4689 C C . ARG A 1 608 ? 1.501 0.238 18.313 1.00 89.25 608 ARG A C 1
ATOM 4691 O O . ARG A 1 608 ? 2.462 0.915 17.958 1.00 89.25 608 ARG A O 1
ATOM 4698 N N . LEU A 1 609 ? 0.303 0.312 17.740 1.00 89.56 609 LEU A N 1
ATOM 4699 C CA . LEU A 1 609 ? -0.037 1.244 16.670 1.00 89.56 609 LEU A CA 1
ATOM 4700 C C . LEU A 1 609 ? -0.009 2.698 17.168 1.00 89.56 609 LEU A C 1
ATOM 4702 O O . LEU A 1 609 ? 0.644 3.528 16.545 1.00 89.56 609 LEU A O 1
ATOM 4706 N N . LEU A 1 610 ? -0.581 2.981 18.345 1.00 87.81 610 LEU A N 1
ATOM 4707 C CA . LEU A 1 610 ? -0.461 4.276 19.033 1.00 87.81 610 LEU A CA 1
ATOM 4708 C C . LEU A 1 610 ? 1.004 4.656 19.303 1.00 87.81 610 LEU A C 1
ATOM 4710 O O . LEU A 1 610 ? 1.429 5.773 19.012 1.00 87.81 610 LEU A O 1
ATOM 4714 N N . SER A 1 611 ? 1.816 3.702 19.766 1.00 86.19 611 SER A N 1
ATOM 4715 C CA . SER A 1 611 ? 3.262 3.904 19.948 1.00 86.19 611 SER A CA 1
ATOM 4716 C C . SER A 1 611 ? 3.997 4.178 18.627 1.00 86.19 611 SER A C 1
ATOM 4718 O O . SER A 1 611 ? 4.998 4.887 18.620 1.00 86.19 611 SER A O 1
ATOM 4720 N N . ALA A 1 612 ? 3.511 3.640 17.504 1.00 86.12 612 ALA A N 1
ATOM 4721 C CA . ALA A 1 612 ? 4.050 3.880 16.164 1.00 86.12 612 ALA A CA 1
ATOM 4722 C C . ALA A 1 612 ? 3.495 5.151 15.490 1.00 86.12 612 ALA A C 1
ATOM 4724 O O . ALA A 1 612 ? 4.040 5.586 14.471 1.00 86.12 612 ALA A O 1
ATOM 4725 N N . LEU A 1 613 ? 2.436 5.751 16.039 1.00 84.81 613 LEU A N 1
ATOM 4726 C CA . LEU A 1 613 ? 1.895 7.059 15.651 1.00 84.81 613 LEU A CA 1
ATOM 4727 C C . LEU A 1 613 ? 2.636 8.223 16.330 1.00 84.81 613 LEU A C 1
ATOM 4729 O O . LEU A 1 613 ? 2.615 9.328 15.802 1.00 84.81 613 LEU A O 1
ATOM 4733 N N . SER A 1 614 ? 3.346 7.974 17.438 1.00 83.81 614 SER A N 1
ATOM 4734 C CA . SER A 1 614 ? 4.213 8.952 18.111 1.00 83.81 614 SER A CA 1
ATOM 4735 C C . SER A 1 614 ? 5.691 8.764 17.705 1.00 83.81 614 SER A C 1
ATOM 4737 O O . SER A 1 614 ? 6.397 7.939 18.295 1.00 83.81 614 SER A O 1
ATOM 4739 N N . PRO A 1 615 ? 6.201 9.477 16.679 1.00 79.62 615 PRO A N 1
ATOM 4740 C CA . PRO A 1 615 ? 7.592 9.347 16.257 1.00 79.62 615 PRO A CA 1
ATOM 4741 C C . PRO A 1 615 ? 8.554 9.877 17.329 1.00 79.62 615 PRO A C 1
ATOM 4743 O O . PRO A 1 615 ? 8.538 11.048 17.696 1.00 79.62 615 PRO A O 1
ATOM 4746 N N . ASN A 1 616 ? 9.447 9.010 17.804 1.00 81.31 616 ASN A N 1
ATOM 4747 C CA . ASN A 1 616 ? 10.466 9.339 18.797 1.00 81.31 616 ASN A CA 1
ATOM 4748 C C . ASN A 1 616 ? 11.836 8.837 18.321 1.00 81.31 616 ASN A C 1
ATOM 4750 O O . ASN A 1 616 ? 12.014 7.639 18.097 1.00 81.31 616 ASN A O 1
ATOM 4754 N N . HIS A 1 617 ? 12.824 9.730 18.202 1.00 79.06 617 HIS A N 1
ATOM 4755 C CA . HIS A 1 617 ? 14.169 9.376 17.727 1.00 79.06 617 HIS A CA 1
ATOM 4756 C C . HIS A 1 617 ? 14.862 8.298 18.588 1.00 79.06 617 HIS A C 1
ATOM 4758 O O . HIS A 1 617 ? 15.708 7.565 18.077 1.00 79.06 617 HIS A O 1
ATOM 4764 N N . ALA A 1 618 ? 14.490 8.133 19.865 1.00 79.88 618 ALA A N 1
ATOM 4765 C CA . ALA A 1 618 ? 15.003 7.050 20.712 1.00 79.88 618 ALA A CA 1
ATOM 4766 C C . ALA A 1 618 ? 14.634 5.648 20.179 1.00 79.88 618 ALA A C 1
ATOM 4768 O O . ALA A 1 618 ? 15.400 4.697 20.358 1.00 79.88 618 ALA A O 1
ATOM 4769 N N . ALA A 1 619 ? 13.513 5.522 19.458 1.00 83.75 619 ALA A N 1
ATOM 4770 C CA . ALA A 1 619 ? 13.104 4.287 18.787 1.00 83.75 619 ALA A CA 1
ATOM 4771 C C . ALA A 1 619 ? 13.914 3.984 17.509 1.00 83.75 619 ALA A C 1
ATOM 4773 O O . ALA A 1 619 ? 13.792 2.893 16.963 1.00 83.75 619 ALA A O 1
ATOM 4774 N N . LEU A 1 620 ? 14.778 4.901 17.053 1.00 87.62 620 LEU A N 1
ATOM 4775 C CA . LEU A 1 620 ? 15.747 4.646 15.979 1.00 87.62 620 LEU A CA 1
ATOM 4776 C C . LEU A 1 620 ? 17.060 4.033 16.511 1.00 87.62 620 LEU A C 1
ATOM 4778 O O . LEU A 1 620 ? 17.976 3.760 15.740 1.00 87.62 620 LEU A O 1
ATOM 4782 N N . SER A 1 621 ? 17.179 3.812 17.823 1.00 91.12 621 SER A N 1
ATOM 4783 C CA . SER A 1 621 ? 18.307 3.089 18.424 1.00 91.12 621 SER A CA 1
ATOM 4784 C C . SER A 1 621 ? 18.204 1.566 18.208 1.00 91.12 621 SER A C 1
ATOM 4786 O O . SER A 1 621 ? 17.114 1.060 17.928 1.00 91.12 621 SER A O 1
ATOM 4788 N N . PRO A 1 622 ? 19.286 0.792 18.434 1.00 91.06 622 PRO A N 1
ATOM 4789 C CA . PRO A 1 622 ? 19.234 -0.674 18.397 1.00 91.06 622 PRO A CA 1
ATOM 4790 C C . PRO A 1 622 ? 18.187 -1.308 19.327 1.00 91.06 622 PRO A C 1
ATOM 4792 O O . PRO A 1 622 ? 17.694 -2.394 19.032 1.00 91.06 622 PRO A O 1
ATOM 4795 N N . ALA A 1 623 ? 17.799 -0.633 20.416 1.00 89.19 623 ALA A N 1
ATOM 4796 C CA . ALA A 1 623 ? 16.727 -1.092 21.303 1.00 89.19 623 ALA A CA 1
ATOM 4797 C C . ALA A 1 623 ? 15.329 -1.000 20.654 1.00 89.19 623 ALA A C 1
ATOM 4799 O O . ALA A 1 623 ? 14.438 -1.775 20.995 1.00 89.19 623 ALA A O 1
ATOM 4800 N N . GLY A 1 624 ? 15.139 -0.092 19.691 1.00 90.12 624 GLY A N 1
ATOM 4801 C CA . GLY A 1 624 ? 13.882 0.077 18.959 1.00 90.12 624 GLY A CA 1
ATOM 4802 C C . GLY A 1 624 ? 13.609 -0.996 17.900 1.00 90.12 624 GLY A C 1
ATOM 4803 O O . GLY A 1 624 ? 12.466 -1.126 17.459 1.00 90.12 624 GLY A O 1
ATOM 4804 N N . LEU A 1 625 ? 14.607 -1.814 17.532 1.00 94.06 625 LEU A N 1
ATOM 4805 C CA . LEU A 1 625 ? 14.452 -2.879 16.532 1.00 94.06 625 LEU A CA 1
ATOM 4806 C C . LEU A 1 625 ? 13.291 -3.826 16.871 1.00 94.06 625 LEU A C 1
ATOM 4808 O O . LEU A 1 625 ? 12.477 -4.130 16.004 1.00 94.06 625 LEU A O 1
ATOM 4812 N N . GLY A 1 626 ? 13.181 -4.246 18.136 1.00 93.00 626 GLY A N 1
ATOM 4813 C CA . GLY A 1 626 ? 12.115 -5.148 18.578 1.00 93.00 626 GLY A CA 1
ATOM 4814 C C . GLY A 1 626 ? 10.715 -4.531 18.475 1.00 93.00 626 GLY A C 1
ATOM 4815 O O . GLY A 1 626 ? 9.757 -5.242 18.185 1.00 93.00 626 GLY A O 1
ATOM 4816 N N . ALA A 1 627 ? 10.591 -3.209 18.643 1.00 91.44 627 ALA A N 1
ATOM 4817 C CA . ALA A 1 627 ? 9.326 -2.498 18.463 1.00 91.44 627 ALA A CA 1
ATOM 4818 C C . ALA A 1 627 ? 8.944 -2.395 16.976 1.00 91.44 627 ALA A C 1
ATOM 4820 O O . ALA A 1 627 ? 7.800 -2.682 16.622 1.00 91.44 627 ALA A O 1
ATOM 4821 N N . LEU A 1 628 ? 9.911 -2.075 16.105 1.00 92.88 628 LEU A N 1
ATOM 4822 C CA . LEU A 1 628 ? 9.722 -2.069 14.650 1.00 92.88 628 LEU A CA 1
ATOM 4823 C C . LEU A 1 628 ? 9.338 -3.462 14.129 1.00 92.88 628 LEU A C 1
ATOM 4825 O O . LEU A 1 628 ? 8.353 -3.597 13.409 1.00 92.88 628 LEU A O 1
ATOM 4829 N N . GLN A 1 629 ? 10.063 -4.508 14.534 1.00 93.94 629 GLN A N 1
ATOM 4830 C CA . GLN A 1 629 ? 9.726 -5.884 14.166 1.00 93.94 629 GLN A CA 1
ATOM 4831 C C . GLN A 1 629 ? 8.337 -6.274 14.678 1.00 93.94 629 GLN A C 1
ATOM 4833 O O . GLN A 1 629 ? 7.554 -6.818 13.909 1.00 93.94 629 GLN A O 1
ATOM 4838 N N . ALA A 1 630 ? 7.979 -5.959 15.927 1.00 91.75 630 ALA A N 1
ATOM 4839 C CA . ALA A 1 630 ? 6.649 -6.265 16.458 1.00 91.75 630 ALA A CA 1
ATOM 4840 C C . ALA A 1 630 ? 5.512 -5.536 15.713 1.00 91.75 630 ALA A C 1
ATOM 4842 O O . ALA A 1 630 ? 4.427 -6.099 15.571 1.00 91.75 630 ALA A O 1
ATOM 4843 N N . LEU A 1 631 ? 5.750 -4.318 15.211 1.00 91.88 631 LEU A N 1
ATOM 4844 C CA . LEU A 1 631 ? 4.803 -3.593 14.357 1.00 91.88 631 LEU A CA 1
ATOM 4845 C C . LEU A 1 631 ? 4.681 -4.256 12.975 1.00 91.88 631 LEU A C 1
ATOM 4847 O O . LEU A 1 631 ? 3.576 -4.478 12.486 1.00 91.88 631 LEU A O 1
ATOM 4851 N N . LEU A 1 632 ? 5.804 -4.635 12.361 1.00 92.31 632 LEU A N 1
ATOM 4852 C CA . LEU A 1 632 ? 5.801 -5.322 11.069 1.00 92.31 632 LEU A CA 1
ATOM 4853 C C . LEU A 1 632 ? 5.195 -6.733 11.159 1.00 92.31 632 LEU A C 1
ATOM 4855 O O . LEU A 1 632 ? 4.473 -7.123 10.250 1.00 92.31 632 LEU A O 1
ATOM 4859 N N . TYR A 1 633 ? 5.393 -7.464 12.263 1.00 90.88 633 TYR A N 1
ATOM 4860 C CA . TYR A 1 633 ? 4.694 -8.727 12.542 1.00 90.88 633 TYR A CA 1
ATOM 4861 C C . TYR A 1 633 ? 3.182 -8.532 12.747 1.00 90.88 633 TYR A C 1
ATOM 4863 O O . TYR A 1 633 ? 2.400 -9.406 12.383 1.00 90.88 633 TYR A O 1
ATOM 4871 N N . GLN A 1 634 ? 2.755 -7.400 13.317 1.00 90.25 634 GLN A N 1
ATOM 4872 C CA . GLN A 1 634 ? 1.337 -7.059 13.477 1.00 90.25 634 GLN A CA 1
ATOM 4873 C C . GLN A 1 634 ? 0.662 -6.799 12.126 1.00 90.25 634 GLN A C 1
ATOM 4875 O O . GLN A 1 634 ? -0.412 -7.346 11.893 1.00 90.25 634 GLN A O 1
ATOM 4880 N N . PHE A 1 635 ? 1.297 -6.054 11.217 1.00 88.69 635 PHE A N 1
ATOM 4881 C CA . PHE A 1 635 ? 0.812 -5.951 9.835 1.00 88.69 635 PHE A CA 1
ATOM 4882 C C . PHE A 1 635 ? 0.894 -7.307 9.113 1.00 88.69 635 PHE A C 1
ATOM 4884 O O . PHE A 1 635 ? -0.069 -7.723 8.484 1.00 88.69 635 PHE A O 1
ATOM 4891 N N . ALA A 1 636 ? 1.976 -8.072 9.287 1.00 84.75 636 ALA A N 1
ATOM 4892 C CA . ALA A 1 636 ? 2.132 -9.400 8.687 1.00 84.75 636 ALA A CA 1
ATOM 4893 C C . ALA A 1 636 ? 1.093 -10.449 9.143 1.00 84.75 636 ALA A C 1
ATOM 4895 O O . ALA A 1 636 ? 0.965 -11.475 8.481 1.00 84.75 636 ALA A O 1
ATOM 4896 N N . LYS A 1 637 ? 0.315 -10.214 10.215 1.00 81.00 637 LYS A N 1
ATOM 4897 C CA . LYS A 1 637 ? -0.847 -11.062 10.556 1.00 81.00 637 LYS A CA 1
ATOM 4898 C C . LYS A 1 637 ? -1.971 -10.992 9.504 1.00 81.00 637 LYS A C 1
ATOM 4900 O O . LYS A 1 637 ? -2.782 -11.911 9.471 1.00 81.00 637 LYS A O 1
ATOM 4905 N N . THR A 1 638 ? -2.019 -9.965 8.644 1.00 71.50 638 THR A N 1
ATOM 4906 C CA . THR A 1 638 ? -2.953 -9.892 7.496 1.00 71.50 638 THR A CA 1
ATOM 4907 C C . THR A 1 638 ? -2.364 -10.461 6.197 1.00 71.50 638 THR A C 1
ATOM 4909 O O . THR A 1 638 ? -3.030 -10.465 5.165 1.00 71.50 638 THR A O 1
ATOM 4912 N N . ALA A 1 639 ? -1.120 -10.951 6.237 1.00 66.44 639 ALA A N 1
ATOM 4913 C CA . ALA A 1 639 ? -0.364 -11.419 5.080 1.00 66.44 639 ALA A CA 1
ATOM 4914 C C . ALA A 1 639 ? -0.305 -12.961 4.990 1.00 66.44 639 ALA A C 1
ATOM 4916 O O . ALA A 1 639 ? -0.450 -13.656 6.000 1.00 66.44 639 ALA A O 1
ATOM 4917 N N . PRO A 1 640 ? -0.004 -13.531 3.805 1.00 62.41 640 PRO A N 1
ATOM 4918 C CA . PRO A 1 640 ? 0.395 -14.935 3.686 1.00 62.41 640 PRO A CA 1
ATOM 4919 C C . PRO A 1 640 ? 1.660 -15.259 4.520 1.00 62.41 640 PRO A C 1
ATOM 4921 O O . PRO A 1 640 ? 2.495 -14.383 4.766 1.00 62.41 640 PRO A O 1
ATOM 4924 N N . PRO A 1 641 ? 1.858 -16.533 4.925 1.00 62.00 641 PRO A N 1
ATOM 4925 C CA . PRO A 1 641 ? 2.740 -16.917 6.038 1.00 62.00 641 PRO A CA 1
ATOM 4926 C C . PRO A 1 641 ? 4.236 -16.594 5.873 1.00 62.00 641 PRO A C 1
ATOM 4928 O O . PRO A 1 641 ? 4.962 -16.551 6.867 1.00 62.00 641 PRO A O 1
ATOM 4931 N N . ASP A 1 642 ? 4.711 -16.334 4.651 1.00 70.69 642 ASP A N 1
ATOM 4932 C CA . ASP A 1 642 ? 6.109 -15.972 4.385 1.00 70.69 642 ASP A CA 1
ATOM 4933 C C . ASP A 1 642 ? 6.521 -14.620 4.994 1.00 70.69 642 ASP A C 1
ATOM 4935 O O . ASP A 1 642 ? 7.711 -14.396 5.221 1.00 70.69 642 ASP A O 1
ATOM 4939 N N . ALA A 1 643 ? 5.574 -13.726 5.303 1.00 76.69 643 ALA A N 1
ATOM 4940 C CA . ALA A 1 643 ? 5.893 -12.375 5.769 1.00 76.69 643 ALA A CA 1
ATOM 4941 C C . ALA A 1 643 ? 6.715 -12.348 7.074 1.00 76.69 643 ALA A C 1
ATOM 4943 O O . ALA A 1 643 ? 7.574 -11.485 7.263 1.00 76.69 643 ALA A O 1
ATOM 4944 N N . SER A 1 644 ? 6.548 -13.358 7.934 1.00 83.62 644 SER A N 1
ATOM 4945 C CA . SER A 1 644 ? 7.362 -13.524 9.148 1.00 83.62 644 SER A CA 1
ATOM 4946 C C . SER A 1 644 ? 8.865 -13.664 8.857 1.00 83.62 644 SER A C 1
ATOM 4948 O O . SER A 1 644 ? 9.690 -13.271 9.682 1.00 83.62 644 SER A O 1
ATOM 4950 N N . ARG A 1 645 ? 9.241 -14.206 7.688 1.00 88.31 645 ARG A N 1
ATOM 4951 C CA . ARG A 1 645 ? 10.641 -14.446 7.307 1.00 88.31 645 ARG A CA 1
ATOM 4952 C C . ARG A 1 645 ? 11.385 -13.141 7.039 1.00 88.31 645 ARG A C 1
ATOM 4954 O O . ARG A 1 645 ? 12.461 -12.948 7.598 1.00 88.31 645 ARG A O 1
ATOM 4961 N N . TYR A 1 646 ? 10.820 -12.235 6.237 1.00 88.38 646 TYR A N 1
ATOM 4962 C CA . TYR A 1 646 ? 11.508 -10.981 5.910 1.00 88.38 646 TYR A CA 1
ATOM 4963 C C . TYR A 1 646 ? 11.604 -10.050 7.132 1.00 88.38 646 TYR A C 1
ATOM 4965 O O . TYR A 1 646 ? 12.621 -9.384 7.310 1.00 88.38 646 TYR A O 1
ATOM 4973 N N . VAL A 1 647 ? 10.613 -10.063 8.037 1.00 91.81 647 VAL A N 1
ATOM 4974 C CA . VAL A 1 647 ? 10.672 -9.298 9.300 1.00 91.81 647 VAL A CA 1
ATOM 4975 C C . VAL A 1 647 ? 11.780 -9.820 10.223 1.00 91.81 647 VAL A C 1
ATOM 4977 O O . VAL A 1 647 ? 12.529 -9.021 10.792 1.00 91.81 647 VAL A O 1
ATOM 4980 N N . ALA A 1 648 ? 11.953 -11.144 10.323 1.00 91.44 648 ALA A N 1
ATOM 4981 C CA . ALA A 1 648 ? 13.085 -11.752 11.030 1.00 91.44 648 ALA A CA 1
ATOM 4982 C C . ALA A 1 648 ? 14.446 -11.412 10.386 1.00 91.44 648 ALA A C 1
ATOM 4984 O O . ALA A 1 648 ? 15.450 -11.316 11.089 1.00 91.44 648 ALA A O 1
ATOM 4985 N N . GLY A 1 649 ? 14.469 -11.170 9.071 1.00 92.62 649 GLY A N 1
ATOM 4986 C CA . GLY A 1 649 ? 15.644 -10.730 8.314 1.00 92.62 649 GLY A CA 1
ATOM 4987 C C . GLY A 1 649 ? 16.169 -9.334 8.660 1.00 92.62 649 GLY A C 1
ATOM 4988 O O . GLY A 1 649 ? 17.289 -8.997 8.280 1.00 92.62 649 GLY A O 1
ATOM 4989 N N . ILE A 1 650 ? 15.404 -8.511 9.382 1.00 95.31 650 ILE A N 1
ATOM 4990 C CA . ILE A 1 650 ? 15.849 -7.188 9.837 1.00 95.31 650 ILE A CA 1
ATOM 4991 C C . ILE A 1 650 ? 16.696 -7.380 11.103 1.00 95.31 650 ILE A C 1
ATOM 4993 O O . ILE A 1 650 ? 16.182 -7.465 12.215 1.00 95.31 650 ILE A O 1
ATOM 4997 N N . THR A 1 651 ? 18.014 -7.487 10.936 1.00 95.44 651 THR A N 1
ATOM 4998 C CA . THR A 1 651 ? 18.939 -7.886 12.013 1.00 95.44 651 THR A CA 1
ATOM 4999 C C . THR A 1 651 ? 19.402 -6.734 12.907 1.00 95.44 651 THR A C 1
ATOM 5001 O O . THR A 1 651 ? 19.766 -6.974 14.059 1.00 95.44 651 THR A O 1
ATOM 5004 N N . LYS A 1 652 ? 19.438 -5.493 12.395 1.00 96.25 652 LYS A N 1
ATOM 5005 C CA . LYS A 1 652 ? 19.856 -4.288 13.143 1.00 96.25 652 LYS A CA 1
ATOM 5006 C C . LYS A 1 652 ? 19.115 -3.043 12.655 1.00 96.25 652 LYS A C 1
ATOM 5008 O O . LYS A 1 652 ? 18.815 -2.920 11.470 1.00 96.25 652 LYS A O 1
ATOM 5013 N N . LEU A 1 653 ? 18.914 -2.102 13.576 1.00 96.31 653 LEU A N 1
ATOM 5014 C CA . LEU A 1 653 ? 18.454 -0.731 13.349 1.00 96.31 653 LEU A CA 1
ATOM 5015 C C . LEU A 1 653 ? 19.417 0.215 14.079 1.00 96.31 653 LEU A C 1
ATOM 5017 O O . LEU A 1 653 ? 19.758 -0.041 15.234 1.00 96.31 653 LEU A O 1
ATOM 5021 N N . ASN A 1 654 ? 19.871 1.284 13.424 1.00 95.00 654 ASN A N 1
ATOM 5022 C CA . ASN A 1 654 ? 20.697 2.310 14.058 1.00 95.00 654 ASN A CA 1
ATOM 5023 C C . ASN A 1 654 ? 20.560 3.680 13.373 1.00 95.00 654 ASN A C 1
ATOM 5025 O O . ASN A 1 654 ? 21.041 3.877 12.257 1.00 95.00 654 ASN A O 1
ATOM 5029 N N . GLY A 1 655 ? 19.973 4.645 14.075 1.00 93.62 655 GLY A N 1
ATOM 5030 C CA . GLY A 1 655 ? 19.959 6.059 13.716 1.00 93.62 655 GLY A CA 1
ATOM 5031 C C . GLY A 1 655 ? 21.214 6.786 14.204 1.00 93.62 655 GLY A C 1
ATOM 5032 O O . GLY A 1 655 ? 21.600 6.660 15.367 1.00 93.62 655 GLY A O 1
ATOM 5033 N N . ARG A 1 656 ? 21.839 7.589 13.337 1.00 93.12 656 ARG A N 1
ATOM 5034 C CA . ARG A 1 656 ? 22.912 8.527 13.710 1.00 93.12 656 ARG A CA 1
ATOM 5035 C C . ARG A 1 656 ? 22.572 9.941 13.255 1.00 93.12 656 ARG A C 1
ATOM 5037 O O . ARG A 1 656 ? 22.133 10.129 12.124 1.00 93.12 656 ARG A O 1
ATOM 5044 N N . SER A 1 657 ? 22.812 10.937 14.107 1.00 92.12 657 SER A N 1
ATOM 5045 C CA . SER A 1 657 ? 22.676 12.336 13.693 1.00 92.12 657 SER A CA 1
ATOM 5046 C C . SER A 1 657 ? 23.726 12.676 12.631 1.00 92.12 657 SER A C 1
ATOM 5048 O O . SER A 1 657 ? 24.896 12.300 12.742 1.00 92.12 657 SER A O 1
ATOM 5050 N N . VAL A 1 658 ? 23.287 13.371 11.588 1.00 93.00 658 VAL A N 1
ATOM 5051 C CA . VAL A 1 658 ? 24.084 13.829 10.451 1.00 93.00 658 VAL A CA 1
ATOM 5052 C C . VAL A 1 658 ? 23.741 15.285 10.133 1.00 93.00 658 VAL A C 1
ATOM 5054 O O . VAL A 1 658 ? 22.844 15.885 10.722 1.00 93.00 658 VAL A O 1
ATOM 5057 N N . LYS A 1 659 ? 24.464 15.864 9.176 1.00 92.31 659 LYS A N 1
ATOM 5058 C CA . LYS A 1 659 ? 24.041 17.077 8.473 1.00 92.31 659 LYS A CA 1
ATOM 5059 C C . LYS A 1 659 ? 24.154 16.838 6.974 1.00 92.31 659 LYS A C 1
ATOM 5061 O O . LYS A 1 659 ? 25.047 16.098 6.539 1.00 92.31 659 LYS A O 1
ATOM 5066 N N . ARG A 1 660 ? 23.261 17.432 6.190 1.00 91.12 660 ARG A N 1
ATOM 5067 C CA . ARG A 1 660 ? 23.222 17.298 4.728 1.00 91.12 660 ARG A CA 1
ATOM 5068 C C . ARG A 1 660 ? 23.082 18.663 4.081 1.00 91.12 660 ARG A C 1
ATOM 5070 O O . ARG A 1 660 ? 22.438 19.546 4.629 1.00 91.12 660 ARG A O 1
ATOM 5077 N N . VAL A 1 661 ? 23.735 18.843 2.938 1.00 89.44 661 VAL A N 1
ATOM 5078 C CA . VAL A 1 661 ? 23.565 20.042 2.114 1.00 89.44 661 VAL A CA 1
ATOM 5079 C C . VAL A 1 661 ? 22.425 19.752 1.150 1.00 89.44 661 VAL A C 1
ATOM 5081 O O . VAL A 1 661 ? 22.513 18.791 0.391 1.00 89.44 661 VAL A O 1
ATOM 5084 N N . MET A 1 662 ? 21.349 20.531 1.228 1.00 87.75 662 MET A N 1
ATOM 5085 C CA . MET A 1 662 ? 20.098 20.270 0.514 1.00 87.75 662 MET A CA 1
ATOM 5086 C C . MET A 1 662 ? 19.526 21.554 -0.080 1.00 87.75 662 MET A C 1
ATOM 5088 O O . MET A 1 662 ? 19.664 22.631 0.502 1.00 87.75 662 MET A O 1
ATOM 5092 N N . ASN A 1 663 ? 18.840 21.434 -1.214 1.00 83.19 663 ASN A N 1
ATOM 5093 C CA . ASN A 1 663 ? 18.041 22.521 -1.770 1.00 83.19 663 ASN A CA 1
ATOM 5094 C C . ASN A 1 663 ? 16.682 22.533 -1.061 1.00 83.19 663 ASN A C 1
ATOM 5096 O O . ASN A 1 663 ? 15.878 21.626 -1.256 1.00 83.19 663 ASN A O 1
ATOM 5100 N N . VAL A 1 664 ? 16.438 23.542 -0.227 1.00 81.69 664 VAL A N 1
ATOM 5101 C CA . VAL A 1 664 ? 15.155 23.733 0.467 1.00 81.69 664 VAL A CA 1
ATOM 5102 C C . VAL A 1 664 ? 14.330 24.727 -0.346 1.00 81.69 664 VAL A C 1
ATOM 5104 O O . VAL A 1 664 ? 14.833 25.799 -0.663 1.00 81.69 664 VAL A O 1
ATOM 5107 N N . ALA A 1 665 ? 13.076 24.413 -0.683 1.00 78.69 665 ALA A N 1
ATOM 5108 C CA . ALA A 1 665 ? 12.272 25.229 -1.608 1.00 78.69 665 ALA A CA 1
ATOM 5109 C C . ALA A 1 665 ? 12.084 26.700 -1.167 1.00 78.69 665 ALA A C 1
ATOM 5111 O O . ALA A 1 665 ? 11.906 27.584 -2.003 1.00 78.69 665 ALA A O 1
ATOM 5112 N N . SER A 1 666 ? 12.166 26.973 0.138 1.00 77.31 666 SER A N 1
ATOM 5113 C CA . SER A 1 666 ? 12.095 28.313 0.732 1.00 77.31 666 SER A CA 1
ATOM 5114 C C . SER A 1 666 ? 13.403 29.122 0.657 1.00 77.31 666 SER A C 1
ATOM 5116 O O . SER A 1 666 ? 13.403 30.301 1.020 1.00 77.31 666 SER A O 1
ATOM 5118 N N . VAL A 1 667 ? 14.515 28.537 0.186 1.00 82.25 667 VAL A N 1
ATOM 5119 C CA . VAL A 1 667 ? 15.845 29.173 0.151 1.00 82.25 667 VAL A CA 1
ATOM 5120 C C . VAL A 1 667 ? 16.513 28.982 -1.225 1.00 82.25 667 VAL A C 1
ATOM 5122 O O . VAL A 1 667 ? 16.752 27.852 -1.638 1.00 82.25 667 VAL A O 1
ATOM 5125 N N . PRO A 1 668 ? 16.907 30.057 -1.940 1.00 82.62 668 PRO A N 1
ATOM 5126 C CA . PRO A 1 668 ? 17.421 29.979 -3.318 1.00 82.62 668 PRO A CA 1
ATOM 5127 C C . PRO A 1 668 ? 18.878 29.476 -3.433 1.00 82.62 668 PRO A C 1
ATOM 5129 O O . PRO A 1 668 ? 19.556 29.747 -4.423 1.00 82.62 668 PRO A O 1
ATOM 5132 N N . MET A 1 669 ? 19.394 28.792 -2.411 1.00 86.88 669 MET A N 1
ATOM 5133 C CA . MET A 1 669 ? 20.750 28.242 -2.361 1.00 86.88 669 MET A CA 1
ATOM 5134 C C . MET A 1 669 ? 20.791 27.003 -1.450 1.00 86.88 669 MET A C 1
ATOM 5136 O O . MET A 1 669 ? 19.978 26.923 -0.528 1.00 86.88 669 MET A O 1
ATOM 5140 N N . PRO A 1 670 ? 21.737 26.064 -1.646 1.00 87.94 670 PRO A N 1
ATOM 5141 C CA . PRO A 1 670 ? 21.837 24.878 -0.800 1.00 87.94 670 PRO A CA 1
ATOM 5142 C C . PRO A 1 670 ? 22.113 25.238 0.669 1.00 87.94 670 PRO A C 1
ATOM 5144 O O . PRO A 1 670 ? 23.027 26.012 0.969 1.00 87.94 670 PRO A O 1
ATOM 5147 N N . VAL A 1 671 ? 21.355 24.644 1.592 1.00 89.12 671 VAL A N 1
ATOM 5148 C CA . VAL A 1 671 ? 21.440 24.874 3.045 1.00 89.12 671 VAL A CA 1
ATOM 5149 C C . VAL A 1 671 ? 21.965 23.623 3.746 1.00 89.12 671 VAL A C 1
ATOM 5151 O O . VAL A 1 671 ? 21.666 22.505 3.337 1.00 89.12 671 VAL A O 1
ATOM 5154 N N . LEU A 1 672 ? 22.742 23.797 4.821 1.00 91.88 672 LEU A N 1
ATOM 5155 C CA . LEU A 1 672 ? 23.172 22.696 5.685 1.00 91.88 672 LEU A CA 1
ATOM 5156 C C . LEU A 1 672 ? 22.072 22.352 6.705 1.00 91.88 672 LEU A C 1
ATOM 5158 O O . LEU A 1 672 ? 22.007 22.950 7.781 1.00 91.88 672 LEU A O 1
ATOM 5162 N N . VAL A 1 673 ? 21.232 21.379 6.366 1.00 90.44 673 VAL A N 1
ATOM 5163 C CA . VAL A 1 673 ? 20.109 20.901 7.183 1.00 90.44 673 VAL A CA 1
ATOM 5164 C C . VAL A 1 673 ? 20.607 19.851 8.199 1.00 90.44 673 VAL A C 1
ATOM 5166 O O . VAL A 1 673 ? 21.442 19.007 7.842 1.00 90.44 673 VAL A O 1
ATOM 5169 N N . PRO A 1 674 ? 20.172 19.890 9.474 1.00 90.62 674 PRO A N 1
ATOM 5170 C CA . PRO A 1 674 ? 20.350 18.778 10.413 1.00 90.62 674 PRO A CA 1
ATOM 5171 C C . PRO A 1 674 ? 19.539 17.546 9.980 1.00 90.62 674 PRO A C 1
ATOM 5173 O O . PRO A 1 674 ? 18.590 17.654 9.207 1.00 90.62 674 PRO A O 1
ATOM 5176 N N . GLY A 1 675 ? 19.922 16.360 10.445 1.00 91.44 675 GLY A N 1
ATOM 5177 C CA . GLY A 1 675 ? 19.182 15.151 10.109 1.00 91.44 675 GLY A CA 1
ATOM 5178 C C . GLY A 1 675 ? 19.597 13.896 10.845 1.00 91.44 675 GLY A C 1
ATOM 5179 O O . GLY A 1 675 ? 20.519 13.899 11.669 1.00 91.44 675 GLY A O 1
ATOM 5180 N N . ILE A 1 676 ? 18.932 12.797 10.499 1.00 92.75 676 ILE A N 1
ATOM 5181 C CA . ILE A 1 676 ? 19.215 11.454 11.005 1.00 92.75 676 ILE A CA 1
ATOM 5182 C C . ILE A 1 676 ? 19.411 10.506 9.822 1.00 92.75 676 ILE A C 1
ATOM 5184 O O . ILE A 1 676 ? 18.496 10.275 9.035 1.00 92.75 676 ILE A O 1
ATOM 5188 N N . GLN A 1 677 ? 20.597 9.906 9.720 1.00 95.25 677 GLN A N 1
ATOM 5189 C CA . GLN A 1 677 ? 20.772 8.743 8.859 1.00 95.25 677 GLN A CA 1
ATOM 5190 C C . GLN A 1 677 ? 20.263 7.511 9.606 1.00 95.25 677 GLN A C 1
ATOM 5192 O O . GLN A 1 677 ? 20.779 7.198 10.683 1.00 95.25 677 GLN A O 1
ATOM 5197 N N . VAL A 1 678 ? 19.294 6.804 9.029 1.00 95.94 678 VAL A N 1
ATOM 5198 C CA . VAL A 1 678 ? 18.766 5.545 9.565 1.00 95.94 678 VAL A CA 1
ATOM 5199 C C . VAL A 1 678 ? 19.399 4.385 8.807 1.00 95.94 678 VAL A C 1
ATOM 5201 O O . VAL A 1 678 ? 19.146 4.193 7.619 1.00 95.94 678 VAL A O 1
ATOM 5204 N N . THR A 1 679 ? 20.233 3.604 9.493 1.00 96.88 679 THR A N 1
ATOM 5205 C CA . THR A 1 679 ? 20.811 2.373 8.947 1.00 96.88 679 THR A CA 1
ATOM 5206 C C . THR A 1 679 ? 19.982 1.164 9.374 1.00 96.88 679 THR A C 1
ATOM 5208 O O . THR A 1 679 ? 19.879 0.880 10.570 1.00 96.88 679 THR A O 1
ATOM 5211 N N . LEU A 1 680 ? 19.444 0.420 8.406 1.00 96.94 680 LEU A N 1
ATOM 5212 C CA . LEU A 1 680 ? 18.997 -0.961 8.605 1.00 96.94 680 LEU A CA 1
ATOM 5213 C C . LEU A 1 680 ? 20.102 -1.937 8.188 1.00 96.94 680 LEU A C 1
ATOM 5215 O O . LEU A 1 680 ? 20.823 -1.701 7.214 1.00 96.94 680 LEU A O 1
ATOM 5219 N N . THR A 1 681 ? 20.203 -3.065 8.890 1.00 96.88 681 THR A N 1
ATOM 5220 C CA . THR A 1 681 ? 20.979 -4.227 8.431 1.00 96.88 681 THR A CA 1
ATOM 5221 C C . THR A 1 681 ? 20.033 -5.383 8.138 1.00 96.88 681 THR A C 1
ATOM 5223 O O . THR A 1 681 ? 19.371 -5.885 9.048 1.00 96.88 681 THR A O 1
ATOM 5226 N N . ILE A 1 682 ? 19.976 -5.802 6.877 1.00 95.31 682 ILE A N 1
ATOM 5227 C CA . ILE A 1 682 ? 19.041 -6.798 6.350 1.00 95.31 682 ILE A CA 1
ATOM 5228 C C . ILE A 1 682 ? 19.812 -8.038 5.896 1.00 95.31 682 ILE A C 1
ATOM 5230 O O . ILE A 1 682 ? 20.803 -7.922 5.182 1.00 95.31 682 ILE A O 1
ATOM 5234 N N . ASP A 1 683 ? 19.340 -9.220 6.287 1.00 93.19 683 ASP A N 1
ATOM 5235 C CA . ASP A 1 683 ? 19.724 -10.483 5.657 1.00 93.19 683 ASP A CA 1
ATOM 5236 C C . ASP A 1 683 ? 18.983 -10.646 4.320 1.00 93.19 683 ASP A C 1
ATOM 5238 O O . ASP A 1 683 ? 17.781 -10.910 4.277 1.00 93.19 683 ASP A O 1
ATOM 5242 N N . GLU A 1 684 ? 19.713 -10.501 3.216 1.00 89.38 684 GLU A N 1
ATOM 5243 C CA . GLU A 1 684 ? 19.211 -10.663 1.846 1.00 89.38 684 GLU A CA 1
ATOM 5244 C C . GLU A 1 684 ? 18.585 -12.056 1.623 1.00 89.38 684 GLU A C 1
ATOM 5246 O O . GLU A 1 684 ? 17.583 -12.193 0.912 1.00 89.38 684 GLU A O 1
ATOM 5251 N N . ALA A 1 685 ? 19.091 -13.096 2.302 1.00 88.00 685 ALA A N 1
ATOM 5252 C CA . ALA A 1 685 ? 18.545 -14.450 2.220 1.00 88.00 685 ALA A CA 1
ATOM 5253 C C . ALA A 1 685 ? 17.189 -14.602 2.936 1.00 88.00 685 ALA A C 1
ATOM 5255 O O . ALA A 1 685 ? 16.470 -15.576 2.696 1.00 88.00 685 ALA A O 1
ATOM 5256 N N . ALA A 1 686 ? 16.782 -13.648 3.776 1.00 90.12 686 ALA A N 1
ATOM 5257 C CA . ALA A 1 686 ? 15.446 -13.616 4.364 1.00 90.12 686 ALA A CA 1
ATOM 5258 C C . ALA A 1 686 ? 14.391 -13.004 3.420 1.00 90.12 686 ALA A C 1
ATOM 5260 O O . ALA A 1 686 ? 13.209 -13.323 3.539 1.00 90.12 686 ALA A O 1
ATOM 5261 N N . PHE A 1 687 ? 14.812 -12.180 2.454 1.00 88.94 687 PHE A N 1
ATOM 5262 C CA . PHE A 1 687 ? 13.933 -11.428 1.548 1.00 88.94 687 PHE A CA 1
ATOM 5263 C C . PHE A 1 687 ? 13.624 -12.147 0.222 1.00 88.94 687 PHE A C 1
ATOM 5265 O O . PHE A 1 687 ? 12.964 -11.586 -0.646 1.00 88.94 687 PHE A O 1
ATOM 5272 N N . THR A 1 688 ? 14.043 -13.405 0.041 1.00 85.25 688 THR A N 1
ATOM 5273 C CA . THR A 1 688 ? 13.859 -14.140 -1.225 1.00 85.25 688 THR A CA 1
ATOM 5274 C C . THR A 1 688 ? 12.387 -14.181 -1.670 1.00 85.25 688 THR A C 1
ATOM 5276 O O . THR A 1 688 ? 11.564 -14.839 -1.034 1.00 85.25 688 THR A O 1
ATOM 5279 N N . GLY A 1 689 ? 12.063 -13.526 -2.791 1.00 87.25 689 GLY A N 1
ATOM 5280 C CA . GLY A 1 689 ? 10.692 -13.416 -3.323 1.00 87.25 689 GLY A CA 1
ATOM 5281 C C . GLY A 1 689 ? 9.967 -12.106 -2.988 1.00 87.25 689 GLY A C 1
ATOM 5282 O O . GLY A 1 689 ? 8.826 -11.929 -3.411 1.00 87.25 689 GLY A O 1
ATOM 5283 N N . HIS A 1 690 ? 10.634 -11.193 -2.280 1.00 90.19 690 HIS A N 1
ATOM 5284 C CA . HIS A 1 690 ? 10.228 -9.812 -2.029 1.00 90.19 690 HIS A CA 1
ATOM 5285 C C . HIS A 1 690 ? 11.299 -8.872 -2.595 1.00 90.19 690 HIS A C 1
ATOM 5287 O O . HIS A 1 690 ? 12.485 -9.159 -2.466 1.00 90.19 690 HIS A O 1
ATOM 5293 N N . ALA A 1 691 ? 10.900 -7.761 -3.218 1.00 92.38 691 ALA A N 1
ATOM 5294 C CA . ALA A 1 691 ? 11.857 -6.785 -3.734 1.00 92.38 691 ALA A CA 1
ATOM 5295 C C . ALA A 1 691 ? 12.444 -5.948 -2.587 1.00 92.38 691 ALA A C 1
ATOM 5297 O O . ALA A 1 691 ? 11.698 -5.297 -1.841 1.00 92.38 691 ALA A O 1
ATOM 5298 N N . LEU A 1 692 ? 13.771 -5.941 -2.461 1.00 93.50 692 LEU A N 1
ATOM 5299 C CA . LEU A 1 692 ? 14.485 -5.129 -1.474 1.00 93.50 692 LEU A CA 1
ATOM 5300 C C . LEU A 1 692 ? 14.279 -3.633 -1.731 1.00 93.50 692 LEU A C 1
ATOM 5302 O O . LEU A 1 692 ? 14.101 -2.881 -0.772 1.00 93.50 692 LEU A O 1
ATOM 5306 N N . HIS A 1 693 ? 14.216 -3.201 -2.993 1.00 94.06 693 HIS A N 1
ATOM 5307 C CA . HIS A 1 693 ? 13.889 -1.825 -3.367 1.00 94.06 693 HIS A CA 1
ATOM 5308 C C . HIS A 1 693 ? 12.516 -1.411 -2.824 1.00 94.06 693 HIS A C 1
ATOM 5310 O O . HIS A 1 693 ? 12.401 -0.393 -2.142 1.00 94.06 693 HIS A O 1
ATOM 5316 N N . THR A 1 694 ? 11.483 -2.230 -3.056 1.00 95.12 694 THR A N 1
ATOM 5317 C CA . THR A 1 694 ? 10.121 -1.966 -2.567 1.00 95.12 694 THR A CA 1
ATOM 5318 C C . THR A 1 694 ? 10.083 -1.870 -1.046 1.00 95.12 694 THR A C 1
ATOM 5320 O O . THR A 1 694 ? 9.561 -0.892 -0.513 1.00 95.12 694 THR A O 1
ATOM 5323 N N . PHE A 1 695 ? 10.675 -2.834 -0.333 1.00 94.88 695 PHE A N 1
ATOM 5324 C CA . PHE A 1 695 ? 10.719 -2.782 1.131 1.00 94.88 695 PHE A CA 1
ATOM 5325 C C . PHE A 1 695 ? 11.468 -1.546 1.647 1.00 94.88 695 PHE A C 1
ATOM 5327 O O . PHE A 1 695 ? 11.029 -0.900 2.598 1.00 94.88 695 PHE A O 1
ATOM 5334 N N . THR A 1 696 ? 12.568 -1.177 0.995 1.00 95.19 696 THR A N 1
ATOM 5335 C CA . THR A 1 696 ? 13.364 -0.006 1.374 1.00 95.19 696 THR A CA 1
ATOM 5336 C C . THR A 1 696 ? 12.587 1.293 1.156 1.00 95.19 696 THR A C 1
ATOM 5338 O O . THR A 1 696 ? 12.527 2.116 2.061 1.00 95.19 696 THR A O 1
ATOM 5341 N N . GLN A 1 697 ? 11.881 1.436 0.031 1.00 94.50 697 GLN A N 1
ATOM 5342 C CA . GLN A 1 697 ? 11.004 2.581 -0.246 1.00 94.50 697 GLN A CA 1
ATOM 5343 C C . GLN A 1 697 ? 9.811 2.701 0.727 1.00 94.50 697 GLN A C 1
ATOM 5345 O O . GLN A 1 697 ? 9.355 3.815 1.006 1.00 94.50 697 GLN A O 1
ATOM 5350 N N . LEU A 1 698 ? 9.320 1.585 1.284 1.00 95.00 698 LEU A N 1
ATOM 5351 C CA . LEU A 1 698 ? 8.334 1.592 2.377 1.00 95.00 698 LEU A CA 1
ATOM 5352 C C . LEU A 1 698 ? 8.958 2.068 3.695 1.00 95.00 698 LEU A C 1
ATOM 5354 O O . LEU A 1 698 ? 8.386 2.914 4.382 1.00 95.00 698 LEU A O 1
ATOM 5358 N N . MET A 1 699 ? 10.137 1.546 4.044 1.00 95.06 699 MET A N 1
ATOM 5359 C CA . MET A 1 699 ? 10.859 1.928 5.262 1.00 95.06 699 MET A CA 1
ATOM 5360 C C . MET A 1 699 ? 11.299 3.393 5.242 1.00 95.06 699 MET A C 1
ATOM 5362 O O . MET A 1 699 ? 11.197 4.068 6.261 1.00 95.06 699 MET A O 1
ATOM 5366 N N . GLU A 1 700 ? 11.717 3.913 4.092 1.00 93.50 700 GLU A N 1
ATOM 5367 C CA . GLU A 1 700 ? 12.109 5.311 3.910 1.00 93.50 700 GLU A CA 1
ATOM 5368 C C . GLU A 1 700 ? 10.941 6.262 4.227 1.00 93.50 700 GLU A C 1
ATOM 5370 O O . GLU A 1 700 ? 11.081 7.163 5.054 1.00 93.50 700 GLU A O 1
ATOM 5375 N N . ARG A 1 701 ? 9.742 5.977 3.692 1.00 92.00 701 ARG A N 1
ATOM 5376 C CA . ARG A 1 701 ? 8.497 6.706 4.016 1.00 92.00 701 ARG A CA 1
ATOM 5377 C C . ARG A 1 701 ? 8.049 6.505 5.467 1.00 92.00 701 ARG A C 1
ATOM 5379 O O . ARG A 1 701 ? 7.585 7.453 6.098 1.00 92.00 701 ARG A O 1
ATOM 5386 N N . TYR A 1 702 ? 8.211 5.303 6.026 1.00 92.81 702 TYR A N 1
ATOM 5387 C CA . TYR A 1 702 ? 7.926 5.033 7.440 1.00 92.81 702 TYR A CA 1
ATOM 5388 C C . TYR A 1 702 ? 8.811 5.866 8.374 1.00 92.81 702 TYR A C 1
ATOM 5390 O O . TYR A 1 702 ? 8.302 6.470 9.326 1.00 92.81 702 TYR A O 1
ATOM 5398 N N . PHE A 1 703 ? 10.115 5.921 8.090 1.00 92.75 703 PHE A N 1
ATOM 5399 C CA . PHE A 1 703 ? 11.079 6.681 8.873 1.00 92.75 703 PHE A CA 1
ATOM 5400 C C . PHE A 1 703 ? 10.963 8.187 8.651 1.00 92.75 703 PHE A C 1
ATOM 5402 O O . PHE A 1 703 ? 11.216 8.916 9.601 1.00 92.75 703 PHE A O 1
ATOM 5409 N N . LEU A 1 704 ? 10.506 8.670 7.490 1.00 90.81 704 LEU A N 1
ATOM 5410 C CA . LEU A 1 704 ? 10.335 10.106 7.223 1.00 90.81 704 LEU A CA 1
ATOM 5411 C C . LEU A 1 704 ? 9.454 10.825 8.266 1.00 90.81 704 LEU A C 1
ATOM 5413 O O . LEU A 1 704 ? 9.705 11.980 8.597 1.00 90.81 704 LEU A O 1
ATOM 5417 N N . ARG A 1 705 ? 8.492 10.122 8.880 1.00 89.00 705 ARG A N 1
ATOM 5418 C CA . ARG A 1 705 ? 7.682 10.640 10.004 1.00 89.00 705 ARG A CA 1
ATOM 5419 C C . ARG A 1 705 ? 8.504 11.000 11.253 1.00 89.00 705 ARG A C 1
ATOM 5421 O O . ARG A 1 705 ? 8.049 11.782 12.076 1.00 89.00 705 ARG A O 1
ATOM 5428 N N . TYR A 1 706 ? 9.711 10.452 11.399 1.00 87.38 706 TYR A N 1
ATOM 5429 C CA . TYR A 1 706 ? 10.661 10.766 12.474 1.00 87.38 706 TYR A CA 1
ATOM 5430 C C . TYR A 1 706 ? 11.588 11.946 12.138 1.00 87.38 706 TYR A C 1
ATOM 5432 O O . TYR A 1 706 ? 12.476 12.246 12.937 1.00 87.38 706 TYR A O 1
ATOM 5440 N N . ALA A 1 707 ? 11.430 12.592 10.977 1.00 85.12 707 ALA A N 1
ATOM 5441 C CA . ALA A 1 707 ? 12.239 13.745 10.589 1.00 85.12 707 ALA A CA 1
ATOM 5442 C C . ALA A 1 707 ? 11.723 15.049 11.225 1.00 85.12 707 ALA A C 1
ATOM 5444 O O . ALA A 1 707 ? 12.516 15.857 11.700 1.00 85.12 707 ALA A O 1
ATOM 5445 N N . GLY A 1 708 ? 10.403 15.258 11.279 1.00 80.56 708 GLY A N 1
ATOM 5446 C CA . GLY A 1 708 ? 9.834 16.541 11.705 1.00 80.56 708 GLY A CA 1
ATOM 5447 C C . GLY A 1 708 ? 10.310 17.673 10.788 1.00 80.56 708 GLY A C 1
ATOM 5448 O O . GLY A 1 708 ? 10.055 17.628 9.591 1.00 80.56 708 GLY A O 1
ATOM 5449 N N . GLY A 1 709 ? 11.031 18.656 11.338 1.00 78.00 709 GLY A N 1
ATOM 5450 C CA . GLY A 1 709 ? 11.682 19.729 10.565 1.00 78.00 709 GLY A CA 1
ATOM 5451 C C . GLY A 1 709 ? 13.129 19.445 10.121 1.00 78.00 709 GLY A C 1
ATOM 5452 O O . GLY A 1 709 ? 13.744 20.300 9.484 1.00 78.00 709 GLY A O 1
ATOM 5453 N N . ASP A 1 710 ? 13.686 18.283 10.469 1.00 87.19 710 ASP A N 1
ATOM 5454 C CA . ASP A 1 710 ? 15.016 17.831 10.043 1.00 87.19 710 ASP A CA 1
ATOM 5455 C C . ASP A 1 710 ? 14.925 17.032 8.714 1.00 87.19 710 ASP A C 1
ATOM 5457 O O . ASP A 1 710 ? 13.849 16.850 8.138 1.00 87.19 710 ASP A O 1
ATOM 5461 N N . CYS A 1 711 ? 16.056 16.527 8.205 1.00 90.12 711 CYS A N 1
ATOM 5462 C CA . CYS A 1 711 ? 16.080 15.543 7.112 1.00 90.12 711 CYS A CA 1
ATOM 5463 C C . CYS A 1 711 ? 16.325 14.103 7.600 1.00 90.12 711 CYS A C 1
ATOM 5465 O O . CYS A 1 711 ? 16.988 13.873 8.616 1.00 90.12 711 CYS A O 1
ATOM 5467 N N . ILE A 1 712 ? 15.839 13.113 6.848 1.00 92.50 712 ILE A N 1
ATOM 5468 C CA . ILE A 1 712 ? 16.158 11.693 7.043 1.00 92.50 712 ILE A CA 1
ATOM 5469 C C . ILE A 1 712 ? 16.784 11.105 5.782 1.00 92.50 712 ILE A C 1
ATOM 5471 O O . ILE A 1 712 ? 16.383 11.404 4.665 1.00 92.50 712 ILE A O 1
ATOM 5475 N N . GLU A 1 713 ? 17.794 10.265 5.978 1.00 94.25 713 GLU A N 1
ATOM 5476 C CA . GLU A 1 713 ? 18.547 9.592 4.919 1.00 94.25 713 GLU A CA 1
ATOM 5477 C C . GLU A 1 713 ? 18.574 8.093 5.231 1.00 94.25 713 GLU A C 1
ATOM 5479 O O . GLU A 1 713 ? 19.052 7.693 6.299 1.00 94.25 713 GLU A O 1
ATOM 5484 N N . MET A 1 714 ? 18.067 7.248 4.332 1.00 95.25 714 MET A N 1
ATOM 5485 C CA . MET A 1 714 ? 18.027 5.807 4.573 1.00 95.25 714 MET A CA 1
ATOM 5486 C C . MET A 1 714 ? 19.261 5.093 4.006 1.00 95.25 714 MET A C 1
ATOM 5488 O O . MET A 1 714 ? 19.682 5.329 2.875 1.00 95.25 714 MET A O 1
ATOM 5492 N N . VAL A 1 715 ? 19.828 4.170 4.785 1.00 96.12 715 VAL A N 1
ATOM 5493 C CA . VAL A 1 715 ? 20.885 3.252 4.337 1.00 96.12 715 VAL A CA 1
ATOM 5494 C C . VAL A 1 715 ? 20.495 1.818 4.682 1.00 96.12 715 VAL A C 1
ATOM 5496 O O . VAL A 1 715 ? 20.132 1.525 5.821 1.00 96.12 715 VAL A O 1
ATOM 5499 N N . VAL A 1 716 ? 20.626 0.905 3.723 1.00 96.12 716 VAL A N 1
ATOM 5500 C CA . VAL A 1 716 ? 20.489 -0.542 3.943 1.00 96.12 716 VAL A CA 1
ATOM 5501 C C . VAL A 1 716 ? 21.849 -1.202 3.785 1.00 96.12 716 VAL A C 1
ATOM 5503 O O . VAL A 1 716 ? 22.575 -0.943 2.824 1.00 96.12 716 VAL A O 1
ATOM 5506 N N . THR A 1 717 ? 22.188 -2.073 4.730 1.00 95.81 717 THR A N 1
ATOM 5507 C CA . THR A 1 717 ? 23.438 -2.840 4.756 1.00 95.81 717 THR A CA 1
ATOM 5508 C C . THR A 1 717 ? 23.179 -4.339 4.826 1.00 95.81 717 THR A C 1
ATOM 5510 O O . THR A 1 717 ? 22.214 -4.766 5.456 1.00 95.81 717 THR A O 1
ATOM 5513 N N . SER A 1 718 ? 24.061 -5.141 4.233 1.00 93.25 718 SER A N 1
ATOM 5514 C CA . SER A 1 718 ? 24.117 -6.588 4.464 1.00 93.25 718 SER A CA 1
ATOM 5515 C C . SER A 1 718 ? 24.690 -6.886 5.860 1.00 93.25 718 SER A C 1
ATOM 5517 O O . SER A 1 718 ? 25.360 -6.023 6.446 1.00 93.25 718 SER A O 1
ATOM 5519 N N . PRO A 1 719 ? 24.545 -8.109 6.410 1.00 90.69 719 PRO A N 1
ATOM 5520 C CA . PRO A 1 719 ? 25.133 -8.469 7.705 1.00 90.69 719 PRO A CA 1
ATOM 5521 C C . PRO A 1 719 ? 26.671 -8.389 7.712 1.00 90.69 719 PRO A C 1
ATOM 5523 O O . PRO A 1 719 ? 27.281 -8.283 8.778 1.00 90.69 719 PRO A O 1
ATOM 5526 N N . HIS A 1 720 ? 27.285 -8.397 6.523 1.00 88.88 720 HIS A N 1
ATOM 5527 C CA . HIS A 1 720 ? 28.721 -8.252 6.285 1.00 88.88 720 HIS A CA 1
ATOM 5528 C C . HIS A 1 720 ? 29.186 -6.786 6.183 1.00 88.88 720 HIS A C 1
ATOM 5530 O O . HIS A 1 720 ? 30.386 -6.537 6.082 1.00 88.88 720 HIS A O 1
ATOM 5536 N N . GLY A 1 721 ? 28.266 -5.815 6.228 1.00 86.25 721 GLY A N 1
ATOM 5537 C CA . GLY A 1 721 ? 28.564 -4.381 6.152 1.00 86.25 721 GLY A CA 1
ATOM 5538 C C . GLY A 1 721 ? 28.614 -3.802 4.734 1.00 86.25 721 GLY A C 1
ATOM 5539 O O . GLY A 1 721 ? 28.929 -2.623 4.578 1.00 86.25 721 GLY A O 1
ATOM 5540 N N . THR A 1 722 ? 28.288 -4.586 3.702 1.00 89.81 722 THR A N 1
ATOM 5541 C CA . THR A 1 722 ? 28.123 -4.079 2.329 1.00 89.81 722 THR A CA 1
ATOM 5542 C C . THR A 1 722 ? 26.921 -3.138 2.277 1.00 89.81 722 THR A C 1
ATOM 5544 O O . THR A 1 722 ? 25.869 -3.483 2.804 1.00 89.81 722 THR A O 1
ATOM 5547 N N . VAL A 1 723 ? 27.033 -1.975 1.632 1.00 91.81 723 VAL A N 1
ATOM 5548 C CA . VAL A 1 723 ? 25.871 -1.101 1.382 1.00 91.81 723 VAL A CA 1
ATOM 5549 C C . VAL A 1 723 ? 25.061 -1.674 0.217 1.00 91.81 723 VAL A C 1
ATOM 5551 O O . VAL A 1 723 ? 25.597 -1.836 -0.878 1.00 91.81 723 VAL A O 1
ATOM 5554 N N . ILE A 1 724 ? 23.787 -1.976 0.475 1.00 90.88 724 ILE A N 1
ATOM 5555 C CA . ILE A 1 724 ? 22.802 -2.477 -0.499 1.00 90.88 724 ILE A CA 1
ATOM 5556 C C . ILE A 1 724 ? 22.002 -1.305 -1.084 1.00 90.88 724 ILE A C 1
ATOM 5558 O O . ILE A 1 724 ? 21.719 -1.268 -2.274 1.00 90.88 724 ILE A O 1
ATOM 5562 N N . TYR A 1 725 ? 21.662 -0.316 -0.257 1.00 92.81 725 TYR A N 1
ATOM 5563 C CA . TYR A 1 725 ? 20.953 0.889 -0.684 1.00 92.81 725 TYR A CA 1
ATOM 5564 C C . TYR A 1 725 ? 21.433 2.095 0.114 1.00 92.81 725 TYR A C 1
ATOM 5566 O O . TYR A 1 725 ? 21.725 1.987 1.308 1.00 92.81 725 TYR A O 1
ATOM 5574 N N . HIS A 1 726 ? 21.475 3.249 -0.540 1.00 92.81 726 HIS A N 1
ATOM 5575 C CA . HIS A 1 726 ? 21.690 4.550 0.080 1.00 92.81 726 HIS A CA 1
ATOM 5576 C C . HIS A 1 726 ? 20.750 5.530 -0.622 1.00 92.81 726 HIS A C 1
ATOM 5578 O O . HIS A 1 726 ? 20.972 5.871 -1.780 1.00 92.81 726 HIS A O 1
ATOM 5584 N N . GLY A 1 727 ? 19.675 5.905 0.068 1.00 89.62 727 GLY A N 1
ATOM 5585 C CA . GLY A 1 727 ? 18.683 6.853 -0.426 1.00 89.62 727 GLY A CA 1
ATOM 5586 C C . GLY A 1 727 ? 19.194 8.285 -0.348 1.00 89.62 727 GLY A C 1
ATOM 5587 O O . GLY A 1 727 ? 20.074 8.611 0.458 1.00 89.62 727 GLY A O 1
ATOM 5588 N N . GLU A 1 728 ? 18.630 9.154 -1.180 1.00 89.94 728 GLU A N 1
ATOM 5589 C CA . GLU A 1 728 ? 18.861 10.590 -1.054 1.00 89.94 728 GLU A CA 1
ATOM 5590 C C . GLU A 1 728 ? 18.260 11.108 0.267 1.00 89.94 728 GLU A C 1
ATOM 5592 O O . GLU A 1 728 ? 17.278 10.554 0.766 1.00 89.94 728 GLU A O 1
ATOM 5597 N N . PRO A 1 729 ? 18.837 12.152 0.889 1.00 90.31 729 PRO A N 1
ATOM 5598 C CA . PRO A 1 729 ? 18.235 12.744 2.073 1.00 90.31 729 PRO A CA 1
ATOM 5599 C C . PRO A 1 729 ? 16.898 13.402 1.711 1.00 90.31 729 PRO A C 1
ATOM 5601 O O . PRO A 1 729 ? 16.835 14.253 0.825 1.00 90.31 729 PRO A O 1
ATOM 5604 N N . LEU A 1 730 ? 15.841 13.045 2.434 1.00 91.12 730 LEU A N 1
ATOM 5605 C CA . LEU A 1 730 ? 14.498 13.603 2.297 1.00 91.12 730 LEU A CA 1
ATOM 5606 C C . LEU A 1 730 ? 14.218 14.573 3.451 1.00 91.12 730 LEU A C 1
ATOM 5608 O O . LEU A 1 730 ? 14.578 14.299 4.597 1.00 91.12 730 LEU A O 1
ATOM 5612 N N . LEU A 1 731 ? 13.574 15.705 3.166 1.00 88.31 731 LEU A N 1
ATOM 5613 C CA . LEU A 1 731 ? 13.078 16.620 4.202 1.00 88.31 731 LEU A CA 1
ATOM 5614 C C . LEU A 1 731 ? 11.799 16.058 4.823 1.00 88.31 731 LEU A C 1
ATOM 5616 O O . LEU A 1 731 ? 10.939 15.550 4.102 1.00 88.31 731 LEU A O 1
ATOM 5620 N N . GLY A 1 732 ? 11.661 16.179 6.143 1.00 79.81 732 GLY A N 1
ATOM 5621 C CA . GLY A 1 732 ? 10.388 15.901 6.796 1.00 79.81 732 GLY A CA 1
ATOM 5622 C C . GLY A 1 732 ? 9.286 16.876 6.347 1.00 79.81 732 GLY A C 1
ATOM 5623 O O . GLY A 1 732 ? 9.582 18.020 5.991 1.00 79.81 732 GLY A O 1
ATOM 5624 N N . PRO A 1 733 ? 8.013 16.443 6.332 1.00 69.94 733 PRO A N 1
ATOM 5625 C CA . PRO A 1 733 ? 6.888 17.330 6.050 1.00 69.94 733 PRO A CA 1
ATOM 5626 C C . PRO A 1 733 ? 6.747 18.407 7.139 1.00 69.94 733 PRO A C 1
ATOM 5628 O O . PRO A 1 733 ? 6.578 18.087 8.316 1.00 69.94 733 PRO A O 1
ATOM 5631 N N . GLU A 1 734 ? 6.742 19.684 6.733 1.00 55.91 734 GLU A N 1
ATOM 5632 C CA . GLU A 1 734 ? 6.636 20.851 7.635 1.00 55.91 734 GLU A CA 1
ATOM 5633 C C . GLU A 1 734 ? 5.338 20.870 8.478 1.00 55.91 734 GLU A C 1
ATOM 5635 O O . GLU A 1 734 ? 5.246 21.602 9.461 1.00 55.91 734 GLU A O 1
ATOM 5640 N N . GLU A 1 735 ? 4.343 20.054 8.118 1.00 47.34 735 GLU A N 1
ATOM 5641 C CA . GLU A 1 735 ? 3.011 20.006 8.734 1.00 47.34 735 GLU A CA 1
ATOM 5642 C C . GLU A 1 735 ? 2.949 19.253 10.077 1.00 47.34 735 GLU A C 1
ATOM 5644 O O . GLU A 1 735 ? 1.961 19.392 10.793 1.00 47.34 735 GLU A O 1
ATOM 5649 N N . PHE A 1 736 ? 3.991 18.513 10.487 1.00 42.81 736 PHE A N 1
ATOM 5650 C CA . PHE A 1 736 ? 4.036 17.824 11.796 1.00 42.81 736 PHE A CA 1
ATOM 5651 C C . PHE A 1 736 ? 4.352 18.771 12.977 1.00 42.81 736 PHE A C 1
ATOM 5653 O O . PHE A 1 736 ? 5.163 18.477 13.859 1.00 42.81 736 PHE A O 1
ATOM 5660 N N . ALA A 1 737 ? 3.678 19.921 13.010 1.00 28.38 737 ALA A N 1
ATOM 5661 C CA . ALA A 1 737 ? 3.609 20.812 14.158 1.00 28.38 737 ALA A CA 1
ATOM 5662 C C . ALA A 1 737 ? 2.229 20.676 14.827 1.00 28.38 737 ALA A C 1
ATOM 5664 O O . ALA A 1 737 ? 1.216 20.969 14.202 1.00 28.38 737 ALA A O 1
ATOM 5665 N N . PHE A 1 738 ? 2.232 20.318 16.117 1.00 28.77 738 PHE A N 1
ATOM 5666 C CA . PHE A 1 738 ? 1.071 20.033 16.982 1.00 28.77 738 PHE A CA 1
ATOM 5667 C C . PHE A 1 738 ? 0.402 18.659 16.799 1.00 28.77 738 PHE A C 1
ATOM 5669 O O . PHE A 1 738 ? -0.568 18.495 16.064 1.00 28.77 738 PHE A O 1
ATOM 5676 N N . VAL A 1 739 ? 0.873 17.717 17.623 1.00 29.38 739 VAL A N 1
ATOM 5677 C CA . VAL A 1 739 ? 0.015 16.900 18.501 1.00 29.38 739 VAL A CA 1
ATOM 5678 C C . VAL A 1 739 ? 0.354 17.306 19.937 1.00 29.38 739 VAL A C 1
ATOM 5680 O O . VAL A 1 739 ? 1.562 17.543 20.177 1.00 29.38 739 VAL A O 1
#

Nearest PDB structures (foldseek):
  6n38-assembly1_I  TM=7.833E-01  e=7.816E-31  Escherichia coli 042
  6n38-assembly1_H  TM=7.936E-01  e=5.485E-30  Escherichia coli 042
  8oh4-assembly1_I  TM=4.204E-01  e=1.934E+00  Drosophila

Mean predicted aligned error: 15.26 Å

pLDDT: mean 76.07, std 24.93, range [18.83, 97.69]

Organism: NCBI:txid380675

Sequence (739 aa):
MGTAVFVRRSRSHCPLTKAGLLRMVVHVRRYLCHPDPVLHRHPPDGMARRMAVEPRSVERARSDRRLACSGSCVDVLFCDQTGGLLASTYRRIRRGTYPPDSPASISFPRLGCGLAPSVKRPANSALMDDYEKLLPFFERELAQLRGEMLQFERAYPKAAARLSMSGGKTEDPHVERMLQSAAWLNAKAARRIDDHYPEFTDALIETVFPAYLRPIPSCSIAQFDVAGVFDGLTRTITMPRGTELEHRPSLCRFNTAWDVTLSPLGITRAQFSPPTAAPVLPAGALPIDTAGIISIEFSAADQALASENELLPEKLRLYLHGDRFLAAALIDALLLHPQTAFVEADGNRRWQALSSNPASAVGFNDDEAIIDEPKHEKQPALRLLLEYAAFPYKFRFIDIDFAVLLRTAGSCSKLALHFPVSSKAADASTMQRFGLLNARHLRLYCTPVVNLFAADAKAVDVTADTQTYPVVPPSGDGAAAVIHSIQSVRLMHGPEGGKPGAEIPPYRSLQHWSPVGVFWIQEKNSWEIGQGTEIRLVDLDDQPVTPDAAKLAIEVMCMNGHAPHAIDVGAPGGDLFSEELNLSTPITMLVPPSSTSQPPHEDRALWRLLSALSPNHAALSPAGLGALQALLYQFAKTAPPDASRYVAGITKLNGRSVKRVMNVASVPMPVLVPGIQVTLTIDEAAFTGHALHTFTQLMERYFLRYAGGDCIEMVVTSPHGTVIYHGEPLLGPEEFAFV